Protein 6F4V (pdb70)

Nearest PDB structures (foldseek):
  6f4v-assembly1_A  TM=1.003E+00  e=8.359E-74  Homo sapiens
  6f4u-assembly1_A  TM=1.003E+00  e=1.202E-69  Homo sapiens
  6f02-assembly2_C  TM=9.726E-01  e=2.364E-57  Homo sapiens
  6f02-assembly1_A  TM=9.725E-01  e=5.098E-57  Homo sapiens
  1yxa-assembly1_A  TM=8.653E-01  e=1.546E-35  Mus musculus

CATH classification: 3.30.497.10 (+1 more: 2.30.39.10)

Secondary structure (DSSP, 8-state):
--GGGHHHHHHHHHHHHHHHHHHSTTS-EEE-HHHHHHHHHHHHTT--HHHHHHHHHHTT--TTT--HHHHHHHHHHHHHHHHS--SSEEEEEEEEEEEESS----HHHHHHHHHHH-PEEEEE-TT-HHHHHHHHHHHHHHHTTT-S--------TTEEEEEEEEEEEEEEBSSPPPGGG-EEEEEEEETTEEEEEEEEEE-SSEEEEEE-SSSSEEEEEEEBSSSEEEEEEEEPTT-HHHHHTT-SHHHHHHHHHHTTSGGGEEE-EEEEE-EEEEEEEEHHHHGGGGT-TTTTSTT---TTS-SSS--EE---EEEEEEEE-SSEEEEEEEEEEEEE-/-TTEEE--S-EEEEEEETTTTEEEEEEEES-TT--

Structure (mmCIF, N/CA/C/O backbone):
data_6F4V
#
_entry.id   6F4V
#
_cell.length_a   113.770
_cell.length_b   113.770
_cell.length_c   76.561
_cell.angle_alpha   90.00
_cell.angle_beta   90.00
_cell.angle_gamma   120.00
#
_symmetry.space_group_name_H-M   'P 61'
#
loop_
_entity.id
_entity.type
_entity.pdbx_description
1 polymer Kallistatin
2 polymer Kallistatin
3 branched '3-O-methyl-2-O-sulfo-alpha-L-idopyranuronic acid-(1-4)-methyl 2,3,6-tri-O-sulfo-alpha-D-glucopyranoside'
4 non-polymer 1,2-ETHANEDIOL
5 non-polymer GLYCEROL
6 non-polymer 'CHLORIDE ION'
7 non-polymer 'SODIUM ION'
8 water water
#
loop_
_atom_site.group_PDB
_atom_site.id
_atom_site.type_symbol
_atom_site.label_atom_id
_atom_site.label_alt_id
_atom_site.label_comp_id
_atom_site.label_asym_id
_atom_site.label_entity_id
_atom_site.label_seq_id
_atom_site.pdbx_PDB_ins_code
_atom_site.Cartn_x
_atom_site.Cartn_y
_atom_site.Cartn_z
_atom_site.occupancy
_atom_site.B_iso_or_equiv
_atom_site.auth_seq_id
_atom_site.auth_comp_id
_atom_site.auth_asym_id
_atom_site.auth_atom_id
_atom_site.pdbx_PDB_model_num
ATOM 1 N N . GLY A 1 1 ? 60.428 2.701 18.086 1.00 63.40 47 GLY A N 1
ATOM 2 C CA . GLY A 1 1 ? 60.389 3.016 16.628 1.00 60.85 47 GLY A CA 1
ATOM 3 C C . GLY A 1 1 ? 59.215 2.391 15.878 1.00 59.81 47 GLY A C 1
ATOM 4 O O . GLY A 1 1 ? 58.831 1.240 16.121 1.00 61.21 47 GLY A O 1
ATOM 5 N N . SER A 1 2 ? 58.626 3.194 14.995 1.00 53.38 48 SER A N 1
ATOM 6 C CA . SER A 1 2 ? 57.843 2.736 13.854 1.00 49.17 48 SER A CA 1
ATOM 7 C C . SER A 1 2 ? 58.647 2.981 12.567 1.00 48.31 48 SER A C 1
ATOM 8 O O . SER A 1 2 ? 58.120 2.854 11.445 1.00 43.63 48 SER A O 1
ATOM 11 N N . LEU A 1 3 ? 59.933 3.307 12.729 1.00 45.57 49 LEU A N 1
ATOM 12 C CA . LEU A 1 3 ? 60.821 3.473 11.594 1.00 44.36 49 LEU A CA 1
ATOM 13 C C . LEU A 1 3 ? 61.081 2.171 10.853 1.00 38.92 49 LEU A C 1
ATOM 14 O O . LEU A 1 3 ? 61.309 2.216 9.651 1.00 36.45 49 LEU A O 1
ATOM 19 N N . LYS A 1 4 ? 60.987 1.020 11.522 1.00 35.53 50 LYS A N 1
ATOM 20 C CA . LYS A 1 4 ? 61.169 -0.262 10.816 1.00 34.76 50 LYS A CA 1
ATOM 21 C C . LYS A 1 4 ? 60.116 -0.519 9.735 1.00 30.85 50 LYS A C 1
ATOM 22 O O . LYS A 1 4 ? 60.411 -1.190 8.729 1.00 30.56 50 LYS A O 1
ATOM 28 N N . ILE A 1 5 ? 58.908 0.013 9.922 1.00 27.74 51 ILE A N 1
ATOM 29 C CA . ILE A 1 5 ? 57.826 -0.229 8.957 1.00 25.68 51 ILE A CA 1
ATOM 30 C C . ILE A 1 5 ? 57.678 0.880 7.919 1.00 25.33 51 ILE A C 1
ATOM 31 O O . ILE A 1 5 ? 56.863 0.749 7.015 1.00 22.89 51 ILE A O 1
ATOM 36 N N . ALA A 1 6 ? 58.453 1.960 8.056 1.00 25.62 52 ALA A N 1
ATOM 37 C CA . ALA A 1 6 ? 58.2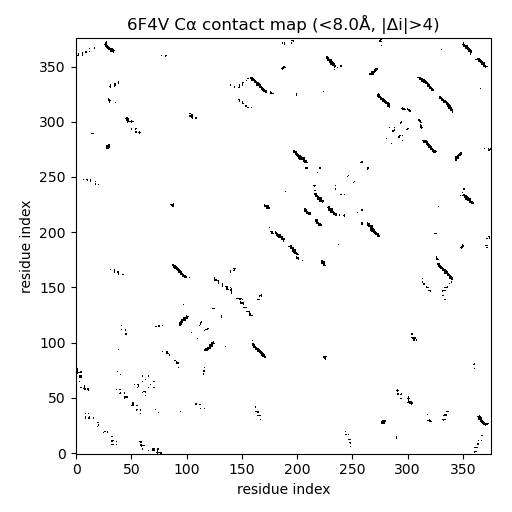87 3.132 7.185 1.00 25.12 52 ALA A CA 1
ATOM 38 C C . ALA A 1 6 ? 58.583 2.791 5.715 1.00 25.00 52 ALA A C 1
ATOM 39 O O . ALA A 1 6 ? 57.822 3.209 4.851 1.00 24.32 52 ALA A O 1
ATOM 41 N N . PRO A 1 7 ? 59.649 2.006 5.431 1.00 25.57 53 PRO A N 1
ATOM 42 C CA . PRO A 1 7 ? 59.928 1.668 4.027 1.00 24.67 53 PRO A CA 1
ATOM 43 C C . PRO A 1 7 ? 58.801 0.898 3.350 1.00 23.56 53 PRO A C 1
ATOM 44 O O . PRO A 1 7 ? 58.426 1.254 2.233 1.00 22.42 53 PRO A O 1
ATOM 48 N N . ALA A 1 8 ? 58.270 -0.137 4.008 1.00 23.16 54 ALA A N 1
ATOM 49 C CA . ALA A 1 8 ? 57.180 -0.931 3.422 1.00 22.65 54 ALA A CA 1
ATOM 50 C C . ALA A 1 8 ? 55.922 -0.091 3.221 1.00 21.54 54 ALA A C 1
ATOM 51 O O . ALA A 1 8 ? 55.296 -0.142 2.160 1.00 21.20 54 ALA A O 1
ATOM 53 N N . ASN A 1 9 ? 55.552 0.700 4.226 1.00 21.21 55 ASN A N 1
ATOM 54 C CA . ASN A 1 9 ? 54.355 1.516 4.099 1.00 20.92 55 ASN A CA 1
ATOM 55 C C . ASN A 1 9 ? 54.429 2.500 2.914 1.00 20.22 55 ASN A C 1
ATOM 56 O O . ASN A 1 9 ? 53.430 2.713 2.223 1.00 19.96 55 ASN A O 1
ATOM 61 N N . ALA A 1 10 ? 55.587 3.117 2.710 1.00 20.44 56 ALA A N 1
ATOM 62 C CA . ALA A 1 10 ? 55.779 4.041 1.590 1.00 20.36 56 ALA A CA 1
ATOM 63 C C . ALA A 1 10 ? 55.749 3.298 0.250 1.00 20.89 56 ALA A C 1
ATOM 64 O O . ALA A 1 10 ? 55.179 3.792 -0.713 1.00 20.09 56 ALA A O 1
ATOM 66 N N . ASP A 1 11 ? 56.364 2.119 0.204 1.00 21.57 57 ASP A N 1
ATOM 67 C CA . ASP A 1 11 ? 56.344 1.269 -0.993 1.00 22.85 57 ASP A CA 1
ATOM 68 C C . ASP A 1 11 ? 54.927 0.959 -1.369 1.00 21.89 57 ASP A C 1
ATOM 69 O O . ASP A 1 11 ? 54.570 1.071 -2.526 1.00 21.81 57 ASP A O 1
ATOM 74 N N . PHE A 1 12 ? 54.119 0.515 -0.401 1.00 21.27 58 PHE A N 1
ATOM 75 C CA . PHE A 1 12 ? 52.718 0.238 -0.678 1.00 20.86 58 PHE A CA 1
ATOM 76 C C . PHE A 1 12 ? 51.983 1.471 -1.193 1.00 20.95 58 PHE A C 1
ATOM 77 O O . PHE A 1 12 ? 51.229 1.386 -2.182 1.00 19.91 58 PHE A O 1
ATOM 85 N N . ALA A 1 13 ? 52.195 2.609 -0.504 1.00 19.85 59 ALA A N 1
ATOM 86 C CA . ALA A 1 13 ? 51.553 3.882 -0.911 1.00 19.72 59 ALA A CA 1
ATOM 87 C C . ALA A 1 13 ? 51.723 4.192 -2.378 1.00 19.79 59 ALA A C 1
ATOM 88 O O . ALA A 1 13 ? 50.736 4.435 -3.107 1.00 19.89 59 ALA A O 1
ATOM 90 N N . PHE A 1 14 ? 52.969 4.130 -2.828 1.00 20.49 60 PHE A N 1
ATOM 91 C CA . PHE A 1 14 ? 53.278 4.471 -4.209 1.00 21.06 60 PHE A CA 1
ATOM 92 C C . PHE A 1 14 ? 52.907 3.384 -5.233 1.00 21.54 60 PHE A C 1
ATOM 93 O O . PHE A 1 14 ? 52.566 3.711 -6.366 1.00 20.93 60 PHE A O 1
ATOM 101 N N . ARG A 1 15 ? 52.909 2.122 -4.816 1.00 21.72 61 ARG A N 1
ATOM 102 C CA . ARG A 1 15 ? 52.393 1.033 -5.662 1.00 22.53 61 ARG A CA 1
ATOM 103 C C . ARG A 1 15 ? 50.894 1.194 -5.895 1.00 22.16 61 ARG A C 1
ATOM 104 O O . ARG A 1 15 ? 50.414 1.026 -7.039 1.00 21.29 61 ARG A O 1
ATOM 112 N N . PHE A 1 16 ? 50.148 1.518 -4.823 1.00 21.75 62 PHE A N 1
ATOM 113 C CA . PHE A 1 16 ? 48.707 1.700 -4.932 1.00 21.67 62 PHE A CA 1
ATOM 114 C C . PHE A 1 16 ? 48.398 2.883 -5.851 1.00 21.53 62 PHE A C 1
ATOM 115 O O . PHE A 1 16 ? 47.563 2.781 -6.755 1.00 20.96 62 PHE A O 1
ATOM 123 N N . TYR A 1 17 ? 49.064 3.999 -5.610 1.00 21.64 63 TYR A N 1
ATOM 124 C CA . TYR A 1 17 ? 48.892 5.210 -6.437 1.00 21.56 63 TYR A CA 1
ATOM 125 C C . TYR A 1 17 ? 49.134 4.854 -7.909 1.00 22.15 63 TYR A C 1
ATOM 126 O O . TYR A 1 17 ? 48.358 5.213 -8.805 1.00 22.36 63 TYR A O 1
ATOM 135 N N . TYR A 1 18 ? 50.253 4.210 -8.163 1.00 23.34 64 TYR A N 1
ATOM 136 C CA . TYR A 1 18 ? 50.635 3.927 -9.553 1.00 24.82 64 TYR A CA 1
ATOM 137 C C . TYR A 1 18 ? 49.568 3.101 -10.282 1.00 24.85 64 TYR A C 1
ATOM 138 O O . TYR A 1 18 ? 49.253 3.370 -11.437 1.00 24.76 64 TYR A O 1
ATOM 147 N N . LEU A 1 19 ? 49.023 2.109 -9.598 1.00 25.15 65 LEU A N 1
ATOM 148 C CA . LEU A 1 19 ? 47.978 1.236 -10.170 1.00 26.25 65 LEU A CA 1
ATOM 149 C C . LEU A 1 19 ? 46.734 2.068 -10.514 1.00 26.04 65 LEU A C 1
ATOM 150 O O . LEU A 1 19 ? 46.221 1.995 -11.638 1.00 27.11 65 LEU A O 1
ATOM 155 N N . ILE A 1 20 ? 46.287 2.915 -9.583 1.00 25.07 66 ILE A N 1
ATOM 156 C CA . ILE A 1 20 ? 45.095 3.730 -9.814 1.00 26.03 66 ILE A CA 1
ATOM 157 C C . ILE A 1 20 ? 45.326 4.700 -10.965 1.00 25.82 66 ILE A C 1
ATOM 158 O O . ILE A 1 20 ? 44.479 4.852 -11.852 1.00 27.62 66 ILE A O 1
ATOM 163 N N . ALA A 1 21 ? 46.459 5.366 -10.936 1.00 25.28 67 ALA A N 1
ATOM 164 C CA . ALA A 1 21 ? 46.786 6.381 -11.946 1.00 25.83 67 ALA A CA 1
ATOM 165 C C . ALA A 1 21 ? 46.915 5.779 -13.338 1.00 28.46 67 ALA A C 1
ATOM 166 O O . ALA A 1 21 ? 46.597 6.419 -14.331 1.00 28.47 67 ALA A O 1
ATOM 168 N N . SER A 1 22 ? 47.417 4.553 -13.398 1.00 29.42 68 SER A N 1
ATOM 169 C CA . SER A 1 22 ? 47.602 3.911 -14.689 1.00 31.96 68 SER A CA 1
ATOM 170 C C . SER A 1 22 ? 46.296 3.267 -15.185 1.00 32.42 68 SER A C 1
ATOM 171 O O . SER A 1 22 ? 46.051 3.267 -16.394 1.00 33.07 68 SER A O 1
ATOM 174 N N . GLU A 1 23 ? 45.437 2.762 -14.292 1.00 32.22 69 GLU A N 1
ATOM 175 C CA . GLU A 1 23 ? 44.166 2.135 -14.695 1.00 33.59 69 GLU A CA 1
ATOM 176 C C . GLU A 1 23 ? 43.052 3.148 -14.967 1.00 35.76 69 GLU A C 1
ATOM 177 O O . GLU A 1 23 ? 42.218 2.907 -15.847 1.00 35.99 69 GLU A O 1
ATOM 183 N N . THR A 1 24 ? 43.030 4.273 -14.239 1.00 33.55 70 THR A N 1
ATOM 184 C CA . THR A 1 24 ? 42.062 5.350 -14.476 1.00 35.42 70 THR A CA 1
ATOM 185 C C . THR A 1 24 ? 42.793 6.692 -14.643 1.00 35.51 70 THR A C 1
ATOM 186 O O . THR A 1 24 ? 42.817 7.529 -13.714 1.00 35.11 70 THR A O 1
ATOM 190 N N . PRO A 1 25 ? 43.421 6.908 -15.817 1.00 35.37 71 PRO A N 1
ATOM 191 C CA . PRO A 1 25 ? 44.155 8.147 -16.010 1.00 34.92 71 PRO A CA 1
ATOM 192 C C . PRO A 1 25 ? 43.174 9.319 -16.181 1.00 34.91 71 PRO A C 1
ATOM 193 O O . PRO A 1 25 ? 41.987 9.098 -16.424 1.00 34.40 71 PRO A O 1
ATOM 197 N N . GLY A 1 26 ? 43.652 10.539 -15.971 1.00 32.91 72 GLY A N 1
ATOM 198 C CA . GLY A 1 26 ? 42.820 11.729 -16.108 1.00 33.30 72 GLY A CA 1
ATOM 199 C C . GLY A 1 26 ? 41.730 11.922 -15.072 1.00 33.09 72 GLY A C 1
ATOM 200 O O . GLY A 1 26 ? 40.792 12.692 -15.306 1.00 32.72 72 GLY A O 1
ATOM 201 N N . LYS A 1 27 ? 41.865 11.276 -13.899 1.00 30.80 73 LYS A N 1
ATOM 202 C CA . LYS A 1 27 ? 40.857 11.364 -12.848 1.00 30.38 73 LYS A CA 1
ATOM 203 C C . LYS A 1 27 ? 41.529 11.777 -11.539 1.00 27.61 73 LYS A C 1
ATOM 204 O O . LYS A 1 27 ? 42.635 11.304 -11.234 1.00 25.91 73 LYS A O 1
ATOM 210 N N . ASN A 1 28 ? 40.809 12.579 -10.762 1.00 26.20 74 ASN A N 1
ATOM 211 C CA . ASN A 1 28 ? 41.195 12.886 -9.368 1.00 24.71 74 ASN A CA 1
ATOM 212 C C . ASN A 1 28 ? 41.417 11.571 -8.605 1.00 24.20 74 ASN A C 1
ATOM 213 O O . ASN A 1 28 ? 40.658 10.585 -8.756 1.00 23.72 74 ASN A O 1
ATOM 218 N N . ILE A 1 29 ? 42.475 11.564 -7.803 1.00 23.42 75 ILE A N 1
ATOM 219 C CA . ILE A 1 29 ? 42.822 10.430 -6.956 1.00 23.15 75 ILE A CA 1
ATOM 220 C C . ILE A 1 29 ? 43.023 10.956 -5.542 1.00 22.38 75 ILE A C 1
ATOM 221 O O . ILE A 1 29 ? 43.659 11.984 -5.348 1.00 22.51 75 ILE A O 1
ATOM 226 N N . PHE A 1 30 ? 42.481 10.245 -4.559 1.00 21.96 76 PHE A N 1
ATOM 227 C CA . PHE A 1 30 ? 42.794 10.578 -3.175 1.00 21.63 76 PHE A CA 1
ATOM 228 C C . PHE A 1 30 ? 42.553 9.407 -2.268 1.00 20.97 76 PHE A C 1
ATOM 229 O O . PHE A 1 30 ? 41.463 8.880 -2.221 1.00 21.98 76 PHE A O 1
ATOM 237 N N . PHE A 1 31 ? 43.588 9.004 -1.531 1.00 20.60 77 PHE A N 1
ATOM 238 C CA . PHE A 1 31 ? 43.439 7.916 -0.577 1.00 20.81 77 PHE A CA 1
ATOM 239 C C . PHE A 1 31 ? 44.407 8.057 0.571 1.00 20.32 77 PHE A C 1
ATOM 240 O O . PHE A 1 31 ? 45.344 8.834 0.505 1.00 19.88 77 PHE A O 1
ATOM 248 N N . SER A 1 32 ? 44.145 7.313 1.639 1.00 19.98 78 SER A N 1
ATOM 249 C CA . SER A 1 32 ? 45.095 7.154 2.712 1.00 19.80 78 SER A CA 1
ATOM 250 C C . SER A 1 32 ? 45.810 5.800 2.674 1.00 18.96 78 SER A C 1
ATOM 251 O O . SER A 1 32 ? 45.230 4.796 3.057 1.00 19.78 78 SER A O 1
ATOM 254 N N . PRO A 1 33 ? 47.086 5.797 2.276 1.00 19.75 79 PRO A N 1
ATOM 255 C CA . PRO A 1 33 ? 47.815 4.515 2.277 1.00 20.76 79 PRO A CA 1
ATOM 256 C C . PRO A 1 33 ? 47.958 3.958 3.683 1.00 20.41 79 PRO A C 1
ATOM 257 O O . PRO A 1 33 ? 47.819 2.747 3.872 1.00 19.66 79 PRO A O 1
ATOM 261 N N . LEU A 1 34 ? 48.174 4.832 4.665 1.00 20.41 80 LEU A N 1
ATOM 262 C CA . LEU A 1 34 ? 48.299 4.403 6.043 1.00 21.42 80 LEU A CA 1
ATOM 263 C C . LEU A 1 34 ? 47.048 3.675 6.527 1.00 21.19 80 LEU A C 1
ATOM 264 O O . LEU A 1 34 ? 47.130 2.626 7.158 1.00 21.32 80 LEU A O 1
ATOM 269 N N . SER A 1 35 ? 45.879 4.204 6.202 1.00 21.34 81 SER A N 1
ATOM 270 C CA . SER A 1 35 ? 44.639 3.553 6.598 1.00 20.97 81 SER A CA 1
ATOM 271 C C . SER A 1 35 ? 44.524 2.157 5.991 1.00 21.03 81 SER A C 1
ATOM 272 O O . SER A 1 35 ? 44.195 1.184 6.699 1.00 20.32 81 SER A O 1
ATOM 275 N N . ILE A 1 36 ? 44.828 2.052 4.708 1.00 19.44 82 ILE A N 1
ATOM 276 C CA . ILE A 1 36 ? 44.772 0.739 4.075 1.00 20.79 82 ILE A CA 1
ATOM 277 C C . ILE A 1 36 ? 45.770 -0.231 4.706 1.00 20.38 82 ILE A C 1
ATOM 278 O O . ILE A 1 36 ? 45.387 -1.372 5.043 1.00 21.09 82 ILE A O 1
ATOM 283 N N . SER A 1 37 ? 47.026 0.197 4.838 1.00 20.08 83 SER A N 1
ATOM 284 C CA . SER A 1 37 ? 48.093 -0.638 5.435 1.00 20.71 83 SER A CA 1
ATOM 285 C C . SER A 1 37 ? 47.724 -1.126 6.841 1.00 21.57 83 SER A C 1
ATOM 286 O O . SER A 1 37 ? 47.837 -2.329 7.161 1.00 21.63 83 SER A O 1
ATOM 289 N N . ALA A 1 38 ? 47.303 -0.202 7.702 1.00 20.99 84 ALA A N 1
ATOM 290 C CA . ALA A 1 38 ? 46.918 -0.555 9.062 1.00 21.67 84 ALA A CA 1
ATOM 291 C C . ALA A 1 38 ? 45.702 -1.479 9.144 1.00 22.01 84 ALA A C 1
ATOM 292 O O . ALA A 1 38 ? 45.677 -2.368 9.997 1.00 23.11 84 ALA A O 1
ATOM 294 N N . ALA A 1 39 ? 44.718 -1.275 8.277 1.00 22.00 85 ALA A N 1
ATOM 295 C CA . ALA A 1 39 ? 43.550 -2.185 8.207 1.00 22.58 85 ALA A CA 1
ATOM 296 C C . ALA A 1 39 ? 43.967 -3.616 7.867 1.00 22.25 85 ALA A C 1
ATOM 297 O O . ALA A 1 39 ? 43.567 -4.593 8.521 1.00 22.10 85 ALA A O 1
ATOM 299 N N . TYR A 1 40 ? 44.767 -3.730 6.831 1.00 22.19 86 TYR A N 1
ATOM 300 C CA . TYR A 1 40 ? 45.188 -5.048 6.351 1.00 22.74 86 TYR A CA 1
ATOM 301 C C . TYR A 1 40 ? 46.205 -5.723 7.266 1.00 22.84 86 TYR A C 1
ATOM 302 O O . TYR A 1 40 ? 46.146 -6.935 7.468 1.00 22.65 86 TYR A O 1
ATOM 311 N N . ALA A 1 41 ? 47.089 -4.941 7.887 1.00 22.76 87 ALA A N 1
ATOM 312 C CA . ALA A 1 41 ? 47.978 -5.511 8.897 1.00 23.34 87 ALA A CA 1
ATOM 313 C C . ALA A 1 41 ? 47.176 -6.029 10.108 1.00 24.39 87 ALA A C 1
ATOM 314 O O . ALA A 1 41 ? 47.408 -7.164 10.598 1.00 24.33 87 ALA A O 1
ATOM 316 N N . MET A 1 42 ? 46.176 -5.271 10.524 1.00 24.63 88 MET A N 1
ATOM 317 C CA . MET A 1 42 ? 45.296 -5.754 11.591 1.00 26.12 88 MET A CA 1
ATOM 318 C C . MET A 1 42 ? 44.550 -7.055 11.216 1.00 26.57 88 MET A C 1
ATOM 319 O O . MET A 1 42 ? 44.515 -8.003 12.016 1.00 26.57 88 MET A O 1
ATOM 324 N N . LEU A 1 43 ? 43.965 -7.080 10.017 1.00 25.58 89 LEU A N 1
ATOM 325 C CA . LEU A 1 43 ? 43.306 -8.269 9.479 1.00 26.48 89 LEU A CA 1
ATOM 326 C C . LEU A 1 43 ? 44.205 -9.496 9.523 1.00 26.79 89 LEU A C 1
ATOM 327 O O . LEU A 1 43 ? 43.719 -10.604 9.848 1.00 28.10 89 LEU A O 1
ATOM 332 N N . SER A 1 44 ? 45.494 -9.305 9.201 1.00 26.02 90 SER A N 1
ATOM 333 C CA . SER A 1 44 ? 46.441 -10.393 9.146 1.00 26.19 90 SER A CA 1
ATOM 334 C C . SER A 1 44 ? 46.614 -11.081 10.474 1.00 27.20 90 SER A C 1
ATOM 335 O O . SER A 1 44 ? 47.050 -12.217 10.483 1.00 27.14 90 SER A O 1
ATOM 338 N N . LEU A 1 45 ? 46.345 -10.410 11.586 1.00 26.94 91 LEU A N 1
ATOM 339 C CA . LEU A 1 45 ? 46.360 -11.099 12.908 1.00 29.04 91 LEU A CA 1
ATOM 340 C C . LEU A 1 45 ? 45.412 -12.288 12.969 1.00 29.91 91 LEU A C 1
ATOM 341 O O . LEU A 1 45 ? 45.661 -13.203 13.744 1.00 30.62 91 LEU A O 1
ATOM 346 N N . GLY A 1 46 ? 44.335 -12.229 12.182 1.00 30.16 92 GLY A N 1
ATOM 347 C CA . GLY A 1 46 ? 43.377 -13.313 12.019 1.00 31.40 92 GLY A CA 1
ATOM 348 C C . GLY A 1 46 ? 43.645 -14.337 10.915 1.00 31.92 92 GLY A C 1
ATOM 349 O O . GLY A 1 46 ? 42.890 -15.305 10.781 1.00 32.36 92 GLY A O 1
ATOM 350 N N . ALA A 1 47 ? 44.680 -14.112 10.113 1.00 30.93 93 ALA A N 1
ATOM 351 C CA . ALA A 1 47 ? 45.064 -15.011 9.050 1.00 33.14 93 ALA A CA 1
ATOM 352 C C . ALA A 1 47 ? 46.126 -15.950 9.590 1.00 34.87 93 ALA A C 1
ATOM 353 O O . ALA A 1 47 ? 46.837 -15.623 10.548 1.00 33.68 93 ALA A O 1
ATOM 355 N N . CYS A 1 48 ? 46.222 -17.118 8.973 1.00 36.79 94 CYS A N 1
ATOM 356 C CA . CYS A 1 48 ? 47.197 -18.126 9.369 1.00 39.15 94 CYS A CA 1
ATOM 357 C C . CYS A 1 48 ? 48.055 -18.527 8.184 1.00 38.88 94 CYS A C 1
ATOM 358 O O . CYS A 1 48 ? 47.676 -18.364 7.007 1.00 36.43 94 CYS A O 1
ATOM 361 N N . SER A 1 49 ? 49.245 -19.023 8.514 1.00 40.73 95 SER A N 1
ATOM 362 C CA . SER A 1 49 ? 50.066 -19.767 7.582 1.00 41.73 95 SER A CA 1
ATOM 363 C C . SER A 1 49 ? 50.451 -18.872 6.396 1.00 40.74 95 SER A C 1
ATOM 364 O O . SER A 1 49 ? 50.808 -17.695 6.597 1.00 39.91 95 SER A O 1
ATOM 367 N N . HIS A 1 50 ? 50.354 -19.407 5.174 1.00 39.19 96 HIS A N 1
ATOM 368 C CA . HIS A 1 50 ? 50.668 -18.665 3.959 1.00 38.60 96 HIS A CA 1
ATOM 369 C C . HIS A 1 50 ? 49.851 -17.376 3.820 1.00 34.49 96 HIS A C 1
ATOM 370 O O . HIS A 1 50 ? 50.360 -16.383 3.307 1.00 32.19 96 HIS A O 1
ATOM 377 N N . SER A 1 51 ? 48.589 -17.401 4.220 1.00 31.86 97 SER A N 1
ATOM 378 C CA . SER A 1 51 ? 47.736 -16.221 4.023 1.00 30.79 97 SER A CA 1
ATOM 379 C C . SER A 1 51 ? 48.226 -15.003 4.813 1.00 29.64 97 SER A C 1
ATOM 380 O O . SER A 1 51 ? 48.100 -13.871 4.361 1.00 28.18 97 SER A O 1
ATOM 383 N N . ARG A 1 52 ? 48.739 -15.259 5.999 1.00 30.40 98 ARG A N 1
ATOM 384 C CA . ARG A 1 52 ? 49.267 -14.221 6.892 1.00 32.19 98 ARG A CA 1
ATOM 385 C C . ARG A 1 52 ? 50.498 -13.563 6.269 1.00 30.61 98 ARG A C 1
ATOM 386 O O . ARG A 1 52 ? 50.562 -12.342 6.124 1.00 28.42 98 ARG A O 1
ATOM 394 N N . SER A 1 53 ? 51.460 -14.377 5.839 1.00 30.58 99 SER A N 1
ATOM 395 C CA A SER A 1 53 ? 52.685 -13.884 5.179 0.42 30.75 99 SER A CA 1
ATOM 396 C CA B SER A 1 53 ? 52.681 -13.815 5.241 0.58 30.39 99 SER A CA 1
ATOM 397 C C . SER A 1 53 ? 52.386 -13.116 3.910 1.00 30.35 99 SER A C 1
ATOM 398 O O . SER A 1 53 ? 52.968 -12.069 3.635 1.00 29.60 99 SER A O 1
ATOM 403 N N . GLN A 1 54 ? 51.473 -13.660 3.114 1.00 29.26 100 GLN A N 1
ATOM 404 C CA . GLN A 1 54 ? 51.107 -13.035 1.849 1.00 29.87 100 GLN A CA 1
ATOM 405 C C . GLN A 1 54 ? 50.443 -11.658 2.026 1.00 26.90 100 GLN A C 1
ATOM 406 O O . GLN A 1 54 ? 50.670 -10.801 1.217 1.00 25.75 100 GLN A O 1
ATOM 412 N N . ILE A 1 55 ? 49.665 -11.456 3.081 1.00 25.03 101 ILE A N 1
ATOM 413 C CA . ILE A 1 55 ? 49.075 -10.110 3.279 1.00 25.69 101 ILE A CA 1
ATOM 414 C C . ILE A 1 55 ? 50.211 -9.138 3.593 1.00 25.45 101 ILE A C 1
ATOM 415 O O . ILE A 1 55 ? 50.289 -8.046 2.997 1.00 24.93 101 ILE A O 1
ATOM 420 N N . LEU A 1 56 ? 51.108 -9.549 4.497 1.00 25.65 102 LEU A N 1
ATOM 421 C CA . LEU A 1 56 ? 52.218 -8.677 4.900 1.00 26.36 102 LEU A CA 1
ATOM 422 C C . LEU A 1 56 ? 53.156 -8.409 3.749 1.00 26.14 102 LEU A C 1
ATOM 423 O O . LEU A 1 56 ? 53.600 -7.283 3.593 1.00 24.33 102 LEU A O 1
ATOM 428 N N . GLU A 1 57 ? 53.388 -9.410 2.886 1.00 26.54 103 GLU A N 1
ATOM 429 C CA . GLU A 1 57 ? 54.221 -9.193 1.689 1.00 27.22 103 GLU A CA 1
ATOM 430 C C . GLU A 1 57 ? 53.574 -8.256 0.681 1.00 25.70 103 GLU A C 1
ATOM 431 O O . GLU A 1 57 ? 54.254 -7.424 0.127 1.00 24.58 103 GLU A O 1
ATOM 437 N N . GLY A 1 58 ? 52.266 -8.385 0.484 1.00 24.63 104 GLY A N 1
ATOM 438 C CA . GLY A 1 58 ? 51.497 -7.474 -0.351 1.00 24.66 104 GLY A CA 1
ATOM 439 C C . GLY A 1 58 ? 51.615 -6.013 0.110 1.00 23.51 104 GLY A C 1
ATOM 440 O O . GLY A 1 58 ? 51.637 -5.087 -0.712 1.00 23.13 104 GLY A O 1
ATOM 441 N N . LEU A 1 59 ? 51.682 -5.839 1.422 1.00 23.07 105 LEU A N 1
ATOM 442 C CA . LEU A 1 59 ? 51.857 -4.514 2.037 1.00 23.14 105 LEU A CA 1
ATOM 443 C C . LEU A 1 59 ? 53.281 -4.007 1.969 1.00 23.25 105 LEU A C 1
ATOM 444 O O . LEU A 1 59 ? 53.570 -2.914 2.483 1.00 22.70 105 LEU A O 1
ATOM 449 N N . GLY A 1 60 ? 54.191 -4.814 1.422 1.00 23.43 106 GLY A N 1
ATOM 450 C CA . GLY A 1 60 ? 55.569 -4.411 1.200 1.00 24.20 106 GLY A CA 1
ATOM 451 C C . GLY A 1 60 ? 56.557 -4.873 2.249 1.00 25.10 106 GLY A C 1
ATOM 452 O O . GLY A 1 60 ? 57.732 -4.519 2.167 1.00 26.20 106 GLY A O 1
ATOM 453 N N . PHE A 1 61 ? 56.140 -5.694 3.207 1.00 25.13 107 PHE A N 1
ATOM 454 C CA . PHE A 1 61 ? 57.046 -6.073 4.278 1.00 26.15 107 PHE A CA 1
ATOM 455 C C . PHE A 1 61 ? 57.967 -7.188 3.816 1.00 28.86 107 PHE A C 1
ATOM 456 O O . PHE A 1 61 ? 57.523 -8.092 3.119 1.00 29.30 107 PHE A O 1
ATOM 464 N N . ASN A 1 62 ? 59.249 -7.062 4.148 1.00 30.16 108 ASN A N 1
ATOM 465 C CA . ASN A 1 62 ? 60.243 -8.081 3.821 1.00 31.91 108 ASN A CA 1
ATOM 466 C C . ASN A 1 62 ? 60.384 -8.917 5.069 1.00 31.96 108 ASN A C 1
ATOM 467 O O . ASN A 1 62 ? 60.990 -8.492 6.065 1.00 31.95 108 ASN A O 1
ATOM 472 N N . LEU A 1 63 ? 59.810 -10.109 5.018 1.00 33.58 109 LEU A N 1
ATOM 473 C CA . LEU A 1 63 ? 59.763 -10.982 6.173 1.00 35.45 109 LEU A CA 1
ATOM 474 C C . LEU A 1 63 ? 61.067 -11.768 6.393 1.00 38.21 109 LEU A C 1
ATOM 475 O O . LEU A 1 63 ? 61.127 -12.554 7.303 1.00 36.90 109 LEU A O 1
ATOM 480 N N . THR A 1 64 ? 62.085 -11.540 5.566 1.00 41.06 110 THR A N 1
ATOM 481 C CA . THR A 1 64 ? 63.462 -11.966 5.871 1.00 44.30 110 THR A CA 1
ATOM 482 C C . THR A 1 64 ? 64.159 -10.967 6.779 1.00 44.65 110 THR A C 1
ATOM 483 O O . THR A 1 64 ? 65.050 -11.334 7.525 1.00 45.77 110 THR A O 1
ATOM 487 N N . GLU A 1 65 ? 63.762 -9.697 6.695 1.00 43.00 111 GLU A N 1
ATOM 488 C CA . GLU A 1 65 ? 64.345 -8.616 7.485 1.00 44.75 111 GLU A CA 1
ATOM 489 C C . GLU A 1 65 ? 63.526 -8.287 8.727 1.00 43.17 111 GLU A C 1
ATOM 490 O O . GLU A 1 65 ? 64.102 -7.949 9.755 1.00 44.50 111 GLU A O 1
ATOM 496 N N . LEU A 1 66 ? 62.203 -8.419 8.641 1.00 39.46 112 LEU A N 1
ATOM 497 C CA . LEU A 1 66 ? 61.310 -8.057 9.728 1.00 38.34 112 LEU A CA 1
ATOM 498 C C . LEU A 1 66 ? 60.554 -9.265 10.197 1.00 36.66 112 LEU A C 1
ATOM 499 O O . LEU A 1 66 ? 60.062 -10.036 9.402 1.00 36.62 112 LEU A O 1
ATOM 504 N N . SER A 1 67 ? 60.414 -9.390 11.502 1.00 35.88 113 SER A N 1
ATOM 505 C CA . SER A 1 67 ? 59.487 -10.341 12.077 1.00 36.65 113 SER A CA 1
ATOM 506 C C . SER A 1 67 ? 58.076 -9.768 12.067 1.00 36.70 113 SER A C 1
ATOM 507 O O . SER A 1 67 ? 57.854 -8.542 11.941 1.00 33.35 113 SER A O 1
ATOM 510 N N . GLU A 1 68 ? 57.128 -10.665 12.242 1.00 37.13 114 GLU A N 1
ATOM 511 C CA . GLU A 1 68 ? 55.728 -10.289 12.368 1.00 39.42 114 GLU A CA 1
ATOM 512 C C . GLU A 1 68 ? 55.563 -9.330 13.516 1.00 37.66 114 GLU A C 1
ATOM 513 O O . GLU A 1 68 ? 54.845 -8.325 13.408 1.00 36.40 114 GLU A O 1
ATOM 519 N N . SER A 1 69 ? 56.237 -9.655 14.616 1.00 35.53 115 SER A N 1
ATOM 520 C CA . SER A 1 69 ? 56.266 -8.796 15.787 1.00 35.76 115 SER A CA 1
ATOM 521 C C . SER A 1 69 ? 56.811 -7.394 15.482 1.00 34.07 115 SER A C 1
ATOM 522 O O . SER A 1 69 ? 56.238 -6.414 15.946 1.00 33.47 115 SER A O 1
ATOM 525 N N . ASP A 1 70 ? 57.872 -7.287 14.682 1.00 32.59 116 ASP A N 1
ATOM 526 C CA . ASP A 1 70 ? 58.380 -5.976 14.264 1.00 32.54 116 ASP A CA 1
ATOM 527 C C . ASP A 1 70 ? 57.279 -5.174 13.517 1.00 29.56 116 ASP A C 1
ATOM 528 O O . ASP A 1 70 ? 57.178 -3.964 13.683 1.00 29.29 116 ASP A O 1
ATOM 533 N N . VAL A 1 71 ? 56.499 -5.843 12.688 1.00 28.03 117 VAL A N 1
ATOM 534 C CA . VAL A 1 71 ? 55.445 -5.159 11.897 1.00 27.62 117 VAL A CA 1
ATOM 535 C C . VAL A 1 71 ? 54.377 -4.640 12.840 1.00 27.06 117 VAL A C 1
ATOM 536 O O . VAL A 1 71 ? 54.056 -3.459 12.825 1.00 24.98 117 VAL A O 1
ATOM 540 N N . HIS A 1 72 ? 53.837 -5.527 13.684 1.00 26.71 118 HIS A N 1
ATOM 541 C CA . HIS A 1 72 ? 52.712 -5.163 14.537 1.00 26.61 118 HIS A CA 1
ATOM 542 C C . HIS A 1 72 ? 53.088 -4.149 15.610 1.00 26.35 118 HIS A C 1
ATOM 543 O O . HIS A 1 72 ? 52.375 -3.174 15.835 1.00 25.41 118 HIS A O 1
ATOM 550 N N . ARG A 1 73 ? 54.224 -4.353 16.254 1.00 26.97 119 ARG A N 1
ATOM 551 C CA . ARG A 1 73 ? 54.719 -3.363 17.208 1.00 27.51 119 ARG A CA 1
ATOM 552 C C . ARG A 1 73 ? 55.052 -2.016 16.551 1.00 27.12 119 ARG A C 1
ATOM 553 O O . ARG A 1 73 ? 54.832 -0.954 17.143 1.00 26.34 119 ARG A O 1
ATOM 561 N N . GLY A 1 74 ? 55.554 -2.067 15.312 1.00 26.77 120 GLY A N 1
ATOM 562 C CA . GLY A 1 74 ? 55.751 -0.865 14.503 1.00 27.43 120 GLY A CA 1
ATOM 563 C C . GLY A 1 74 ? 54.447 -0.097 14.318 1.00 25.91 120 GLY A C 1
ATOM 564 O O . GLY A 1 74 ? 54.387 1.109 14.565 1.00 26.82 120 GLY A O 1
ATOM 565 N N . PHE A 1 75 ? 53.386 -0.791 13.932 1.00 24.92 121 PHE A N 1
ATOM 566 C CA . PHE A 1 75 ? 52.069 -0.127 13.794 1.00 25.08 121 PHE A CA 1
ATOM 567 C C . PHE A 1 75 ? 51.566 0.407 15.130 1.00 25.73 121 PHE A C 1
ATOM 568 O O . PHE A 1 75 ? 51.038 1.494 15.189 1.00 25.40 121 PHE A O 1
ATOM 576 N N . GLN A 1 76 ? 51.717 -0.374 16.192 1.00 26.66 122 GLN A N 1
ATOM 577 C CA . GLN A 1 76 ? 51.292 0.065 17.518 1.00 28.25 122 GLN A CA 1
ATOM 578 C C . GLN A 1 76 ? 51.949 1.394 17.864 1.00 27.92 122 GLN A C 1
ATOM 579 O O . GLN A 1 76 ? 51.285 2.316 18.322 1.00 28.78 122 GLN A O 1
ATOM 585 N N . HIS A 1 77 ? 53.252 1.479 17.644 1.00 29.16 123 HIS A N 1
ATOM 586 C CA . HIS A 1 77 ? 54.003 2.710 17.937 1.00 29.93 123 HIS A CA 1
ATOM 587 C C . HIS A 1 77 ? 53.614 3.854 16.993 1.00 28.13 123 HIS A C 1
ATOM 588 O O . HIS A 1 77 ? 53.537 4.985 17.416 1.00 27.12 123 HIS A O 1
ATOM 595 N N A LEU A 1 78 ? 53.421 3.534 15.709 0.50 27.85 124 LEU A N 1
ATOM 596 N N B LEU A 1 78 ? 53.405 3.550 15.712 0.50 26.89 124 LEU A N 1
ATOM 597 C CA A LEU A 1 78 ? 53.000 4.505 14.697 0.50 27.91 124 LEU A CA 1
ATOM 598 C CA B LEU A 1 78 ? 53.027 4.574 14.744 0.50 26.36 124 LEU A CA 1
ATOM 599 C C A LEU A 1 78 ? 51.670 5.143 15.075 0.50 27.77 124 LEU A C 1
ATOM 600 C C B LEU A 1 78 ? 51.661 5.163 15.087 0.50 26.84 124 LEU A C 1
ATOM 601 O O A LEU A 1 78 ? 51.538 6.368 15.114 0.50 27.74 124 LEU A O 1
ATOM 602 O O B LEU A 1 78 ? 51.491 6.384 15.111 0.50 26.77 124 LEU A O 1
ATOM 611 N N . LEU A 1 79 ? 50.697 4.300 15.393 1.00 27.49 125 LEU A N 1
ATOM 612 C CA . LEU A 1 79 ? 49.348 4.761 15.726 1.00 29.62 125 LEU A CA 1
ATOM 613 C C . LEU A 1 79 ? 49.319 5.536 17.058 1.00 31.29 125 LEU A C 1
ATOM 614 O O . LEU A 1 79 ? 48.648 6.585 17.165 1.00 32.24 125 LEU A O 1
ATOM 619 N N . HIS A 1 80 ? 50.092 5.068 18.028 1.00 31.50 126 HIS A N 1
ATOM 620 C CA . HIS A 1 80 ? 50.250 5.779 19.312 1.00 32.69 126 HIS A CA 1
ATOM 621 C C . HIS A 1 80 ? 50.779 7.196 19.091 1.00 32.46 126 HIS A C 1
ATOM 622 O O . HIS A 1 80 ? 50.187 8.174 19.593 1.00 31.93 126 HIS A O 1
ATOM 629 N N . THR A 1 81 ? 51.879 7.303 18.342 1.00 31.08 127 THR A N 1
ATOM 630 C CA . THR A 1 81 ? 52.510 8.579 18.022 1.00 30.29 127 THR A CA 1
ATOM 631 C C . THR A 1 81 ? 51.506 9.511 17.323 1.00 31.47 127 THR A C 1
ATOM 632 O O . THR A 1 81 ? 51.316 10.663 17.764 1.00 30.93 127 THR A O 1
ATOM 636 N N . LEU A 1 82 ? 50.814 9.022 16.293 1.00 29.13 128 LEU A N 1
ATOM 637 C CA . 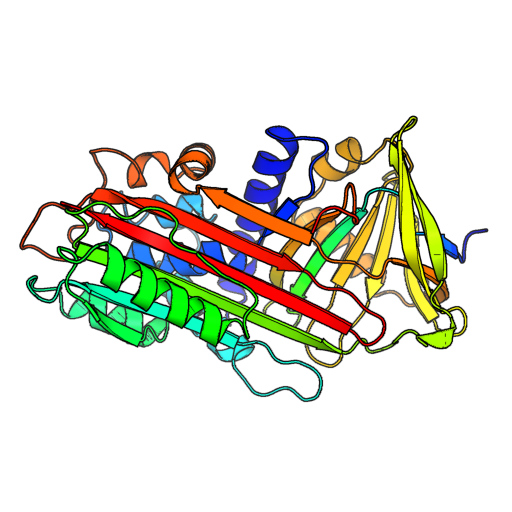LEU A 1 82 ? 49.837 9.885 15.613 1.00 30.01 128 LEU A CA 1
ATOM 638 C C . LEU A 1 82 ? 48.726 10.360 16.535 1.00 31.46 128 LEU A C 1
ATOM 639 O O . LEU A 1 82 ? 48.266 11.506 16.414 1.00 33.15 128 LEU A O 1
ATOM 644 N N . ASN A 1 83 ? 48.294 9.509 17.454 1.00 30.90 129 ASN A N 1
ATOM 645 C CA . ASN A 1 83 ? 47.198 9.866 18.328 1.00 34.16 129 ASN A CA 1
ATOM 646 C C . ASN A 1 83 ? 47.588 10.800 19.490 1.00 37.95 129 ASN A C 1
ATOM 647 O O . ASN A 1 83 ? 46.711 11.244 20.215 1.00 39.73 129 ASN A O 1
ATOM 652 N N . LEU A 1 84 ? 48.866 11.112 19.657 1.00 41.49 130 LEU A N 1
ATOM 653 C CA . LEU A 1 84 ? 49.289 11.995 20.766 1.00 46.31 130 LEU A CA 1
ATOM 654 C C . LEU A 1 84 ? 48.916 13.449 20.479 1.00 49.80 130 LEU A C 1
ATOM 655 O O . LEU A 1 84 ? 48.994 13.889 19.325 1.00 46.93 130 LEU A O 1
ATOM 660 N N . PRO A 1 85 ? 48.540 14.207 21.534 1.00 59.95 131 PRO A N 1
ATOM 661 C CA . PRO A 1 85 ? 48.258 15.652 21.444 1.00 63.84 131 PRO A CA 1
ATOM 662 C C . PRO A 1 85 ? 49.244 16.477 20.590 1.00 69.57 131 PRO A C 1
ATOM 663 O O . PRO A 1 85 ? 50.450 16.216 20.612 1.00 72.42 131 PRO A O 1
ATOM 667 N N . GLY A 1 86 ? 48.712 17.448 19.845 1.00 76.20 132 GLY A N 1
ATOM 668 C CA . GLY A 1 86 ? 49.503 18.437 19.074 1.00 77.70 132 GLY A CA 1
ATOM 669 C C . GLY A 1 86 ? 48.806 19.791 19.124 1.00 80.57 132 GLY A C 1
ATOM 670 O O . GLY A 1 86 ? 47.597 19.857 19.377 1.00 83.70 132 GLY A O 1
ATOM 671 N N . HIS A 1 87 ? 49.543 20.874 18.884 1.00 79.18 133 HIS A N 1
ATOM 672 C CA . HIS A 1 87 ? 48.995 22.221 19.125 1.00 79.42 133 HIS A CA 1
ATOM 673 C C . HIS A 1 87 ? 48.108 22.744 17.980 1.00 73.66 133 HIS A C 1
ATOM 674 O O . HIS A 1 87 ? 46.946 23.100 18.219 1.00 76.08 133 HIS A O 1
ATOM 681 N N . GLY A 1 88 ? 48.648 22.783 16.757 1.00 63.82 134 GLY A N 1
ATOM 682 C CA . GLY A 1 88 ? 47.894 23.215 15.561 1.00 54.61 134 GLY A CA 1
ATOM 683 C C . GLY A 1 88 ? 47.708 22.089 14.551 1.00 49.42 134 GLY A C 1
ATOM 684 O O . GLY A 1 88 ? 47.661 22.349 13.291 1.00 38.30 134 GLY A O 1
ATOM 685 N N . LEU A 1 89 ? 47.616 20.856 15.101 1.00 46.24 135 LEU A N 1
ATOM 686 C CA . LEU A 1 89 ? 47.448 19.635 14.328 1.00 42.30 135 LEU A CA 1
ATOM 687 C C . LEU A 1 89 ? 46.664 18.543 15.058 1.00 39.50 135 LEU A C 1
ATOM 688 O O . LEU A 1 89 ? 47.076 18.059 16.109 1.00 37.85 135 LEU A O 1
ATOM 693 N N . GLU A 1 90 ? 45.534 18.149 14.472 1.00 36.60 136 GLU A N 1
ATOM 694 C CA . GLU A 1 90 ? 44.744 17.030 14.963 1.00 35.61 136 GLU A CA 1
ATOM 695 C C . GLU A 1 90 ? 44.985 15.851 14.021 1.00 34.34 136 GLU A C 1
ATOM 696 O O . GLU A 1 90 ? 44.819 15.978 12.801 1.00 30.62 136 GLU A O 1
ATOM 702 N N . THR A 1 91 ? 45.462 14.747 14.585 1.00 32.86 137 THR A N 1
ATOM 703 C CA A THR A 1 91 ? 45.470 13.488 13.893 0.50 32.15 137 THR A CA 1
ATOM 704 C CA B THR A 1 91 ? 45.528 13.464 13.906 0.50 32.59 137 THR A CA 1
ATOM 705 C C . THR A 1 91 ? 44.857 12.456 14.831 1.00 32.82 137 THR A C 1
ATOM 706 O O . THR A 1 91 ? 45.210 12.387 16.029 1.00 32.08 137 THR A O 1
ATOM 713 N N . ARG A 1 92 ? 43.895 11.698 14.304 1.00 29.62 138 ARG A N 1
ATOM 714 C CA . ARG A 1 92 ? 43.306 10.588 15.033 1.00 29.98 138 ARG A CA 1
ATOM 715 C C . ARG A 1 92 ? 43.216 9.423 14.096 1.00 29.34 138 ARG A C 1
ATOM 716 O O . ARG A 1 92 ? 42.740 9.582 12.957 1.00 28.06 138 ARG A O 1
ATOM 724 N N . VAL A 1 93 ? 43.676 8.280 14.576 1.00 28.13 139 VAL A N 1
ATOM 725 C CA . VAL A 1 93 ? 43.570 7.016 13.859 1.00 27.97 139 VAL A CA 1
ATOM 726 C C . VAL A 1 93 ? 43.000 6.001 14.830 1.00 28.71 139 VAL A C 1
ATOM 727 O O . VAL A 1 93 ? 43.431 5.927 15.976 1.00 29.51 139 VAL A O 1
ATOM 731 N N . GLY A 1 94 ? 41.984 5.274 14.396 1.00 27.89 140 GLY A N 1
ATOM 732 C CA . GLY A 1 94 ? 41.339 4.279 15.235 1.00 28.00 140 GLY A CA 1
ATOM 733 C C . GLY A 1 94 ? 40.843 3.118 14.397 1.00 27.85 140 GLY A C 1
ATOM 734 O O . GLY A 1 94 ? 40.781 3.208 13.163 1.00 26.02 140 GLY A O 1
ATOM 735 N N . SER A 1 95 ? 40.491 2.042 15.086 1.00 27.10 141 SER A N 1
ATOM 736 C CA . SER A 1 95 ? 40.092 0.789 14.476 1.00 28.15 141 SER A CA 1
ATOM 737 C C . SER A 1 95 ? 38.902 0.246 15.225 1.00 29.40 141 SER A C 1
ATOM 738 O O . SER A 1 95 ? 38.733 0.534 16.407 1.00 29.87 141 SER A O 1
ATOM 741 N N . ALA A 1 96 ? 38.159 -0.633 14.571 1.00 29.09 142 ALA A N 1
ATOM 742 C CA . ALA A 1 96 ? 37.038 -1.289 15.197 1.00 29.39 142 ALA A CA 1
ATOM 743 C C . ALA A 1 96 ? 36.729 -2.599 14.483 1.00 29.96 142 ALA A C 1
ATOM 744 O O . ALA A 1 96 ? 37.002 -2.756 13.272 1.00 28.08 142 ALA A O 1
ATOM 746 N N . LEU A 1 97 ? 36.171 -3.537 15.250 1.00 29.54 143 LEU A N 1
ATOM 747 C CA . LEU A 1 97 ? 35.639 -4.736 14.707 1.00 30.73 143 LEU A CA 1
ATOM 748 C C . LEU A 1 97 ? 34.148 -4.766 15.063 1.00 31.91 143 LEU A C 1
ATOM 749 O O . LEU A 1 97 ? 33.766 -4.615 16.234 1.00 32.24 143 LEU A O 1
ATOM 754 N N . PHE A 1 98 ? 33.335 -4.971 14.049 1.00 31.50 144 PHE A N 1
ATOM 755 C CA . PHE A 1 98 ? 31.918 -5.209 14.207 1.00 33.67 144 PHE A CA 1
ATOM 756 C C . PHE A 1 98 ? 31.723 -6.718 14.125 1.00 33.66 144 PHE A C 1
ATOM 757 O O . PHE A 1 98 ? 31.944 -7.311 13.085 1.00 33.84 144 PHE A O 1
ATOM 765 N N . LEU A 1 99 ? 31.357 -7.324 15.258 1.00 34.72 145 LEU A N 1
ATOM 766 C CA . LEU A 1 99 ? 31.347 -8.770 15.440 1.00 36.57 145 LEU A CA 1
ATOM 767 C C . LEU A 1 99 ? 29.925 -9.309 15.449 1.00 37.93 145 LEU A C 1
ATOM 768 O O . LEU A 1 99 ? 29.063 -8.729 16.087 1.00 38.36 145 LEU A O 1
ATOM 773 N N . SER A 1 100 ? 29.690 -10.421 14.766 1.00 40.83 146 SER A N 1
ATOM 774 C CA . SER A 1 100 ? 28.377 -11.071 14.789 1.00 43.89 146 SER A CA 1
ATOM 775 C C . SER A 1 100 ? 27.990 -11.385 16.245 1.00 46.92 146 SER A C 1
ATOM 776 O O . SER A 1 100 ? 28.799 -11.944 16.979 1.00 46.39 146 SER A O 1
ATOM 779 N N . HIS A 1 101 ? 26.786 -10.982 16.660 1.00 51.51 147 HIS A N 1
ATOM 780 C CA . HIS A 1 101 ? 26.212 -11.399 17.957 1.00 57.42 147 HIS A CA 1
ATOM 781 C C . HIS A 1 101 ? 26.265 -12.917 18.216 1.00 58.72 147 HIS A C 1
ATOM 782 O O . HIS A 1 101 ? 26.350 -13.322 19.363 1.00 64.75 147 HIS A O 1
ATOM 789 N N . ASN A 1 102 ? 26.197 -13.740 17.172 1.00 60.31 148 ASN A N 1
ATOM 790 C CA . ASN A 1 102 ? 26.132 -15.208 17.322 1.00 63.57 148 ASN A CA 1
ATOM 791 C C . ASN A 1 102 ? 27.467 -15.877 17.608 1.00 63.27 148 ASN A C 1
ATOM 792 O O . ASN A 1 102 ? 27.589 -16.674 18.538 1.00 64.32 148 ASN A O 1
ATOM 797 N N . LEU A 1 103 ? 28.449 -15.541 16.780 1.00 59.88 149 LEU A N 1
ATOM 798 C CA . LEU A 1 103 ? 29.636 -16.351 16.563 1.00 57.24 149 LEU A CA 1
ATOM 799 C C . LEU A 1 103 ? 30.649 -16.243 17.712 1.00 55.89 149 LEU A C 1
ATOM 800 O O . LEU A 1 103 ? 30.755 -15.200 18.373 1.00 56.12 149 LEU A O 1
ATOM 805 N N . LYS A 1 104 ? 31.381 -17.330 17.949 1.00 53.20 150 LYS A N 1
ATOM 806 C CA . LYS A 1 104 ? 32.454 -17.349 18.948 1.00 51.29 150 LYS A CA 1
ATOM 807 C C . LYS A 1 104 ? 33.758 -16.964 18.243 1.00 47.09 150 LYS A C 1
ATOM 808 O O . LYS A 1 104 ? 34.280 -17.725 17.409 1.00 45.25 150 LYS A O 1
ATOM 814 N N . PHE A 1 105 ? 34.267 -15.783 18.572 1.00 43.08 151 PHE A N 1
ATOM 815 C CA . PHE A 1 105 ? 35.540 -15.312 18.019 1.00 40.86 151 PHE A CA 1
ATOM 816 C C . PHE A 1 105 ? 36.668 -15.761 18.922 1.00 39.82 151 PHE A C 1
ATOM 817 O O . PHE A 1 105 ? 36.480 -15.874 20.140 1.00 41.09 151 PHE A O 1
ATOM 825 N N . LEU A 1 106 ? 37.822 -16.043 18.320 1.00 36.55 152 LEU A N 1
ATOM 826 C CA . LEU A 1 106 ? 38.975 -16.495 19.075 1.00 37.49 152 LEU A CA 1
ATOM 827 C C . LEU A 1 106 ? 39.500 -15.341 19.899 1.00 36.28 152 LEU A C 1
ATOM 828 O O . LEU A 1 106 ? 39.734 -14.257 19.363 1.00 34.87 152 LEU A O 1
ATOM 833 N N . ALA A 1 107 ? 39.644 -15.579 21.209 1.00 35.40 153 ALA A N 1
ATOM 834 C CA . ALA A 1 107 ? 40.084 -14.551 22.163 1.00 35.56 153 ALA A CA 1
ATOM 835 C C . ALA A 1 107 ? 41.467 -13.966 21.808 1.00 34.83 153 ALA A C 1
ATOM 836 O O . ALA A 1 107 ? 41.718 -12.789 22.042 1.00 33.38 153 ALA A O 1
ATOM 838 N N . LYS A 1 108 ? 42.347 -14.791 21.255 1.00 35.49 154 LYS A N 1
ATOM 839 C CA . LYS A 1 108 ? 43.680 -14.334 20.862 1.00 37.88 154 LYS A CA 1
ATOM 840 C C . LYS A 1 108 ? 43.617 -13.238 19.804 1.00 36.38 154 LYS A C 1
ATOM 841 O O . LYS A 1 108 ? 44.284 -12.219 19.912 1.00 34.78 154 LYS A O 1
ATOM 847 N N . PHE A 1 109 ? 42.804 -13.471 18.778 1.00 34.93 155 PHE A N 1
ATOM 848 C CA . PHE A 1 109 ? 42.598 -12.474 17.738 1.00 33.83 155 PHE A CA 1
ATOM 849 C C . PHE A 1 109 ? 42.035 -11.189 18.316 1.00 33.79 155 PHE A C 1
ATOM 850 O O . PHE A 1 109 ? 42.554 -10.093 18.056 1.00 32.12 155 PHE A O 1
ATOM 858 N N . LEU A 1 110 ? 40.986 -11.311 19.128 1.00 33.91 156 LEU A N 1
ATOM 859 C CA . LEU A 1 110 ? 40.370 -10.121 19.691 1.00 35.23 156 LEU A CA 1
ATOM 860 C C . LEU A 1 110 ? 41.378 -9.365 20.580 1.00 35.78 156 LEU A C 1
ATOM 861 O O . LEU A 1 110 ? 41.520 -8.160 20.455 1.00 35.07 156 LEU A O 1
ATOM 866 N N . ASN A 1 111 ? 42.089 -10.104 21.425 1.00 37.14 157 ASN A N 1
ATOM 867 C CA . ASN A 1 111 ? 43.101 -9.531 22.321 1.00 39.66 157 ASN A CA 1
ATOM 868 C C . ASN A 1 111 ? 44.222 -8.790 21.538 1.00 37.25 157 ASN A C 1
ATOM 869 O O . ASN A 1 111 ? 44.577 -7.664 21.882 1.00 35.18 157 ASN A O 1
ATOM 874 N N . ASP A 1 112 ? 44.757 -9.442 20.507 1.00 35.87 158 ASP A N 1
ATOM 875 C CA . ASP A 1 112 ? 45.813 -8.861 19.648 1.00 36.11 158 ASP A CA 1
ATOM 876 C C . ASP A 1 112 ? 45.337 -7.570 18.962 1.00 35.23 158 ASP A C 1
ATOM 877 O O . ASP A 1 112 ? 46.069 -6.571 18.948 1.00 33.99 158 ASP A O 1
ATOM 882 N N . THR A 1 113 ? 44.115 -7.561 18.412 1.00 33.50 159 THR A N 1
ATOM 883 C CA . THR A 1 113 ? 43.624 -6.344 17.747 1.00 33.72 159 THR A CA 1
ATOM 884 C C . THR A 1 113 ? 43.445 -5.174 18.722 1.00 34.05 159 THR A C 1
ATOM 885 O O . THR A 1 113 ? 43.704 -4.010 18.380 1.00 33.01 159 THR A O 1
ATOM 889 N N . MET A 1 114 ? 42.993 -5.481 19.931 1.00 35.71 160 MET A N 1
ATOM 890 C CA . MET A 1 114 ? 42.870 -4.455 20.960 1.00 38.21 160 MET A CA 1
ATOM 891 C C . MET A 1 114 ? 44.251 -3.980 21.441 1.00 37.69 160 MET A C 1
ATOM 892 O O . MET A 1 114 ? 44.476 -2.796 21.557 1.00 36.95 160 MET A O 1
ATOM 897 N N . ALA A 1 115 ? 45.162 -4.908 21.710 1.00 38.53 161 ALA A N 1
ATOM 898 C CA . ALA A 1 115 ? 46.505 -4.556 22.204 1.00 39.70 161 ALA A CA 1
ATOM 899 C C . ALA A 1 115 ? 47.298 -3.718 21.177 1.00 39.70 161 ALA A C 1
ATOM 900 O O . ALA A 1 115 ? 47.880 -2.694 21.525 1.00 38.23 161 ALA A O 1
ATOM 902 N N . VAL A 1 116 ? 47.280 -4.122 19.903 1.00 37.03 162 VAL A N 1
ATOM 903 C CA . VAL A 1 116 ? 48.133 -3.472 18.897 1.00 36.31 162 VAL A CA 1
ATOM 904 C C . VAL A 1 116 ? 47.448 -2.308 18.201 1.00 35.46 162 VAL A C 1
ATOM 905 O O . VAL A 1 116 ? 48.064 -1.260 17.990 1.00 35.85 162 VAL A O 1
ATOM 909 N N . TYR A 1 117 ? 46.194 -2.495 17.790 1.00 32.54 163 TYR A N 1
ATOM 910 C CA . TYR A 1 117 ? 45.526 -1.510 16.964 1.00 33.07 163 TYR A CA 1
ATOM 911 C C . TYR A 1 117 ? 44.497 -0.701 17.755 1.00 34.75 163 TYR A C 1
ATOM 912 O O . TYR A 1 117 ? 43.802 0.115 17.180 1.00 35.90 163 TYR A O 1
ATOM 921 N N . GLU A 1 118 ? 44.408 -0.940 19.059 1.00 37.16 164 GLU A N 1
ATOM 922 C CA . GLU A 1 118 ? 43.361 -0.338 19.904 1.00 39.62 164 GLU A CA 1
ATOM 923 C C . GLU A 1 118 ? 41.965 -0.467 19.333 1.00 36.71 164 GLU A C 1
ATOM 924 O O . GLU A 1 118 ? 41.167 0.456 19.411 1.00 35.72 164 GLU A O 1
ATOM 930 N N . ALA A 1 119 ? 41.682 -1.623 18.745 1.00 34.34 165 ALA A N 1
ATOM 931 C CA . ALA A 1 119 ? 40.392 -1.885 18.119 1.00 35.08 165 ALA A CA 1
ATOM 932 C C . ALA A 1 119 ? 39.262 -1.799 19.181 1.00 35.99 165 ALA A C 1
ATOM 933 O O . ALA A 1 119 ? 39.399 -2.353 20.255 1.00 36.11 165 ALA A O 1
ATOM 935 N N . LYS A 1 120 ? 38.216 -1.046 18.889 1.00 36.40 166 LYS A N 1
ATOM 936 C CA . LYS A 1 120 ? 36.988 -1.075 19.670 1.00 37.87 166 LYS A CA 1
ATOM 937 C C . LYS A 1 120 ? 36.134 -2.225 19.160 1.00 37.05 166 LYS A C 1
ATOM 938 O O . LYS A 1 120 ? 35.990 -2.384 17.958 1.00 35.70 166 LYS A O 1
ATOM 944 N N . LEU A 1 121 ? 35.539 -3.008 20.060 1.00 36.20 167 LEU A N 1
ATOM 945 C CA . LEU A 1 121 ? 34.673 -4.106 19.647 1.00 38.02 167 LEU A CA 1
ATOM 946 C C . LEU A 1 121 ? 33.205 -3.706 19.759 1.00 39.50 167 LEU A C 1
ATOM 947 O O . LEU A 1 121 ? 32.779 -3.186 20.787 1.00 40.79 167 LEU A O 1
ATOM 952 N N . PHE A 1 122 ? 32.455 -3.929 18.697 1.00 38.54 168 PHE A N 1
ATOM 953 C CA . PHE A 1 122 ? 31.025 -3.732 18.694 1.00 40.76 168 PHE A CA 1
ATOM 954 C C . PHE A 1 122 ? 30.371 -5.035 18.294 1.00 41.78 168 PHE A C 1
ATOM 955 O O . PHE A 1 122 ? 30.922 -5.797 17.482 1.00 41.66 168 PHE A O 1
ATOM 963 N N . HIS A 1 123 ? 29.197 -5.297 18.853 1.00 43.12 169 HIS A N 1
ATOM 964 C CA . HIS A 1 123 ? 28.423 -6.452 18.441 1.00 44.87 169 HIS A CA 1
ATOM 965 C C . HIS A 1 123 ? 27.240 -5.980 17.587 1.00 44.64 169 HIS A C 1
ATOM 966 O O . HIS A 1 123 ? 26.703 -4.897 17.811 1.00 46.66 169 HIS A O 1
ATOM 973 N N . THR A 1 124 ? 26.922 -6.737 16.541 1.00 43.70 170 THR A N 1
ATOM 974 C CA . THR A 1 124 ? 25.814 -6.394 15.654 1.00 46.15 170 THR A CA 1
ATOM 975 C C . THR A 1 124 ? 25.168 -7.647 15.071 1.00 46.46 170 THR A C 1
ATOM 976 O O . THR A 1 124 ? 25.770 -8.728 15.035 1.00 45.16 170 THR A O 1
ATOM 980 N N . ASN A 1 125 ? 23.931 -7.481 14.621 1.00 47.56 171 ASN A N 1
ATOM 981 C CA . ASN A 1 125 ? 23.175 -8.562 13.996 1.00 47.44 171 ASN A CA 1
ATOM 982 C C . ASN A 1 125 ? 23.278 -8.411 12.489 1.00 45.04 171 ASN A C 1
ATOM 983 O O . ASN A 1 125 ? 22.613 -7.562 11.896 1.00 44.49 171 ASN A O 1
ATOM 988 N N . PHE A 1 126 ? 24.102 -9.248 11.859 1.00 44.71 172 PHE A N 1
ATOM 989 C CA . PHE A 1 126 ? 24.294 -9.169 10.399 1.00 45.59 172 PHE A CA 1
ATOM 990 C C . PHE A 1 126 ? 23.092 -9.636 9.553 1.00 48.15 172 PHE A C 1
ATOM 991 O O . PHE A 1 126 ? 23.079 -9.424 8.337 1.00 48.18 172 PHE A O 1
ATOM 999 N N . TYR A 1 127 ? 22.093 -10.276 10.181 1.00 51.81 173 TYR A N 1
ATOM 1000 C CA . TYR A 1 127 ? 20.791 -10.515 9.510 1.00 54.25 173 TYR A CA 1
ATOM 1001 C C . TYR A 1 127 ? 20.083 -9.195 9.222 1.00 51.28 173 TYR A C 1
ATOM 1002 O O . TYR A 1 127 ? 19.403 -9.058 8.210 1.00 53.72 173 TYR A O 1
ATOM 1011 N N . ASP A 1 128 ? 20.254 -8.226 10.118 1.00 48.34 174 ASP A N 1
ATOM 1012 C CA . ASP A 1 128 ? 19.789 -6.859 9.913 1.00 47.54 174 ASP A CA 1
ATOM 1013 C C . ASP A 1 128 ? 20.851 -6.080 9.106 1.00 47.63 174 ASP A C 1
ATOM 1014 O O . ASP A 1 128 ? 21.651 -5.322 9.654 1.00 45.18 174 ASP A O 1
ATOM 1019 N N . THR A 1 129 ? 20.828 -6.290 7.799 1.00 48.48 175 THR A N 1
ATOM 1020 C CA . THR A 1 129 ? 21.744 -5.643 6.871 1.00 50.39 175 THR A CA 1
ATOM 1021 C C . THR A 1 129 ? 21.617 -4.119 6.925 1.00 51.26 175 THR A C 1
ATOM 1022 O O . THR A 1 129 ? 22.629 -3.416 7.031 1.00 51.52 175 THR A O 1
ATOM 1026 N N . VAL A 1 130 ? 20.386 -3.607 6.894 1.00 51.06 176 VAL A N 1
ATOM 1027 C CA . VAL A 1 130 ? 20.161 -2.154 6.912 1.00 50.07 176 VAL A CA 1
ATOM 1028 C C . VAL A 1 130 ? 20.686 -1.506 8.207 1.00 49.50 176 VAL A C 1
ATOM 1029 O O . VAL A 1 130 ? 21.412 -0.496 8.163 1.00 49.07 176 VAL A O 1
ATOM 1033 N N . GLY A 1 131 ? 20.317 -2.084 9.345 1.00 47.21 177 GLY A N 1
ATOM 1034 C CA . GLY A 1 131 ? 20.757 -1.587 10.643 1.00 45.76 177 GLY A CA 1
ATOM 1035 C C . GLY A 1 131 ? 22.271 -1.659 10.853 1.00 43.99 177 GLY A C 1
ATOM 1036 O O . GLY A 1 131 ? 22.856 -0.787 11.498 1.00 43.14 177 GLY A O 1
ATOM 1037 N N . THR A 1 132 ? 22.896 -2.704 10.328 1.00 42.32 178 THR A N 1
ATOM 1038 C CA . THR A 1 132 ? 24.331 -2.916 10.528 1.00 41.92 178 THR A CA 1
ATOM 1039 C C . THR A 1 132 ? 25.132 -1.940 9.657 1.00 40.87 178 THR A C 1
ATOM 1040 O O . THR A 1 132 ? 26.083 -1.350 10.129 1.00 40.52 178 THR A O 1
ATOM 1044 N N . ILE A 1 133 ? 24.727 -1.773 8.402 1.00 42.32 179 ILE A N 1
ATOM 1045 C CA . ILE A 1 133 ? 25.289 -0.756 7.520 1.00 42.78 179 ILE A CA 1
ATOM 1046 C C . ILE A 1 133 ? 25.216 0.629 8.165 1.00 43.33 179 ILE A C 1
ATOM 1047 O O . ILE A 1 133 ? 26.210 1.368 8.159 1.00 40.46 179 ILE A O 1
ATOM 1052 N N . GLN A 1 134 ? 24.050 0.979 8.711 1.00 42.95 180 GLN A N 1
ATOM 1053 C CA . GLN A 1 134 ? 23.889 2.279 9.377 1.00 43.12 180 GLN A CA 1
ATOM 1054 C C . GLN A 1 134 ? 24.810 2.393 10.604 1.00 41.72 180 GLN A C 1
ATOM 1055 O O . GLN A 1 134 ? 25.452 3.436 10.795 1.00 42.09 180 GLN A O 1
ATOM 1061 N N . LEU A 1 135 ? 24.870 1.344 11.429 1.00 40.17 181 LEU A N 1
ATOM 1062 C CA . LEU A 1 135 ? 25.728 1.357 12.623 1.00 40.05 181 LEU A CA 1
ATOM 1063 C C . LEU A 1 135 ? 27.215 1.591 12.263 1.00 37.83 181 LEU A C 1
ATOM 1064 O O . LEU A 1 135 ? 27.888 2.419 12.879 1.00 36.67 181 LEU A O 1
ATOM 1069 N N . ILE A 1 136 ? 27.706 0.851 11.274 1.00 36.17 182 ILE A N 1
ATOM 1070 C CA . ILE A 1 136 ? 29.114 0.960 10.852 1.00 34.59 182 ILE A CA 1
ATOM 1071 C C . ILE A 1 136 ? 29.356 2.319 10.235 1.00 33.28 182 ILE A C 1
ATOM 1072 O O . ILE A 1 136 ? 30.303 3.016 10.610 1.00 33.87 182 ILE A O 1
ATOM 1077 N N . ASN A 1 137 ? 28.484 2.719 9.315 1.00 33.53 183 ASN A N 1
ATOM 1078 C CA . ASN A 1 137 ? 28.681 3.969 8.613 1.00 34.15 183 ASN A CA 1
ATOM 1079 C C . ASN A 1 137 ? 28.561 5.207 9.482 1.00 35.27 183 ASN A C 1
ATOM 1080 O O . ASN A 1 137 ? 29.338 6.164 9.292 1.00 33.91 183 ASN A O 1
ATOM 1085 N N . ASP A 1 138 ? 27.636 5.189 10.443 1.00 36.36 184 ASP A N 1
ATOM 1086 C CA . ASP A 1 138 ? 27.522 6.281 11.411 1.00 37.61 184 ASP A CA 1
ATOM 1087 C C . ASP A 1 138 ? 28.769 6.389 12.271 1.00 35.90 184 ASP A C 1
ATOM 1088 O O . ASP A 1 138 ? 29.189 7.483 12.573 1.00 36.49 184 ASP A O 1
ATOM 1093 N N . HIS A 1 139 ? 29.323 5.262 12.712 1.00 35.34 185 HIS A N 1
ATOM 1094 C CA . HIS A 1 139 ? 30.565 5.256 13.505 1.00 35.14 185 HIS A CA 1
ATOM 1095 C C . HIS A 1 139 ? 31.716 5.903 12.730 1.00 33.31 185 HIS A C 1
ATOM 1096 O O . HIS A 1 139 ? 32.381 6.819 13.229 1.00 33.10 185 HIS A O 1
ATOM 1103 N N . VAL A 1 140 ? 31.905 5.477 11.487 1.00 32.28 186 VAL A N 1
ATOM 1104 C CA . VAL A 1 140 ? 32.955 6.053 10.651 1.00 31.69 186 VAL A CA 1
ATOM 1105 C C . VAL A 1 140 ? 32.725 7.558 10.398 1.00 31.84 186 VAL A C 1
ATOM 1106 O O . VAL A 1 140 ? 33.667 8.376 10.474 1.00 30.34 186 VAL A O 1
ATOM 1110 N N . LYS A 1 141 ? 31.483 7.915 10.085 1.00 33.00 187 LYS A N 1
ATOM 1111 C CA . LYS A 1 141 ? 31.117 9.317 9.850 1.00 35.68 187 LYS A CA 1
ATOM 1112 C C . LYS A 1 141 ? 31.424 10.182 11.073 1.00 35.46 187 LYS A C 1
ATOM 1113 O O . LYS A 1 141 ? 32.007 11.262 10.942 1.00 34.20 187 LYS A O 1
ATOM 1119 N N . LYS A 1 142 ? 31.051 9.686 12.255 1.00 35.49 188 LYS A N 1
ATOM 1120 C CA . LYS A 1 142 ? 31.292 10.424 13.487 1.00 36.69 188 LYS A CA 1
ATOM 1121 C C . LYS A 1 142 ? 32.803 10.604 13.718 1.00 35.26 188 LYS A C 1
ATOM 1122 O O . LYS A 1 142 ? 33.281 11.701 13.992 1.00 33.77 188 LYS A O 1
ATOM 1128 N N . GLU A 1 143 ? 33.546 9.515 13.565 1.00 34.19 189 GLU A N 1
ATOM 1129 C CA . GLU A 1 143 ? 34.989 9.548 13.764 1.00 33.66 189 GLU A CA 1
ATOM 1130 C C . GLU A 1 143 ? 35.763 10.401 12.776 1.00 31.81 189 GLU A C 1
ATOM 1131 O O . GLU A 1 143 ? 36.863 10.873 13.093 1.00 31.33 189 GLU A O 1
ATOM 1137 N N . THR A 1 144 ? 35.193 10.617 11.596 1.00 30.03 190 THR A N 1
ATOM 1138 C CA . THR A 1 144 ? 35.798 11.464 10.578 1.00 29.26 190 THR A CA 1
ATOM 1139 C C . THR A 1 144 ? 35.206 12.873 10.513 1.00 29.07 190 THR A C 1
ATOM 1140 O O . THR A 1 144 ? 35.400 13.579 9.531 1.00 26.79 190 THR A O 1
ATOM 1144 N N . ARG A 1 145 ? 34.553 13.302 11.603 1.00 31.19 191 ARG A N 1
ATOM 1145 C CA . ARG A 1 145 ? 33.898 14.632 11.675 1.00 32.95 191 ARG A CA 1
ATOM 1146 C C . ARG A 1 145 ? 33.031 14.927 10.470 1.00 32.17 191 ARG A C 1
ATOM 1147 O O . ARG A 1 145 ? 33.096 16.015 9.883 1.00 31.88 191 ARG A O 1
ATOM 1155 N N . GLY A 1 146 ? 32.271 13.910 10.065 1.00 31.46 192 GLY A N 1
ATOM 1156 C CA . GLY A 1 146 ? 31.328 14.027 8.981 1.00 31.92 192 GLY A CA 1
ATOM 1157 C C . GLY A 1 146 ? 31.838 13.831 7.574 1.00 31.60 192 GLY A C 1
ATOM 1158 O O . GLY A 1 146 ? 31.046 13.842 6.635 1.00 30.89 192 GLY A O 1
ATOM 1159 N N . LYS A 1 147 ? 33.154 13.648 7.408 1.00 31.25 193 LYS A N 1
ATOM 1160 C CA . LYS A 1 147 ? 33.754 13.608 6.087 1.00 29.84 193 LYS A CA 1
ATOM 1161 C C . LYS A 1 147 ? 33.580 12.301 5.321 1.00 28.87 193 LYS A C 1
ATOM 1162 O O . LYS A 1 147 ? 33.407 12.320 4.111 1.00 27.83 193 LYS A O 1
ATOM 1168 N N . ILE A 1 148 ? 33.681 11.171 6.002 1.00 28.37 194 ILE A N 1
ATOM 1169 C CA . ILE A 1 148 ? 33.511 9.869 5.341 1.00 28.25 194 ILE A CA 1
ATOM 1170 C C . ILE A 1 148 ? 32.127 9.300 5.633 1.00 29.44 194 ILE A C 1
ATOM 1171 O O . ILE A 1 148 ? 31.871 8.775 6.713 1.00 30.62 194 ILE A O 1
ATOM 1176 N N . VAL A 1 149 ? 31.275 9.404 4.622 1.00 32.55 195 VAL A N 1
ATOM 1177 C CA . VAL A 1 149 ? 29.865 9.008 4.644 1.00 35.96 195 VAL A CA 1
ATOM 1178 C C . VAL A 1 149 ? 29.707 7.752 3.755 1.00 35.25 195 VAL A C 1
ATOM 1179 O O . VAL A 1 149 ? 30.314 7.648 2.677 1.00 37.45 195 VAL A O 1
ATOM 1183 N N . ASP A 1 150 ? 28.897 6.817 4.215 1.00 36.11 196 ASP A N 1
ATOM 1184 C CA . ASP A 1 150 ? 28.551 5.609 3.481 1.00 36.89 196 ASP A CA 1
ATOM 1185 C C . ASP A 1 150 ? 29.787 4.783 3.078 1.00 34.67 196 ASP A C 1
ATOM 1186 O O . ASP A 1 150 ? 29.924 4.340 1.935 1.00 35.12 196 ASP A O 1
ATOM 1191 N N . LEU A 1 151 ? 30.700 4.588 4.026 1.00 32.92 197 LEU A N 1
ATOM 1192 C CA . LEU A 1 151 ? 31.901 3.806 3.748 1.00 31.64 197 LEU A CA 1
ATOM 1193 C C . LEU A 1 151 ? 31.526 2.431 3.185 1.00 32.17 197 LEU A C 1
ATOM 1194 O O . LEU A 1 151 ? 32.007 2.024 2.120 1.00 30.66 197 LEU A O 1
ATOM 1199 N N . VAL A 1 152 ? 30.701 1.717 3.941 1.00 33.56 198 VAL A N 1
ATOM 1200 C CA . VAL A 1 152 ? 30.258 0.391 3.548 1.00 34.65 198 VAL A CA 1
ATOM 1201 C C . VAL A 1 152 ? 29.005 0.564 2.666 1.00 37.04 198 VAL A C 1
ATOM 1202 O O . VAL A 1 152 ? 27.916 0.821 3.180 1.00 36.84 198 VAL A O 1
ATOM 1206 N N . SER A 1 153 ? 29.186 0.444 1.352 1.00 39.17 199 SER A N 1
ATOM 1207 C CA . SER A 1 153 ? 28.098 0.642 0.369 1.00 41.47 199 SER A CA 1
ATOM 1208 C C . SER A 1 153 ? 27.320 -0.634 0.004 1.00 44.05 199 SER A C 1
ATOM 1209 O O . SER A 1 153 ? 26.285 -0.534 -0.647 1.00 44.93 199 SER A O 1
ATOM 1212 N N . GLU A 1 154 ? 27.846 -1.815 0.374 1.00 45.03 200 GLU A N 1
ATOM 1213 C CA . GLU A 1 154 ? 27.161 -3.120 0.252 1.00 45.33 200 GLU A CA 1
ATOM 1214 C C . GLU A 1 154 ? 27.530 -3.953 1.458 1.00 44.65 200 GLU A C 1
ATOM 1215 O O . GLU A 1 154 ? 28.649 -3.821 1.983 1.00 41.74 200 GLU A O 1
ATOM 1221 N N . LEU A 1 155 ? 26.640 -4.867 1.836 1.00 42.37 201 LEU A N 1
ATOM 1222 C CA . LEU A 1 155 ? 26.912 -5.818 2.902 1.00 42.84 201 LEU A CA 1
ATOM 1223 C C . LEU A 1 155 ? 26.080 -7.078 2.652 1.00 45.78 201 LEU A C 1
ATOM 1224 O O . LEU A 1 155 ? 24.854 -6.995 2.601 1.00 43.64 201 LEU A O 1
ATOM 1229 N N . LYS A 1 156 ? 26.732 -8.226 2.474 1.00 49.70 202 LYS A N 1
ATOM 1230 C CA . LYS A 1 156 ? 26.005 -9.486 2.252 1.00 53.85 202 LYS A CA 1
ATOM 1231 C C . LYS A 1 156 ? 25.417 -10.020 3.555 1.00 53.73 202 LYS A C 1
ATOM 1232 O O . LYS A 1 156 ? 25.918 -9.719 4.650 1.00 51.51 202 LYS A O 1
ATOM 1238 N N . LYS A 1 157 ? 24.356 -10.826 3.445 1.00 54.61 203 LYS A N 1
ATOM 1239 C CA . LYS A 1 157 ? 23.659 -11.346 4.637 1.00 55.71 203 LYS A CA 1
ATOM 1240 C C . LYS A 1 157 ? 24.458 -12.407 5.392 1.00 51.46 203 LYS A C 1
ATOM 1241 O O . LYS A 1 157 ? 24.175 -12.668 6.552 1.00 52.67 203 LYS A O 1
ATOM 1247 N N . ASP A 1 158 ? 25.450 -13.009 4.734 1.00 48.21 204 ASP A N 1
ATOM 1248 C CA . ASP A 1 158 ? 26.309 -14.042 5.344 1.00 46.90 204 ASP A CA 1
ATOM 1249 C C . ASP A 1 158 ? 27.641 -13.494 5.921 1.00 43.27 204 ASP A C 1
ATOM 1250 O O . ASP A 1 158 ? 28.575 -14.255 6.182 1.00 40.13 204 ASP A O 1
ATOM 1255 N N . VAL A 1 159 ? 27.723 -12.181 6.108 1.00 41.39 205 VAL A N 1
ATOM 1256 C CA . VAL A 1 159 ? 28.880 -11.562 6.759 1.00 40.22 205 VAL A CA 1
ATOM 1257 C C . VAL A 1 159 ? 28.806 -11.792 8.260 1.00 40.27 205 VAL A C 1
ATOM 1258 O O . VAL A 1 159 ? 27.733 -11.682 8.845 1.00 41.84 205 VAL A O 1
ATOM 1262 N N . LEU A 1 160 ? 29.942 -12.126 8.873 1.00 38.73 206 LEU A N 1
ATOM 1263 C CA . LEU A 1 160 ? 30.042 -12.308 10.323 1.00 39.20 206 LEU A CA 1
ATOM 1264 C C . LEU A 1 160 ? 30.972 -11.308 11.018 1.00 36.09 206 LEU A C 1
ATOM 1265 O O . LEU A 1 160 ? 31.015 -11.261 12.243 1.00 34.02 206 LEU A O 1
ATOM 1270 N N . MET A 1 161 ? 31.736 -10.527 10.246 1.00 34.53 207 MET A N 1
ATOM 1271 C CA . MET A 1 161 ? 32.593 -9.507 10.846 1.00 32.67 207 MET A CA 1
ATOM 1272 C C . MET A 1 161 ? 32.924 -8.437 9.818 1.00 30.81 207 MET A C 1
ATOM 1273 O O . MET A 1 161 ? 33.152 -8.738 8.661 1.00 29.30 207 MET A O 1
ATOM 1278 N N . VAL A 1 162 ? 32.954 -7.188 10.266 1.00 30.51 208 VAL A N 1
ATOM 1279 C CA . VAL A 1 162 ? 33.488 -6.114 9.454 1.00 29.71 208 VAL A CA 1
ATOM 1280 C C . VAL A 1 162 ? 34.559 -5.408 10.274 1.00 29.36 208 VAL A C 1
ATOM 1281 O O . VAL A 1 162 ? 34.303 -4.963 11.399 1.00 29.08 208 VAL A O 1
ATOM 1285 N N . LEU A 1 163 ? 35.758 -5.350 9.703 1.00 28.84 209 LEU A N 1
ATOM 1286 C CA . LEU A 1 163 ? 36.861 -4.590 10.250 1.00 29.15 209 LEU A CA 1
ATOM 1287 C C . LEU A 1 163 ? 36.817 -3.211 9.629 1.00 29.29 209 LEU A C 1
ATOM 1288 O O . LEU A 1 163 ? 36.576 -3.073 8.432 1.00 27.93 209 LEU A O 1
ATOM 1293 N N . VAL A 1 164 ? 37.048 -2.185 10.440 1.00 28.94 210 VAL A N 1
ATOM 1294 C CA . VAL A 1 164 ? 37.210 -0.847 9.921 1.00 28.99 210 VAL A CA 1
ATOM 1295 C C . VAL A 1 164 ? 38.337 -0.109 10.600 1.00 27.51 210 VAL A C 1
ATOM 1296 O O . VAL A 1 164 ? 38.674 -0.349 11.775 1.00 26.18 210 VAL A O 1
ATOM 1300 N N . ASN A 1 165 ? 38.935 0.808 9.856 1.00 26.91 211 ASN A N 1
ATOM 1301 C CA . ASN A 1 165 ? 39.694 1.843 10.517 1.00 27.84 211 ASN A CA 1
ATOM 1302 C C . ASN A 1 165 ? 39.466 3.168 9.867 1.00 27.04 211 ASN A C 1
ATOM 1303 O O . ASN A 1 165 ? 38.848 3.252 8.807 1.00 26.60 211 ASN A O 1
ATOM 1308 N N . TYR A 1 166 ? 39.939 4.205 10.522 1.00 25.54 212 TYR A N 1
ATOM 1309 C CA . TYR A 1 166 ? 39.748 5.564 10.003 1.00 26.13 212 TYR A CA 1
ATOM 1310 C C . TYR A 1 166 ? 40.950 6.407 10.404 1.00 24.73 212 TYR A C 1
ATOM 1311 O O . TYR A 1 166 ? 41.677 6.082 11.374 1.00 24.68 212 TYR A O 1
ATOM 1320 N N . ILE A 1 167 ? 41.132 7.488 9.661 1.00 24.35 213 ILE A N 1
ATOM 1321 C CA . ILE A 1 167 ? 42.104 8.502 9.950 1.00 23.09 213 ILE A CA 1
ATOM 1322 C C . ILE A 1 167 ? 41.414 9.831 9.705 1.00 23.25 213 ILE A C 1
ATOM 1323 O O . ILE A 1 167 ? 40.681 10.000 8.740 1.00 22.13 213 ILE A O 1
ATOM 1328 N N . TYR A 1 168 ? 41.651 10.750 10.630 1.00 23.27 214 TYR A N 1
ATOM 1329 C CA . TYR A 1 168 ? 41.177 12.108 10.551 1.00 23.92 214 TYR A CA 1
ATOM 1330 C C . TYR A 1 168 ? 42.369 13.024 10.804 1.00 23.46 214 TYR A C 1
ATOM 1331 O O . TYR A 1 168 ? 43.101 12.828 11.781 1.00 24.60 214 TYR A O 1
ATOM 1340 N N . PHE A 1 169 ? 42.546 14.005 9.926 1.00 22.91 215 PHE A N 1
ATOM 1341 C CA . PHE A 1 169 ? 43.686 14.896 9.916 1.00 22.84 215 PHE A CA 1
ATOM 1342 C C . PHE A 1 169 ? 43.203 16.308 9.682 1.00 23.83 215 PHE A C 1
ATOM 1343 O O . PHE A 1 169 ? 42.588 16.599 8.661 1.00 22.65 215 PHE A O 1
ATOM 1351 N N . LYS A 1 170 ? 43.522 17.209 10.606 1.00 24.13 216 LYS A N 1
ATOM 1352 C CA . LYS A 1 170 ? 43.195 18.621 10.406 1.00 24.53 216 LYS A CA 1
ATOM 1353 C C . LYS A 1 170 ? 44.357 19.417 10.950 1.00 23.66 216 LYS A C 1
ATOM 1354 O O . LYS A 1 170 ? 44.750 19.255 12.124 1.00 24.25 216 LYS A O 1
ATOM 1360 N N . ALA A 1 171 ? 44.925 20.245 10.096 1.00 23.50 217 ALA A N 1
ATOM 1361 C CA . ALA A 1 171 ? 46.183 20.894 10.404 1.00 24.57 217 ALA A CA 1
ATOM 1362 C C . ALA A 1 171 ? 46.243 22.272 9.813 1.00 24.20 217 ALA A C 1
ATOM 1363 O O . ALA A 1 171 ? 45.948 22.481 8.652 1.00 23.02 217 ALA A O 1
ATOM 1365 N N . LEU A 1 172 ? 46.702 23.212 10.617 1.00 25.17 218 LEU A N 1
ATOM 1366 C CA . LEU A 1 172 ? 46.920 24.577 10.170 1.00 26.10 218 LEU A CA 1
ATOM 1367 C C . LEU A 1 172 ? 48.231 24.729 9.380 1.00 25.66 218 LEU A C 1
ATOM 1368 O O . LEU A 1 172 ? 49.254 24.132 9.749 1.00 25.47 218 LEU A O 1
ATOM 1373 N N . TRP A 1 173 ? 48.224 25.579 8.356 1.00 25.47 219 TRP A N 1
ATOM 1374 C CA . TRP A 1 173 ? 49.464 25.953 7.667 1.00 26.18 219 TRP A CA 1
ATOM 1375 C C . TRP A 1 173 ? 50.395 26.696 8.618 1.00 27.88 219 TRP A C 1
ATOM 1376 O O . TRP A 1 173 ? 49.925 27.549 9.367 1.00 28.10 219 TRP A O 1
ATOM 1387 N N . GLU A 1 174 ? 51.704 26.436 8.584 1.00 29.36 220 GLU A N 1
ATOM 1388 C CA . GLU A 1 174 ? 52.633 27.394 9.200 1.00 31.91 220 GLU A CA 1
ATOM 1389 C C . GLU A 1 174 ? 52.522 28.773 8.523 1.00 31.30 220 GLU A C 1
ATOM 1390 O O . GLU A 1 174 ? 52.663 29.794 9.193 1.00 30.53 220 GLU A O 1
ATOM 1396 N N . LYS A 1 175 ? 52.298 28.774 7.206 1.00 29.64 221 LYS A N 1
ATOM 1397 C CA . LYS A 1 175 ? 52.250 29.999 6.395 1.00 31.68 221 LYS A CA 1
ATOM 1398 C C . LYS A 1 175 ? 50.883 30.096 5.668 1.00 30.92 221 LYS A C 1
ATOM 1399 O O . LYS A 1 175 ? 50.754 29.719 4.488 1.00 30.69 221 LYS A O 1
ATOM 1405 N N . PRO A 1 176 ? 49.863 30.563 6.386 1.00 30.85 222 PRO A N 1
ATOM 1406 C CA . PRO A 1 176 ? 48.531 30.593 5.805 1.00 31.60 222 PRO A CA 1
ATOM 1407 C C . PRO A 1 176 ? 48.321 31.700 4.785 1.00 31.66 222 PRO A C 1
ATOM 1408 O O . PRO A 1 176 ? 49.157 32.620 4.655 1.00 32.13 222 PRO A O 1
ATOM 1412 N N . PHE A 1 177 ? 47.206 31.585 4.072 1.00 30.75 223 PHE A N 1
ATOM 1413 C CA . PHE A 1 177 ? 46.796 32.534 3.058 1.00 31.32 223 PHE A CA 1
ATOM 1414 C C . PHE A 1 177 ? 45.787 33.499 3.702 1.00 32.32 223 PHE A C 1
ATOM 1415 O O . PHE A 1 177 ? 45.125 33.159 4.693 1.00 31.61 223 PHE A O 1
ATOM 1423 N N . ILE A 1 178 ? 45.696 34.695 3.134 1.00 34.15 224 ILE A N 1
ATOM 1424 C CA . ILE A 1 178 ? 44.730 35.725 3.580 1.00 35.62 224 ILE A CA 1
ATOM 1425 C C . ILE A 1 178 ? 43.524 35.571 2.668 1.00 33.77 224 ILE A C 1
ATOM 1426 O O . ILE A 1 178 ? 43.621 35.718 1.445 1.00 31.34 224 ILE A O 1
ATOM 1431 N N . SER A 1 179 ? 42.386 35.223 3.250 1.00 35.24 225 SER A N 1
ATOM 1432 C CA . SER A 1 179 ? 41.220 34.831 2.469 1.00 36.31 225 SER A CA 1
ATOM 1433 C C . SER A 1 179 ? 40.617 35.958 1.620 1.00 37.54 225 SER A C 1
ATOM 1434 O O . SER A 1 179 ? 40.041 35.682 0.579 1.00 37.98 225 SER A O 1
ATOM 1437 N N . SER A 1 180 ? 40.801 37.214 2.024 1.00 38.40 226 SER A N 1
ATOM 1438 C CA . SER A 1 180 ? 40.394 38.371 1.179 1.00 39.57 226 SER A CA 1
ATOM 1439 C C . SER A 1 180 ? 41.111 38.403 -0.186 1.00 39.08 226 SER A C 1
ATOM 1440 O O . SER A 1 180 ? 40.625 39.009 -1.130 1.00 37.99 226 SER A O 1
ATOM 1443 N N . ARG A 1 181 ? 42.250 37.724 -0.303 1.00 38.59 227 ARG A N 1
ATOM 1444 C CA . ARG A 1 181 ? 42.988 37.645 -1.583 1.00 38.30 227 ARG A CA 1
ATOM 1445 C C . ARG A 1 181 ? 42.564 36.484 -2.493 1.00 38.16 227 ARG A C 1
ATOM 1446 O O . ARG A 1 181 ? 43.011 36.406 -3.622 1.00 37.16 227 ARG A O 1
ATOM 1454 N N . THR A 1 182 ? 41.724 35.572 -2.000 1.00 36.76 228 THR A N 1
ATOM 1455 C CA . THR A 1 182 ? 41.236 34.475 -2.815 1.00 36.35 228 THR A CA 1
ATOM 1456 C C . THR A 1 182 ? 40.218 34.990 -3.826 1.00 39.17 228 THR A C 1
ATOM 1457 O O . THR A 1 182 ? 39.287 35.714 -3.451 1.00 38.30 228 THR A O 1
ATOM 1461 N N . THR A 1 183 ? 40.421 34.650 -5.098 1.00 39.70 229 THR A N 1
ATOM 1462 C CA . THR A 1 183 ? 39.517 35.063 -6.182 1.00 41.72 229 THR A CA 1
ATOM 1463 C C . THR A 1 183 ? 39.445 33.956 -7.214 1.00 40.07 229 THR A C 1
ATOM 1464 O O . THR A 1 183 ? 40.427 33.209 -7.374 1.00 37.48 229 THR A O 1
ATOM 1468 N N . PRO A 1 184 ? 38.311 33.850 -7.936 1.00 40.66 230 PRO A N 1
ATOM 1469 C CA . PRO A 1 184 ? 38.239 32.820 -8.991 1.00 40.09 230 PRO A CA 1
ATOM 1470 C C . PRO A 1 184 ? 39.301 33.006 -10.093 1.00 38.17 230 PRO A C 1
ATOM 1471 O O . PRO A 1 184 ? 39.557 34.133 -10.503 1.00 37.53 230 PRO A O 1
ATOM 1475 N N . LYS A 1 185 ? 39.914 31.908 -10.533 1.00 36.43 231 LYS A N 1
ATOM 1476 C CA . LYS A 1 185 ? 40.916 31.910 -11.617 1.00 35.72 231 LYS A CA 1
ATOM 1477 C C . LYS A 1 185 ? 40.758 30.686 -12.512 1.00 33.87 231 LYS A C 1
ATOM 1478 O O . LYS A 1 185 ? 40.163 29.670 -12.121 1.00 34.08 231 LYS A O 1
ATOM 1484 N N . ASP A 1 186 ? 41.346 30.761 -13.695 1.00 32.00 232 ASP A N 1
ATOM 1485 C CA . ASP A 1 186 ? 41.302 29.655 -14.622 1.00 32.26 232 ASP A CA 1
ATOM 1486 C C . ASP A 1 186 ? 42.245 28.517 -14.159 1.00 30.48 232 ASP A C 1
ATOM 1487 O O . ASP A 1 186 ? 43.332 28.773 -13.660 1.00 30.78 232 ASP A O 1
ATOM 1492 N N . PHE A 1 187 ? 41.766 27.298 -14.313 1.00 29.50 233 PHE A N 1
ATOM 1493 C CA . PHE A 1 187 ? 42.529 26.087 -14.028 1.00 28.93 233 PHE A CA 1
ATOM 1494 C C . PHE A 1 187 ? 42.444 25.241 -15.285 1.00 29.01 233 PHE A C 1
ATOM 1495 O O . PHE A 1 187 ? 41.352 24.874 -15.723 1.00 28.39 233 PHE A O 1
ATOM 1503 N N . TYR A 1 188 ? 43.602 24.919 -15.845 1.00 29.67 234 TYR A N 1
ATOM 1504 C CA . TYR A 1 188 ? 43.729 24.246 -17.140 1.00 30.95 234 TYR A CA 1
ATOM 1505 C C . TYR A 1 188 ? 43.830 22.751 -16.903 1.00 30.87 234 TYR A C 1
ATOM 1506 O O . TYR A 1 188 ? 44.900 22.225 -16.651 1.00 30.81 234 TYR A O 1
ATOM 1515 N N . VAL A 1 189 ? 42.683 22.095 -16.958 1.00 31.32 235 VAL A N 1
ATOM 1516 C CA . VAL A 1 189 ? 42.566 20.650 -16.741 1.00 31.17 235 VAL A CA 1
ATOM 1517 C C . VAL A 1 189 ? 43.354 19.915 -17.815 1.00 32.43 235 VAL A C 1
ATOM 1518 O O . VAL A 1 189 ? 44.157 19.007 -17.523 1.00 31.86 235 VAL A O 1
ATOM 1522 N N . ASP A 1 190 ? 43.145 20.309 -19.067 1.00 32.24 236 ASP A N 1
ATOM 1523 C CA . ASP A 1 190 ? 43.976 19.803 -20.150 1.00 33.97 236 ASP A CA 1
ATOM 1524 C C . ASP A 1 190 ? 43.962 20.837 -21.277 1.00 35.42 236 ASP A C 1
ATOM 1525 O O . ASP A 1 190 ? 43.484 21.940 -21.075 1.00 33.59 236 ASP A O 1
ATOM 1530 N N . GLU A 1 191 ? 44.493 20.490 -22.440 1.00 37.35 237 GLU A N 1
ATOM 1531 C CA . GLU A 1 191 ? 44.618 21.451 -23.550 1.00 40.35 237 GLU A CA 1
ATOM 1532 C C . GLU A 1 191 ? 43.288 22.100 -24.013 1.00 40.17 237 GLU A C 1
ATOM 1533 O O . GLU A 1 191 ? 43.297 23.242 -24.540 1.00 38.90 237 GLU A O 1
ATOM 1539 N N . ASN A 1 192 ? 42.164 21.391 -23.838 1.00 39.95 238 ASN A N 1
ATOM 1540 C CA . ASN A 1 192 ? 40.854 21.864 -24.303 1.00 42.59 238 ASN A CA 1
ATOM 1541 C C . ASN A 1 192 ? 39.885 22.171 -23.181 1.00 41.51 238 ASN A C 1
ATOM 1542 O O . ASN A 1 192 ? 38.744 22.510 -23.456 1.00 41.54 238 ASN A O 1
ATOM 1547 N N . THR A 1 193 ? 40.294 22.007 -21.923 1.00 37.91 239 THR A N 1
ATOM 1548 C CA . THR A 1 193 ? 39.338 22.051 -20.812 1.00 36.76 239 THR A CA 1
ATOM 1549 C C . THR A 1 193 ? 39.859 22.968 -19.728 1.00 34.46 239 THR A C 1
ATOM 1550 O O . THR A 1 193 ? 40.958 22.764 -19.199 1.00 31.75 239 THR A O 1
ATOM 1554 N N . THR A 1 194 ? 39.045 23.965 -19.408 1.00 33.80 240 THR A N 1
ATOM 1555 C CA . THR A 1 194 ? 39.406 25.009 -18.471 1.00 34.10 240 THR A CA 1
ATOM 1556 C C . THR A 1 194 ? 38.235 25.199 -17.520 1.00 34.52 240 THR A C 1
ATOM 1557 O O . THR A 1 194 ? 37.101 25.352 -17.961 1.00 35.14 240 THR A O 1
ATOM 1561 N N . VAL A 1 195 ? 38.512 25.203 -16.218 1.00 34.06 241 VAL A N 1
ATOM 1562 C CA . VAL A 1 195 ? 37.468 25.408 -15.214 1.00 34.22 241 VAL A CA 1
ATOM 1563 C C . VAL A 1 195 ? 37.828 26.603 -14.366 1.00 35.26 241 VAL A C 1
ATOM 1564 O O . VAL A 1 195 ? 38.929 27.118 -14.447 1.00 34.88 241 VAL A O 1
ATOM 1568 N N . ARG A 1 196 ? 36.886 27.046 -13.549 1.00 37.15 242 ARG A N 1
ATOM 1569 C CA . ARG A 1 196 ? 37.114 28.169 -12.658 1.00 38.78 242 ARG A CA 1
ATOM 1570 C C . ARG A 1 196 ? 37.233 27.653 -11.256 1.00 36.38 242 ARG A C 1
ATOM 1571 O O . ARG A 1 196 ? 36.429 26.855 -10.839 1.00 37.29 242 ARG A O 1
ATOM 1579 N N . VAL A 1 197 ? 38.217 28.145 -10.520 1.00 36.01 243 VAL A N 1
ATOM 1580 C CA . VAL A 1 197 ? 38.414 27.724 -9.127 1.00 35.22 243 VAL A CA 1
ATOM 1581 C C . VAL A 1 197 ? 38.785 28.927 -8.290 1.00 34.06 243 VAL A C 1
ATOM 1582 O O . VAL A 1 197 ? 39.476 29.814 -8.784 1.00 32.10 243 VAL A O 1
ATOM 1586 N N . PRO A 1 198 ? 38.362 28.945 -7.014 1.00 33.68 244 PRO A N 1
ATOM 1587 C CA . PRO A 1 198 ? 38.921 29.959 -6.118 1.00 33.61 244 PRO A CA 1
ATOM 1588 C C . PRO A 1 198 ? 40.418 29.715 -5.935 1.00 32.51 244 PRO A C 1
ATOM 1589 O O . PRO A 1 198 ? 40.811 28.623 -5.536 1.00 32.36 244 PRO A O 1
ATOM 1593 N N . MET A 1 199 ? 41.218 30.695 -6.304 1.00 31.38 245 MET A N 1
ATOM 1594 C CA . MET A 1 199 ? 42.651 30.637 -6.214 1.00 31.19 245 MET A CA 1
ATOM 1595 C C . MET A 1 199 ? 43.134 31.483 -5.054 1.00 31.15 245 MET A C 1
ATOM 1596 O O . MET A 1 199 ? 42.928 32.706 -5.018 1.00 31.98 245 MET A O 1
ATOM 1601 N N . MET A 1 200 ? 43.775 30.823 -4.100 1.00 29.25 246 MET A N 1
ATOM 1602 C CA . MET A 1 200 ? 44.392 31.495 -2.966 1.00 29.87 246 MET A CA 1
ATOM 1603 C C . MET A 1 200 ? 45.695 32.079 -3.427 1.00 29.90 246 MET A C 1
ATOM 1604 O O . MET A 1 200 ? 46.315 31.553 -4.356 1.00 30.23 246 MET A O 1
ATOM 1609 N N . LEU A 1 201 ? 46.123 33.147 -2.770 1.00 31.37 247 LEU A N 1
ATOM 1610 C CA . LEU A 1 201 ? 47.368 33.832 -3.121 1.00 32.44 247 LEU A CA 1
ATOM 1611 C C . LEU A 1 201 ? 48.109 34.295 -1.864 1.00 32.74 247 LEU A C 1
ATOM 1612 O O . LEU A 1 201 ? 47.520 34.908 -0.989 1.00 33.83 247 LEU A O 1
ATOM 1617 N N . GLN A 1 202 ? 49.393 33.966 -1.774 1.00 33.63 248 GLN A N 1
ATOM 1618 C CA . GLN A 1 202 ? 50.305 34.591 -0.837 1.00 34.88 248 GLN A CA 1
ATOM 1619 C C . GLN A 1 202 ? 51.584 34.902 -1.579 1.00 35.75 248 GLN A C 1
ATOM 1620 O O . GLN A 1 202 ? 51.987 34.147 -2.435 1.00 34.77 248 GLN A O 1
ATOM 1626 N N . ASP A 1 203 ? 52.191 36.049 -1.262 1.00 37.37 249 ASP A N 1
ATOM 1627 C CA . ASP A 1 203 ? 53.426 36.482 -1.922 1.00 38.40 249 ASP A CA 1
ATOM 1628 C C . ASP A 1 203 ? 54.472 37.167 -1.024 1.00 39.82 249 ASP A C 1
ATOM 1629 O O . ASP A 1 203 ? 55.480 37.664 -1.537 1.00 41.35 249 ASP A O 1
ATOM 1634 N N . GLN A 1 204 ? 54.279 37.155 0.289 1.00 41.03 250 GLN A N 1
ATOM 1635 C CA . GLN A 1 204 ? 55.238 37.803 1.195 1.00 43.60 250 GLN A CA 1
ATOM 1636 C C . GLN A 1 204 ? 56.146 36.821 1.910 1.00 43.39 250 GLN A C 1
ATOM 1637 O O . GLN A 1 204 ? 57.144 37.236 2.510 1.00 44.62 250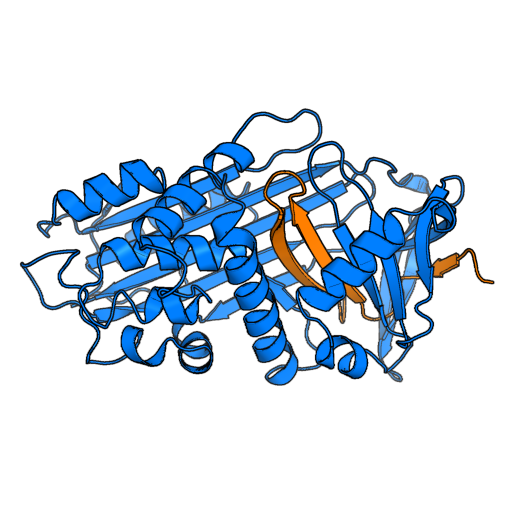 GLN A O 1
ATOM 1643 N N . GLU A 1 205 ? 55.836 35.523 1.835 1.00 41.55 251 GLU A N 1
ATOM 1644 C CA . GLU A 1 205 ? 56.539 34.533 2.636 1.00 40.65 251 GLU A CA 1
ATOM 1645 C C . GLU A 1 205 ? 57.630 33.835 1.839 1.00 37.29 251 GLU A C 1
ATOM 1646 O O . GLU A 1 205 ? 57.553 33.757 0.622 1.00 35.60 251 GLU A O 1
ATOM 1652 N N . HIS A 1 206 ? 58.645 33.348 2.548 1.00 35.71 252 HIS A N 1
ATOM 1653 C CA . HIS A 1 206 ? 59.592 32.385 1.976 1.00 35.49 252 HIS A CA 1
ATOM 1654 C C . HIS A 1 206 ? 58.939 31.016 2.030 1.00 32.17 252 HIS A C 1
ATOM 1655 O O . HIS A 1 206 ? 58.223 30.721 2.972 1.00 31.18 252 HIS A O 1
ATOM 1662 N N . HIS A 1 207 ? 59.208 30.198 1.019 1.00 31.40 253 HIS A N 1
ATOM 1663 C CA . HIS A 1 207 ? 58.737 28.818 0.964 1.00 30.00 253 HIS A CA 1
ATOM 1664 C C . HIS A 1 207 ? 59.849 27.884 0.520 1.00 29.86 253 HIS A C 1
ATOM 1665 O O . HIS A 1 207 ? 60.824 28.333 -0.094 1.00 29.14 253 HIS A O 1
ATOM 1672 N N . TRP A 1 208 ? 59.682 26.586 0.820 1.00 29.37 254 TRP A N 1
ATOM 1673 C CA . TRP A 1 208 ? 60.615 25.546 0.422 1.00 28.99 254 TRP A CA 1
ATOM 1674 C C . TRP A 1 208 ? 60.122 25.024 -0.905 1.00 28.63 254 TRP A C 1
ATOM 1675 O O . TRP A 1 208 ? 59.055 24.378 -0.954 1.00 26.68 254 TRP A O 1
ATOM 1686 N N . TYR A 1 209 ? 60.830 25.348 -1.989 1.00 27.16 255 TYR A N 1
ATOM 1687 C CA . TYR A 1 209 ? 60.450 24.857 -3.317 1.00 27.93 255 TYR A CA 1
ATOM 1688 C C . TYR A 1 209 ? 61.640 24.741 -4.255 1.00 28.30 255 TYR A C 1
ATOM 1689 O O . TYR A 1 209 ? 62.681 25.356 -4.039 1.00 27.10 255 TYR A O 1
ATOM 1698 N N . LEU A 1 210 ? 61.475 23.905 -5.278 1.00 29.07 256 LEU A N 1
ATOM 1699 C CA . LEU A 1 210 ? 62.495 23.735 -6.300 1.00 29.55 256 LEU A CA 1
ATOM 1700 C C . LEU A 1 210 ? 61.849 23.522 -7.645 1.00 30.64 256 LEU A C 1
ATOM 1701 O O . LEU A 1 210 ? 60.693 23.044 -7.739 1.00 28.25 256 LEU A O 1
ATOM 1706 N N . HIS A 1 211 ? 62.594 23.897 -8.680 1.00 30.60 257 HIS A N 1
ATOM 1707 C CA . HIS A 1 211 ? 62.279 23.530 -10.060 1.00 32.58 257 HIS A CA 1
ATOM 1708 C C . HIS A 1 211 ? 63.256 22.425 -10.411 1.00 32.50 257 HIS A C 1
ATOM 1709 O O . HIS A 1 211 ? 64.484 22.642 -10.436 1.00 32.61 257 HIS A O 1
ATOM 1716 N N . ASP A 1 212 ? 62.738 21.217 -10.629 1.00 30.79 258 ASP A N 1
ATOM 1717 C CA . ASP A 1 212 ? 63.581 20.033 -10.735 1.00 31.83 258 ASP A CA 1
ATOM 1718 C C . ASP A 1 212 ? 64.349 20.133 -12.080 1.00 34.17 258 ASP A C 1
ATOM 1719 O O . ASP A 1 212 ? 63.738 20.386 -13.139 1.00 32.57 258 ASP A O 1
ATOM 1724 N N . ARG A 1 213 ? 65.665 19.958 -12.029 1.00 35.99 259 ARG A N 1
ATOM 1725 C CA . ARG A 1 213 ? 66.483 19.969 -13.258 1.00 39.40 259 ARG A CA 1
ATOM 1726 C C . ARG A 1 213 ? 66.607 18.609 -13.939 1.00 39.27 259 ARG A C 1
ATOM 1727 O O . ARG A 1 213 ? 67.096 18.542 -15.062 1.00 41.09 259 ARG A O 1
ATOM 1735 N N . TYR A 1 214 ? 66.201 17.537 -13.264 1.00 38.06 260 TYR A N 1
ATOM 1736 C CA . TYR A 1 214 ? 66.178 16.195 -13.835 1.00 39.17 260 TYR A CA 1
ATOM 1737 C C . TYR A 1 214 ? 64.785 15.803 -14.350 1.00 37.56 260 TYR A C 1
ATOM 1738 O O . TYR A 1 214 ? 64.674 14.850 -15.123 1.00 39.53 260 TYR A O 1
ATOM 1747 N N . LEU A 1 215 ? 63.728 16.466 -13.886 1.00 34.18 261 LEU A N 1
ATOM 1748 C CA . LEU A 1 215 ? 62.359 16.070 -14.211 1.00 33.44 261 LEU A CA 1
ATOM 1749 C C . LEU A 1 215 ? 61.531 17.270 -14.571 1.00 31.90 261 LEU A C 1
ATOM 1750 O O . LEU A 1 215 ? 61.779 18.352 -14.067 1.00 31.73 261 LEU A O 1
ATOM 1755 N N . PRO A 1 216 ? 60.491 17.083 -15.393 1.00 31.49 262 PRO A N 1
ATOM 1756 C CA . PRO A 1 216 ? 59.654 18.215 -15.787 1.00 30.79 262 PRO A CA 1
ATOM 1757 C C . PRO A 1 216 ? 58.610 18.586 -14.719 1.00 29.41 262 PRO A C 1
ATOM 1758 O O . PRO A 1 216 ? 57.411 18.429 -14.928 1.00 30.11 262 PRO A O 1
ATOM 1762 N N . CYS A 1 217 ? 59.067 19.122 -13.587 1.00 27.92 263 CYS A N 1
ATOM 1763 C CA . CYS A 1 217 ? 58.162 19.511 -12.517 1.00 27.22 263 CYS A CA 1
ATOM 1764 C C . CYS A 1 217 ? 58.825 20.461 -11.557 1.00 26.34 263 CYS A C 1
ATOM 1765 O O . CYS A 1 217 ? 60.050 20.605 -11.550 1.00 25.68 263 CYS A O 1
ATOM 1768 N N . SER A 1 218 ? 57.981 21.160 -10.793 1.00 25.57 264 SER A N 1
ATOM 1769 C CA . SER A 1 218 ? 58.390 21.854 -9.591 1.00 25.93 264 SER A CA 1
ATOM 1770 C C . SER A 1 218 ? 57.783 21.175 -8.368 1.00 24.59 264 SER A C 1
ATOM 1771 O O . SER A 1 218 ? 56.778 20.496 -8.466 1.00 24.29 264 SER A O 1
ATOM 1774 N N . VAL A 1 219 ? 58.392 21.376 -7.215 1.00 23.98 265 VAL A N 1
ATOM 1775 C CA . VAL A 1 219 ? 57.947 20.763 -5.972 1.00 23.80 265 VAL A CA 1
ATOM 1776 C C . VAL A 1 219 ? 57.958 21.835 -4.889 1.00 24.03 265 VAL A C 1
ATOM 1777 O O . VAL A 1 219 ? 58.951 22.537 -4.714 1.00 25.29 265 VAL A O 1
ATOM 1781 N N . LEU A 1 220 ? 56.836 21.957 -4.194 1.00 23.17 266 LEU A N 1
ATOM 1782 C CA . LEU A 1 220 ? 56.651 22.851 -3.050 1.00 22.32 266 LEU A CA 1
ATOM 1783 C C . LEU A 1 220 ? 56.432 21.982 -1.849 1.00 22.27 266 LEU A C 1
ATOM 1784 O O . LEU A 1 220 ? 55.609 21.060 -1.912 1.00 21.51 266 LEU A O 1
ATOM 1789 N N . ARG A 1 221 ? 57.116 22.258 -0.735 1.00 22.72 267 ARG A N 1
ATOM 1790 C CA . ARG A 1 221 ? 56.757 21.596 0.505 1.00 24.42 267 ARG A CA 1
ATOM 1791 C C . ARG A 1 221 ? 56.236 22.671 1.456 1.00 24.86 267 ARG A C 1
ATOM 1792 O O . ARG A 1 221 ? 56.936 23.681 1.683 1.00 24.62 267 ARG A O 1
ATOM 1800 N N . MET A 1 222 ? 55.007 22.491 1.942 1.00 24.18 268 MET A N 1
ATOM 1801 C CA . MET A 1 222 ? 54.423 23.395 2.924 1.00 25.19 268 MET A CA 1
ATOM 1802 C C . MET A 1 222 ? 54.311 22.692 4.264 1.00 26.05 268 MET A C 1
ATOM 1803 O O . MET A 1 222 ? 53.860 21.537 4.364 1.00 25.59 268 MET A O 1
ATOM 1808 N N . ASP A 1 223 ? 54.745 23.386 5.299 1.00 24.75 269 ASP A N 1
ATOM 1809 C CA . ASP A 1 223 ? 54.713 22.823 6.633 1.00 25.48 269 ASP A CA 1
ATOM 1810 C C . ASP A 1 223 ? 53.380 23.137 7.267 1.00 24.57 269 ASP A C 1
ATOM 1811 O O . ASP A 1 223 ? 52.806 24.207 7.040 1.00 24.96 269 ASP A O 1
ATOM 1816 N N . TYR A 1 224 ? 52.913 22.197 8.073 1.00 23.99 270 TYR A N 1
ATOM 1817 C CA . TYR A 1 224 ? 51.804 22.411 8.986 1.00 24.34 270 TYR A CA 1
ATOM 1818 C C . TYR A 1 224 ? 52.335 22.736 10.377 1.00 25.66 270 TYR A C 1
ATOM 1819 O O . TYR A 1 224 ? 53.498 22.459 10.698 1.00 25.62 270 TYR A O 1
ATOM 1828 N N . LYS A 1 225 ? 51.489 23.326 11.211 1.00 28.03 271 LYS A N 1
ATOM 1829 C CA . LYS A 1 225 ? 51.792 23.471 12.634 1.00 30.21 271 LYS A CA 1
ATOM 1830 C C . LYS A 1 225 ? 51.617 22.103 13.265 1.00 32.00 271 LYS A C 1
ATOM 1831 O O . LYS A 1 225 ? 50.498 21.582 13.304 1.00 37.51 271 LYS A O 1
ATOM 1837 N N . GLY A 1 226 ? 52.707 21.524 13.737 1.00 30.85 272 GLY A N 1
ATOM 1838 C CA . GLY A 1 226 ? 52.766 20.118 14.167 1.00 30.24 272 GLY A CA 1
ATOM 1839 C C . GLY A 1 226 ? 53.633 19.278 13.253 1.00 29.58 272 GLY A C 1
ATOM 1840 O O . GLY A 1 226 ? 54.299 19.794 12.381 1.00 28.74 272 GLY A O 1
ATOM 1841 N N . ASP A 1 227 ? 53.626 17.976 13.453 1.00 29.52 273 ASP A N 1
ATOM 1842 C CA . ASP A 1 227 ? 54.626 17.119 12.840 1.00 29.54 273 ASP A CA 1
ATOM 1843 C C . ASP A 1 227 ? 54.095 16.571 11.517 1.00 28.13 273 ASP A C 1
ATOM 1844 O O . ASP A 1 227 ? 53.935 15.343 11.366 1.00 28.87 273 ASP A O 1
ATOM 1849 N N . ALA A 1 228 ? 53.797 17.465 10.590 1.00 25.57 274 ALA A N 1
ATOM 1850 C CA . ALA A 1 228 ? 53.339 17.055 9.262 1.00 24.49 274 ALA A CA 1
ATOM 1851 C C . ALA A 1 228 ? 53.739 18.060 8.232 1.00 23.71 274 ALA A C 1
ATOM 1852 O O . ALA A 1 228 ? 53.877 19.242 8.518 1.00 23.57 274 ALA A O 1
ATOM 1854 N N . THR A 1 229 ? 53.866 17.593 6.998 1.00 21.80 275 THR A N 1
ATOM 1855 C CA A THR A 1 229 ? 54.164 18.431 5.851 0.50 21.71 275 THR A CA 1
ATOM 1856 C CA B THR A 1 229 ? 54.137 18.450 5.886 0.50 21.64 275 THR A CA 1
ATOM 1857 C C . THR A 1 229 ? 53.324 17.951 4.678 1.00 21.26 275 THR A C 1
ATOM 1858 O O . THR A 1 229 ? 52.798 16.836 4.701 1.00 21.24 275 THR A O 1
ATOM 1865 N N . VAL A 1 230 ? 53.235 18.772 3.657 1.00 21.08 276 VAL A N 1
ATOM 1866 C CA . VAL A 1 230 ? 52.631 18.356 2.392 1.00 21.07 276 VAL A CA 1
ATOM 1867 C C . VAL A 1 230 ? 53.555 18.760 1.261 1.00 21.34 276 VAL A C 1
ATOM 1868 O O . VAL A 1 230 ? 54.046 19.890 1.221 1.00 20.35 276 VAL A O 1
ATOM 1872 N N . PHE A 1 231 ? 53.742 17.837 0.311 1.00 21.28 277 PHE A N 1
ATOM 1873 C CA . PHE A 1 231 ? 54.361 18.128 -0.951 1.00 21.39 277 PHE A CA 1
ATOM 1874 C C . PHE A 1 231 ? 53.284 18.306 -2.013 1.00 22.14 277 PHE A C 1
ATOM 1875 O O . PHE A 1 231 ? 52.443 17.406 -2.225 1.00 21.48 277 PHE A O 1
ATOM 1883 N N . PHE A 1 232 ? 53.332 19.461 -2.685 1.00 21.82 278 PHE A N 1
ATOM 1884 C CA . PHE A 1 232 ? 52.564 19.733 -3.854 1.00 22.35 278 PHE A CA 1
ATOM 1885 C C . PHE A 1 232 ? 53.541 19.689 -5.040 1.00 22.66 278 PHE A C 1
ATOM 1886 O O . PHE A 1 232 ? 54.461 20.510 -5.134 1.00 23.25 278 PHE A O 1
ATOM 1894 N N . ILE A 1 233 ? 53.328 18.717 -5.922 1.00 21.38 279 ILE A N 1
ATOM 1895 C CA . ILE A 1 233 ? 54.195 18.450 -7.048 1.00 22.35 279 ILE A CA 1
ATOM 1896 C C . ILE A 1 233 ? 53.453 18.861 -8.292 1.00 22.65 279 ILE A C 1
ATOM 1897 O O . ILE A 1 233 ? 52.345 18.405 -8.558 1.00 21.18 279 ILE A O 1
ATOM 1902 N N . LEU A 1 234 ? 54.076 19.781 -9.019 1.00 23.12 280 LEU A N 1
ATOM 1903 C CA . LEU A 1 234 ? 53.453 20.441 -10.157 1.00 24.30 280 LEU A CA 1
ATOM 1904 C C . LEU A 1 234 ? 54.165 20.050 -11.450 1.00 25.08 280 LEU A C 1
ATOM 1905 O O . LEU A 1 234 ? 55.174 20.663 -11.787 1.00 26.38 280 LEU A O 1
ATOM 1910 N N . PRO A 1 235 ? 53.655 19.024 -12.171 1.00 25.48 281 PRO A N 1
ATOM 1911 C CA . PRO A 1 235 ? 54.276 18.685 -13.442 1.00 26.27 281 PRO A CA 1
ATOM 1912 C C . PRO A 1 235 ? 54.071 19.834 -14.427 1.00 28.21 281 PRO A C 1
ATOM 1913 O O . PRO A 1 235 ? 53.070 20.571 -14.343 1.00 27.63 281 PRO A O 1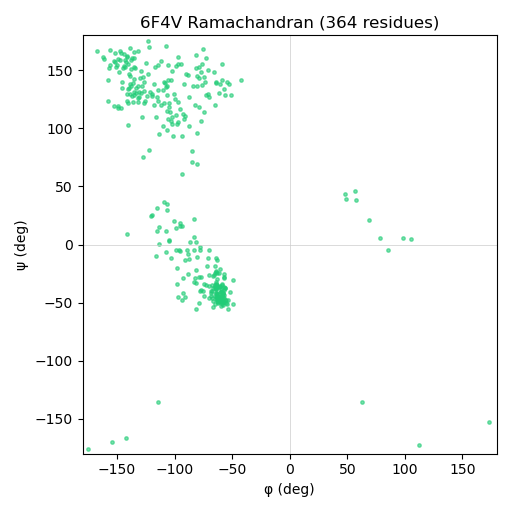
ATOM 1917 N N . ASN A 1 236 ? 55.033 20.017 -15.319 1.00 30.53 282 ASN A N 1
ATOM 1918 C CA . ASN A 1 236 ? 54.862 20.969 -16.421 1.00 32.45 282 ASN A CA 1
ATOM 1919 C C . ASN A 1 236 ? 53.630 20.516 -17.219 1.00 34.26 282 ASN A C 1
ATOM 1920 O O . ASN A 1 236 ? 53.230 19.338 -17.170 1.00 32.66 282 ASN A O 1
ATOM 1925 N N . GLN A 1 237 ? 53.000 21.453 -17.925 1.00 35.78 283 GLN A N 1
ATOM 1926 C CA . GLN A 1 237 ? 51.770 21.126 -18.657 1.00 39.25 283 GLN A CA 1
ATOM 1927 C C . GLN A 1 237 ? 51.951 19.877 -19.534 1.00 36.76 283 GLN A C 1
ATOM 1928 O O . GLN A 1 237 ? 52.934 19.772 -20.25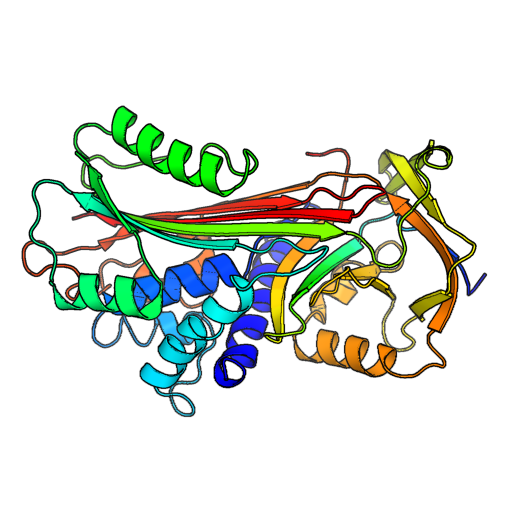7 1.00 36.71 283 GLN A O 1
ATOM 1934 N N . GLY A 1 238 ? 51.052 18.906 -19.410 1.00 36.06 284 GLY A N 1
ATOM 1935 C CA . GLY A 1 238 ? 51.143 17.667 -20.206 1.00 36.17 284 GLY A CA 1
ATOM 1936 C C . GLY A 1 238 ? 52.152 16.605 -19.746 1.00 36.69 284 GLY A C 1
ATOM 1937 O O . GLY A 1 238 ? 52.341 15.584 -20.419 1.00 35.42 284 GLY A O 1
ATOM 1938 N N . LYS A 1 239 ? 52.800 16.817 -18.597 1.00 34.29 285 LYS A N 1
ATOM 1939 C CA . LYS A 1 239 ? 53.894 15.948 -18.176 1.00 33.53 285 LYS A CA 1
ATOM 1940 C C . LYS A 1 239 ? 53.537 15.148 -16.917 1.00 31.23 285 LYS A C 1
ATOM 1941 O O . LYS A 1 239 ? 54.414 14.522 -16.319 1.00 29.86 285 LYS A O 1
ATOM 1947 N N . MET A 1 240 ? 52.246 15.099 -16.579 1.00 30.89 286 MET A N 1
ATOM 1948 C CA . MET A 1 240 ? 51.797 14.379 -15.395 1.00 29.98 286 MET A CA 1
ATOM 1949 C C . MET A 1 240 ? 52.249 12.935 -15.447 1.00 29.96 286 MET A C 1
ATOM 1950 O O . MET A 1 240 ? 52.786 12.413 -14.464 1.00 26.10 286 MET A O 1
ATOM 1955 N N . ARG A 1 241 ? 52.040 12.269 -16.593 1.00 30.90 287 ARG A N 1
ATOM 1956 C CA . ARG A 1 241 ? 52.441 10.860 -16.681 1.00 32.71 287 ARG A CA 1
ATOM 1957 C C . ARG A 1 241 ? 53.920 10.631 -16.458 1.00 30.07 287 ARG A C 1
ATOM 1958 O O . ARG A 1 241 ? 54.291 9.631 -15.819 1.00 27.93 287 ARG A O 1
ATOM 1966 N N . GLU A 1 242 ? 54.756 11.534 -16.960 1.00 29.34 288 GLU A N 1
ATOM 1967 C CA . GLU A 1 242 ? 56.206 11.406 -16.788 1.00 30.86 288 GLU A CA 1
ATOM 1968 C C . GLU A 1 242 ? 56.629 11.436 -15.303 1.00 28.19 288 GLU A C 1
ATOM 1969 O O . GLU A 1 242 ? 57.553 10.720 -14.852 1.00 28.14 288 GLU A O 1
ATOM 1975 N N . ILE A 1 243 ? 55.936 12.255 -14.527 1.00 26.70 289 ILE A N 1
ATOM 1976 C CA . ILE A 1 243 ? 56.230 12.331 -13.109 1.00 25.08 289 ILE A CA 1
ATOM 1977 C C . ILE A 1 243 ? 55.680 11.110 -12.382 1.00 25.26 289 ILE A C 1
ATOM 1978 O O . ILE A 1 243 ? 56.350 10.523 -11.506 1.00 24.55 289 ILE A O 1
ATOM 1983 N N . GLU A 1 244 ? 54.486 10.677 -12.773 1.00 25.26 290 GLU A N 1
ATOM 1984 C CA . GLU A 1 244 ? 53.900 9.478 -12.160 1.00 25.54 290 GLU A CA 1
ATOM 1985 C C . GLU A 1 244 ? 54.791 8.241 -12.344 1.00 25.73 290 GLU A C 1
ATOM 1986 O O . GLU A 1 244 ? 54.892 7.406 -11.430 1.00 24.61 290 GLU A O 1
ATOM 1992 N N . GLU A 1 245 ? 55.481 8.147 -13.496 1.00 27.82 291 GLU A N 1
ATOM 1993 C CA . GLU A 1 245 ? 56.383 7.009 -13.788 1.00 29.42 291 GLU A CA 1
ATOM 1994 C C . GLU A 1 245 ? 57.557 6.938 -12.846 1.00 29.21 291 GLU A C 1
ATOM 1995 O O . GLU A 1 245 ? 58.114 5.879 -12.684 1.00 29.50 291 GLU A O 1
ATOM 2001 N N . VAL A 1 246 ? 57.920 8.053 -12.216 1.00 27.07 292 VAL A N 1
ATOM 2002 C CA . VAL A 1 246 ? 59.049 8.084 -11.300 1.00 27.47 292 VAL A CA 1
ATOM 2003 C 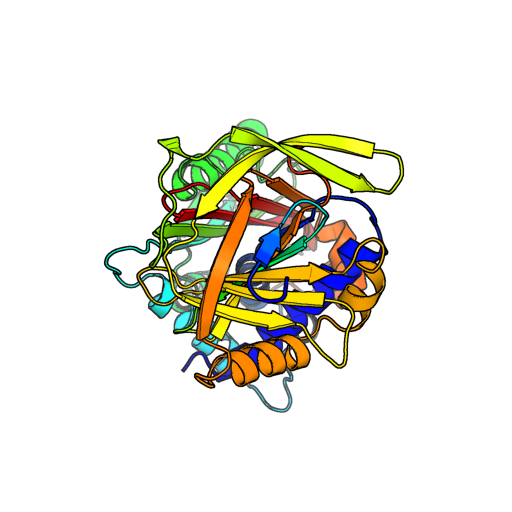C . VAL A 1 246 ? 58.636 8.399 -9.852 1.00 25.82 292 VAL A C 1
ATOM 2004 O O . VAL A 1 246 ? 59.509 8.667 -9.007 1.00 26.37 292 VAL A O 1
ATOM 2008 N N . LEU A 1 247 ? 57.327 8.371 -9.563 1.00 25.05 293 LEU A N 1
ATOM 2009 C CA . LEU A 1 247 ? 56.850 8.718 -8.225 1.00 24.34 293 LEU A CA 1
ATOM 2010 C C . LEU A 1 247 ? 57.027 7.503 -7.274 1.00 24.36 293 LEU A C 1
ATOM 2011 O O . LEU A 1 247 ? 56.189 6.574 -7.241 1.00 24.80 293 LEU A O 1
ATOM 2016 N N . THR A 1 248 ? 58.143 7.507 -6.544 1.00 23.72 294 THR A N 1
ATOM 2017 C CA . THR A 1 248 ? 58.537 6.409 -5.688 1.00 23.95 294 THR A CA 1
ATOM 2018 C C . THR A 1 248 ? 58.924 6.953 -4.320 1.00 23.24 294 THR A C 1
ATOM 2019 O O . THR A 1 248 ? 59.171 8.142 -4.172 1.00 23.93 294 THR A O 1
ATOM 2023 N N . PRO A 1 249 ? 59.042 6.072 -3.322 1.00 24.11 295 PRO A N 1
ATOM 2024 C CA . PRO A 1 249 ? 59.579 6.547 -2.026 1.00 24.65 295 PRO A CA 1
ATOM 2025 C C . PRO A 1 249 ? 60.945 7.198 -2.161 1.00 24.79 295 PRO A C 1
ATOM 2026 O O . PRO A 1 249 ? 61.182 8.239 -1.545 1.00 25.05 295 PRO A O 1
ATOM 2030 N N . GLU A 1 250 ? 61.789 6.648 -3.038 1.00 24.93 296 GLU A N 1
ATOM 2031 C CA . GLU A 1 250 ? 63.120 7.193 -3.269 1.00 26.45 296 GLU A CA 1
ATOM 2032 C C . GLU A 1 250 ? 63.060 8.598 -3.866 1.00 24.90 296 GLU A C 1
ATOM 2033 O O . GLU A 1 250 ? 63.833 9.464 -3.480 1.00 24.54 296 GLU A O 1
ATOM 2039 N N . MET A 1 251 ? 62.115 8.846 -4.770 1.00 24.30 297 MET A N 1
ATOM 2040 C CA . MET A 1 251 ? 61.969 10.173 -5.340 1.00 24.61 297 MET A CA 1
ATOM 2041 C C . MET A 1 251 ? 61.458 11.174 -4.284 1.00 23.89 297 MET A C 1
ATOM 2042 O O . MET A 1 251 ? 61.954 12.307 -4.218 1.00 22.85 297 MET A O 1
ATOM 2047 N N . LEU A 1 252 ? 60.489 10.753 -3.466 1.00 23.85 298 LEU A N 1
ATOM 2048 C CA . LEU A 1 252 ? 59.987 11.630 -2.399 1.00 24.40 298 LEU A CA 1
ATOM 2049 C C . LEU A 1 252 ? 61.144 12.033 -1.466 1.00 25.40 298 LEU A C 1
ATOM 2050 O O . LEU A 1 252 ? 61.276 13.196 -1.112 1.00 24.82 298 LEU A O 1
ATOM 2055 N N . MET A 1 253 ? 62.000 11.071 -1.128 1.00 26.18 299 MET A N 1
ATOM 2056 C CA . MET A 1 253 ? 63.161 11.357 -0.274 1.00 28.52 299 MET A CA 1
ATOM 2057 C C . MET A 1 253 ? 64.185 12.235 -0.929 1.00 26.71 299 MET A C 1
ATOM 2058 O O . MET A 1 253 ? 64.766 13.087 -0.267 1.00 25.98 299 MET A O 1
ATOM 2063 N N . ARG A 1 254 ? 64.367 12.077 -2.228 1.00 25.59 300 ARG A N 1
ATOM 2064 C CA . ARG A 1 254 ? 65.230 12.985 -2.972 1.00 25.61 300 ARG A CA 1
ATOM 2065 C C . ARG A 1 254 ? 64.725 14.406 -2.861 1.00 24.57 300 ARG A C 1
ATOM 2066 O O . ARG A 1 254 ? 65.505 15.313 -2.508 1.00 24.04 300 ARG A O 1
ATOM 2074 N N . TRP A 1 255 ? 63.446 14.626 -3.187 1.00 23.35 301 TRP A N 1
ATOM 2075 C CA . TRP A 1 255 ? 62.874 15.958 -3.084 1.00 23.84 301 TRP A CA 1
ATOM 2076 C C . TRP A 1 255 ? 62.946 16.526 -1.652 1.00 24.07 301 TRP A C 1
ATOM 2077 O O . TRP A 1 255 ? 63.302 17.708 -1.464 1.00 24.45 301 TRP A O 1
ATOM 2088 N N . ASN A 1 256 ? 62.601 15.680 -0.686 1.00 24.13 302 ASN A N 1
ATOM 2089 C CA . ASN A 1 256 ? 62.651 16.069 0.719 1.00 25.94 302 ASN A CA 1
ATOM 2090 C C . ASN A 1 256 ? 64.046 16.530 1.112 1.00 26.70 302 ASN A C 1
ATOM 2091 O O . ASN A 1 256 ? 64.183 17.586 1.738 1.00 25.85 302 ASN A O 1
ATOM 2096 N N . ASN A 1 257 ? 65.074 15.769 0.719 1.00 28.28 303 ASN A N 1
ATOM 2097 C CA . ASN A 1 257 ? 66.465 16.099 1.067 1.00 30.65 303 ASN A CA 1
ATOM 2098 C C . ASN A 1 257 ? 66.988 17.331 0.343 1.00 31.48 303 ASN A C 1
ATOM 2099 O O . ASN A 1 257 ? 67.691 18.150 0.967 1.00 32.25 303 ASN A O 1
ATOM 2104 N N . LEU A 1 258 ? 66.580 17.533 -0.911 1.00 29.17 304 LEU A N 1
ATOM 2105 C CA . LEU A 1 258 ? 66.883 18.770 -1.594 1.00 29.87 304 LEU A CA 1
ATOM 2106 C C . LEU A 1 258 ? 66.271 19.940 -0.845 1.00 30.11 304 LEU A C 1
ATOM 2107 O O . LEU A 1 258 ? 66.949 20.980 -0.646 1.00 30.71 304 LEU A O 1
ATOM 2112 N N . LEU A 1 259 ? 65.044 19.757 -0.347 1.00 27.21 305 LEU A N 1
ATOM 2113 C CA . LEU A 1 259 ? 64.383 20.832 0.376 1.00 28.43 305 LEU A CA 1
ATOM 2114 C C . LEU A 1 259 ? 64.782 20.928 1.859 1.00 29.61 305 LEU A C 1
ATOM 2115 O O . LEU A 1 259 ? 64.036 21.452 2.660 1.00 32.15 305 LEU A O 1
ATOM 2120 N N . ARG A 1 260 ? 65.929 20.401 2.223 1.00 31.56 306 ARG A N 1
ATOM 2121 C CA . ARG A 1 260 ? 66.521 20.642 3.545 1.00 34.39 306 ARG A CA 1
ATOM 2122 C C . ARG A 1 260 ? 67.694 21.621 3.447 1.00 35.53 306 ARG A C 1
ATOM 2123 O O . ARG A 1 260 ? 68.353 21.857 4.461 1.00 36.65 306 ARG A O 1
ATOM 2131 N N . LYS A 1 261 ? 67.971 22.149 2.245 1.00 35.19 307 LYS A N 1
ATOM 2132 C CA . LYS A 1 261 ? 69.091 23.067 2.007 1.00 37.03 307 LYS A CA 1
ATOM 2133 C C . LYS A 1 261 ? 68.498 24.424 1.818 1.00 35.87 307 LYS A C 1
ATOM 2134 O O . LYS A 1 261 ? 67.607 24.607 0.977 1.00 32.33 307 LYS A O 1
ATOM 2140 N N . ARG A 1 262 ? 69.021 25.399 2.571 1.00 35.79 308 ARG A N 1
ATOM 2141 C CA . ARG A 1 262 ? 68.425 26.710 2.621 1.00 37.09 308 ARG A CA 1
ATOM 2142 C C . ARG A 1 262 ? 68.455 27.468 1.313 1.00 34.74 308 ARG A C 1
ATOM 2143 O O . ARG A 1 262 ? 67.651 28.350 1.131 1.00 33.91 308 ARG A O 1
ATOM 2151 N N . ASN A 1 263 ? 69.303 27.104 0.360 1.00 36.36 309 ASN A N 1
ATOM 2152 C CA . ASN A 1 263 ? 69.187 27.697 -0.977 1.00 38.32 309 ASN A CA 1
ATOM 2153 C C . ASN A 1 263 ? 67.870 27.394 -1.705 1.00 36.81 309 ASN A C 1
ATOM 2154 O O . ASN A 1 263 ? 67.562 28.056 -2.692 1.00 35.70 309 ASN A O 1
ATOM 2159 N N . PHE A 1 264 ? 67.082 26.430 -1.208 1.00 34.18 310 PHE A N 1
ATOM 2160 C CA . PHE A 1 264 ? 65.735 26.205 -1.739 1.00 33.81 310 PHE A CA 1
ATOM 2161 C C . PHE A 1 264 ? 64.634 26.841 -0.888 1.00 34.18 310 PHE A C 1
ATOM 2162 O O . PHE A 1 264 ? 63.459 26.567 -1.087 1.00 33.53 310 PHE A O 1
ATOM 2170 N N . TYR A 1 265 ? 65.008 27.742 0.025 1.00 33.77 311 TYR A N 1
ATOM 2171 C CA . TYR A 1 265 ? 64.057 28.499 0.826 1.00 33.45 311 TYR A CA 1
ATOM 2172 C C . TYR A 1 265 ? 64.127 29.930 0.344 1.00 34.49 311 TYR A C 1
ATOM 2173 O O . TYR A 1 265 ? 65.070 30.647 0.662 1.00 34.75 311 TYR A O 1
ATOM 2182 N N . LYS A 1 266 ? 63.149 30.317 -0.464 1.00 34.95 312 LYS A N 1
ATOM 2183 C CA . LYS A 1 266 ? 63.160 31.598 -1.168 1.00 36.87 312 LYS A CA 1
ATOM 2184 C C . LYS A 1 266 ? 61.788 32.235 -1.102 1.00 37.62 312 LYS A C 1
ATOM 2185 O O . LYS A 1 266 ? 60.777 31.542 -0.880 1.00 34.84 312 LYS A O 1
ATOM 2191 N N . LYS A 1 267 ? 61.738 33.551 -1.343 1.00 37.80 313 LYS A N 1
ATOM 2192 C CA . LYS A 1 267 ? 60.453 34.234 -1.502 1.00 38.69 313 LYS A CA 1
ATOM 2193 C C . LYS A 1 267 ? 59.713 33.588 -2.676 1.00 35.87 313 LYS A C 1
ATOM 2194 O O . LYS A 1 267 ? 60.312 33.134 -3.662 1.00 36.13 313 LYS A O 1
ATOM 2200 N N . LEU A 1 268 ? 58.409 33.453 -2.501 1.00 34.17 314 LEU A N 1
ATOM 2201 C CA . LEU A 1 268 ? 57.578 32.826 -3.495 1.00 33.44 314 LEU A CA 1
ATOM 2202 C C . LEU A 1 268 ? 56.260 33.552 -3.642 1.00 33.34 314 LEU A C 1
ATOM 2203 O O . LEU A 1 268 ? 55.590 33.840 -2.654 1.00 35.25 314 LEU A O 1
ATOM 2208 N N . GLU A 1 269 ? 55.867 33.766 -4.883 1.00 33.03 315 GLU A N 1
ATOM 2209 C CA . GLU A 1 269 ? 54.503 34.130 -5.198 1.00 34.67 315 GLU A CA 1
ATOM 2210 C C . GLU A 1 269 ? 53.762 32.826 -5.490 1.00 32.42 315 GLU A C 1
ATOM 2211 O O . GLU A 1 269 ? 54.060 32.176 -6.479 1.00 32.55 315 GLU A O 1
ATOM 2217 N N . LEU A 1 270 ? 52.819 32.468 -4.621 1.00 31.46 316 LEU A N 1
ATOM 2218 C CA . LEU A 1 270 ? 52.175 31.146 -4.631 1.00 29.91 316 LEU A CA 1
ATOM 2219 C C . LEU A 1 270 ? 50.691 31.297 -4.884 1.00 29.08 316 LEU A C 1
ATOM 2220 O O . LEU A 1 270 ? 50.001 31.968 -4.125 1.00 29.98 316 LEU A O 1
ATOM 2225 N N . HIS A 1 271 ? 50.212 30.691 -5.953 1.00 29.06 317 HIS A N 1
ATOM 2226 C CA . HIS A 1 271 ? 48.796 30.629 -6.259 1.00 29.67 317 HIS A CA 1
ATOM 2227 C C . HIS A 1 271 ? 48.399 29.187 -6.104 1.00 28.49 317 HIS A C 1
ATOM 2228 O O . HIS A 1 271 ? 48.936 28.333 -6.812 1.00 26.83 317 HIS A O 1
ATOM 2235 N N . LEU A 1 272 ? 47.463 28.911 -5.202 1.00 27.55 318 LEU A N 1
ATOM 2236 C CA . LEU A 1 272 ? 47.099 27.543 -4.860 1.00 27.63 318 LEU A CA 1
ATOM 2237 C C . LEU A 1 272 ? 45.602 27.494 -4.727 1.00 28.07 318 LEU A C 1
ATOM 2238 O O . LEU A 1 272 ? 45.039 28.347 -4.043 1.00 28.69 318 LEU A O 1
ATOM 2243 N N . PRO A 1 273 ? 44.935 26.535 -5.389 1.00 28.00 319 PRO A N 1
ATOM 2244 C CA . PRO A 1 273 ? 43.492 26.584 -5.275 1.00 28.39 319 PRO A CA 1
ATOM 2245 C C . PRO A 1 273 ? 42.989 26.201 -3.907 1.00 28.27 319 PRO A C 1
ATOM 2246 O O . PRO A 1 273 ? 43.621 25.402 -3.194 1.00 25.96 319 PRO A O 1
ATOM 2250 N N . LYS A 1 274 ? 41.857 26.793 -3.567 1.00 28.41 320 LYS A N 1
ATOM 2251 C CA . LYS A 1 274 ? 41.011 26.335 -2.485 1.00 29.60 320 LYS A CA 1
ATOM 2252 C C . LYS A 1 274 ? 40.103 25.300 -3.129 1.00 30.07 320 LYS A C 1
ATOM 2253 O O . LYS A 1 274 ? 39.450 25.596 -4.133 1.00 31.28 320 LYS A O 1
ATOM 2259 N N . PHE A 1 275 ? 40.046 24.099 -2.569 1.00 29.02 321 PHE A N 1
ATOM 2260 C CA . PHE A 1 275 ? 39.363 22.994 -3.250 1.00 28.88 321 PHE A CA 1
ATOM 2261 C C . PHE A 1 275 ? 39.136 21.804 -2.356 1.00 28.46 321 PHE A C 1
ATOM 2262 O O . PHE A 1 275 ? 39.758 21.651 -1.286 1.00 26.17 321 PHE A O 1
ATOM 2270 N N . SER A 1 276 ? 38.274 20.944 -2.879 1.00 29.55 322 SER A N 1
ATOM 2271 C CA A SER A 1 276 ? 37.994 19.655 -2.288 0.50 29.51 322 SER A CA 1
ATOM 2272 C CA B SER A 1 276 ? 37.957 19.665 -2.289 0.50 29.26 322 SER A CA 1
ATOM 2273 C C . SER A 1 276 ? 37.982 18.597 -3.359 1.00 29.69 322 SER A C 1
ATOM 2274 O O . SER A 1 276 ? 37.446 18.830 -4.447 1.00 29.95 322 SER A O 1
ATOM 2279 N N . ILE A 1 277 ? 38.609 17.448 -3.049 1.00 27.82 323 ILE A N 1
ATOM 2280 C CA . ILE A 1 277 ? 38.499 16.235 -3.869 1.00 27.34 323 ILE A CA 1
ATOM 2281 C C . ILE A 1 277 ? 38.278 15.028 -2.963 1.00 26.36 323 ILE A C 1
ATOM 2282 O O . ILE A 1 277 ? 38.496 15.073 -1.721 1.00 26.01 323 ILE A O 1
ATOM 2287 N N . SER A 1 278 ? 37.873 13.935 -3.580 1.00 26.35 324 SER A N 1
ATOM 2288 C CA . SER A 1 278 ? 37.678 12.715 -2.852 1.00 27.51 324 SER A CA 1
ATOM 2289 C C . SER A 1 278 ? 38.014 11.532 -3.725 1.00 27.46 324 SER A C 1
ATOM 2290 O O . SER A 1 278 ? 38.115 11.675 -4.958 1.00 27.56 324 SER A O 1
ATOM 2293 N N . GLY A 1 279 ? 38.173 10.385 -3.069 1.00 26.06 325 GLY A N 1
ATOM 2294 C CA . GLY A 1 279 ? 38.380 9.109 -3.723 1.00 25.17 325 GLY A CA 1
ATOM 2295 C C . GLY A 1 279 ? 37.531 8.030 -3.119 1.00 25.15 325 GLY A C 1
ATOM 2296 O O . GLY A 1 279 ? 37.235 8.063 -1.938 1.00 24.99 325 GLY A O 1
ATOM 2297 N N . SER A 1 280 ? 37.188 7.023 -3.926 1.00 25.63 326 SER A N 1
ATOM 2298 C CA . SER A 1 280 ? 36.326 5.945 -3.490 1.00 26.62 326 SER A CA 1
ATOM 2299 C C . SER A 1 280 ? 36.742 4.700 -4.242 1.00 26.62 326 SER A C 1
ATOM 2300 O O . SER A 1 280 ? 36.699 4.697 -5.462 1.00 25.88 326 SER A O 1
ATOM 2303 N N . TYR A 1 281 ? 37.191 3.686 -3.514 1.00 25.28 327 TYR A N 1
ATOM 2304 C CA . TYR A 1 281 ? 37.830 2.504 -4.094 1.00 25.77 327 TYR A CA 1
ATOM 2305 C C . TYR A 1 281 ? 37.210 1.230 -3.562 1.00 25.84 327 TYR A C 1
ATOM 2306 O O . TYR A 1 281 ? 36.864 1.115 -2.376 1.00 24.71 327 TYR A O 1
ATOM 2315 N N . VAL A 1 282 ? 37.118 0.249 -4.456 1.00 25.86 328 VAL A N 1
ATOM 2316 C CA . VAL A 1 282 ? 36.691 -1.098 -4.120 1.00 25.64 328 VAL A CA 1
ATOM 2317 C C . VAL A 1 282 ? 37.947 -1.963 -4.033 1.00 25.53 328 VAL A C 1
ATOM 2318 O O . VAL A 1 282 ? 38.460 -2.491 -5.042 1.00 25.70 328 VAL A O 1
ATOM 2322 N N . LEU A 1 283 ? 38.479 -2.076 -2.818 1.00 24.79 329 LEU A N 1
ATOM 2323 C CA . LEU A 1 283 ? 39.763 -2.728 -2.622 1.00 24.58 329 LEU A CA 1
ATOM 2324 C C . LEU A 1 283 ? 39.755 -4.212 -2.985 1.00 24.91 329 LEU A C 1
ATOM 2325 O O . LEU A 1 283 ? 40.767 -4.724 -3.466 1.00 24.05 329 LEU A O 1
ATOM 2330 N N . ASP A 1 284 ? 38.622 -4.881 -2.789 1.00 26.42 330 ASP A N 1
ATOM 2331 C CA . ASP A 1 284 ? 38.516 -6.301 -3.183 1.00 28.35 330 ASP A CA 1
ATOM 2332 C C . ASP A 1 284 ? 38.679 -6.496 -4.685 1.00 29.73 330 ASP A C 1
ATOM 2333 O O . ASP A 1 284 ? 39.104 -7.576 -5.096 1.00 31.44 330 ASP A O 1
ATOM 2338 N N . GLN A 1 285 ? 38.393 -5.455 -5.475 1.00 30.00 331 GLN A N 1
ATOM 2339 C CA . GLN A 1 285 ? 38.612 -5.463 -6.924 1.00 32.22 331 GLN A CA 1
ATOM 2340 C C . GLN A 1 285 ? 40.005 -4.999 -7.343 1.00 31.63 331 GLN A C 1
ATOM 2341 O O . GLN A 1 285 ? 40.506 -5.445 -8.377 1.00 35.30 331 GLN A O 1
ATOM 2347 N N . ILE A 1 286 ? 40.661 -4.180 -6.524 1.00 28.29 332 ILE A N 1
ATOM 2348 C CA . ILE A 1 286 ? 41.980 -3.611 -6.834 1.00 26.70 332 ILE A CA 1
ATOM 2349 C C . ILE A 1 286 ? 43.162 -4.411 -6.294 1.00 25.30 332 ILE A C 1
ATOM 2350 O O . ILE A 1 286 ? 44.113 -4.683 -7.018 1.00 25.51 332 ILE A O 1
ATOM 2355 N N . LEU A 1 287 ? 43.101 -4.799 -5.027 1.00 24.56 333 LEU A N 1
ATOM 2356 C CA . LEU A 1 287 ? 44.241 -5.389 -4.354 1.00 24.64 333 LEU A CA 1
ATOM 2357 C C . LEU A 1 287 ? 44.726 -6.715 -4.880 1.00 25.37 333 LEU A C 1
ATOM 2358 O O . LEU A 1 287 ? 45.896 -7.002 -4.726 1.00 25.16 333 LEU A O 1
ATOM 2363 N N . PRO A 1 288 ? 43.876 -7.514 -5.558 1.00 26.71 334 PRO A N 1
ATOM 2364 C CA . PRO A 1 288 ? 44.463 -8.700 -6.177 1.00 28.06 334 PRO A CA 1
ATOM 2365 C C . PRO A 1 288 ? 45.601 -8.389 -7.163 1.00 29.42 334 PRO A C 1
ATOM 2366 O O . PRO A 1 288 ? 46.460 -9.250 -7.390 1.00 32.61 334 PRO A O 1
ATOM 2370 N N . ARG A 1 289 ? 45.612 -7.187 -7.744 1.00 28.58 335 ARG A N 1
ATOM 2371 C CA . ARG A 1 289 ? 46.697 -6.767 -8.614 1.00 28.97 335 ARG A CA 1
ATOM 2372 C C . ARG A 1 289 ? 47.890 -6.136 -7.908 1.00 28.57 335 ARG A C 1
ATOM 2373 O O . ARG A 1 289 ? 48.837 -5.755 -8.586 1.00 28.51 335 ARG A O 1
ATOM 2381 N N . LEU A 1 290 ? 47.869 -6.063 -6.572 1.00 28.09 336 LEU A N 1
ATOM 2382 C CA . LEU A 1 290 ? 48.991 -5.564 -5.778 1.00 28.47 336 LEU A CA 1
ATOM 2383 C C . LEU A 1 290 ? 49.526 -6.598 -4.801 1.00 28.76 336 LEU A C 1
ATOM 2384 O O . LEU A 1 290 ? 50.122 -6.234 -3.797 1.00 28.81 336 LEU A O 1
ATOM 2389 N N . GLY A 1 291 ? 49.318 -7.878 -5.093 1.00 28.93 337 GLY A N 1
ATOM 2390 C CA . GLY A 1 291 ? 49.858 -8.967 -4.287 1.00 28.66 337 GLY A CA 1
ATOM 2391 C C . GLY A 1 291 ? 48.874 -9.703 -3.387 1.00 27.26 337 GLY A C 1
ATOM 2392 O O . GLY A 1 291 ? 49.300 -10.573 -2.614 1.00 27.50 337 GLY A O 1
ATOM 2393 N N . PHE A 1 292 ? 47.585 -9.371 -3.468 1.00 25.82 338 PHE A N 1
ATOM 2394 C CA . PHE A 1 292 ? 46.611 -9.920 -2.527 1.00 26.70 338 PHE A CA 1
ATOM 2395 C C . PHE A 1 292 ? 45.697 -10.976 -3.172 1.00 27.30 338 PHE A C 1
ATOM 2396 O O . PHE A 1 292 ? 44.560 -11.153 -2.741 1.00 26.66 338 PHE A O 1
ATOM 2404 N N . THR A 1 293 ? 46.197 -11.697 -4.172 1.00 29.01 339 THR A N 1
ATOM 2405 C CA . THR A 1 293 ? 45.379 -12.753 -4.789 1.00 29.78 339 THR A CA 1
ATOM 2406 C C . THR A 1 293 ? 44.965 -13.827 -3.786 1.00 29.76 339 THR A C 1
ATOM 2407 O O . THR A 1 293 ? 43.805 -14.248 -3.800 1.00 31.11 339 THR A O 1
ATOM 2411 N N . ASP A 1 294 ? 45.858 -14.241 -2.894 1.00 29.45 340 ASP A N 1
ATOM 2412 C CA . ASP A 1 294 ? 45.501 -15.260 -1.899 1.00 29.59 340 ASP A CA 1
ATOM 2413 C C . ASP A 1 294 ? 44.336 -14.816 -1.038 1.00 28.85 340 ASP A C 1
ATOM 2414 O O . ASP A 1 294 ? 43.356 -15.555 -0.880 1.00 28.61 340 ASP A O 1
ATOM 2419 N N . LEU A 1 295 ? 44.434 -13.612 -0.477 1.00 27.24 341 LEU A N 1
ATOM 2420 C CA . LEU A 1 295 ? 43.422 -13.139 0.463 1.00 27.27 341 LEU A CA 1
ATOM 2421 C C . LEU A 1 295 ? 42.012 -13.121 -0.119 1.00 27.33 341 LEU A C 1
ATOM 2422 O O . LEU A 1 295 ? 41.020 -13.426 0.590 1.00 28.23 341 LEU A O 1
ATOM 2427 N N . PHE A 1 296 ? 41.912 -12.740 -1.380 1.00 27.83 342 PHE A N 1
ATOM 2428 C CA . PHE A 1 296 ? 40.616 -12.630 -2.066 1.00 28.65 342 PHE A CA 1
ATOM 2429 C C . PHE A 1 296 ? 40.213 -13.888 -2.833 1.00 30.60 342 PHE A C 1
ATOM 2430 O O . PHE A 1 296 ? 39.281 -13.838 -3.633 1.00 34.81 342 PHE A O 1
ATOM 2438 N N . SER A 1 297 ? 40.862 -15.007 -2.544 1.00 29.22 343 SER A N 1
ATOM 2439 C CA . SER A 1 297 ? 40.573 -16.276 -3.215 1.00 28.86 343 SER A CA 1
ATOM 2440 C C . SER A 1 297 ? 39.847 -17.213 -2.287 1.00 28.45 343 SER A C 1
ATOM 2441 O O . SER A 1 297 ? 39.758 -16.990 -1.080 1.00 28.25 343 SER A O 1
ATOM 2444 N N . LYS A 1 298 ? 39.371 -18.314 -2.872 1.00 28.75 344 LYS A N 1
ATOM 2445 C CA . LYS A 1 298 ? 38.797 -19.399 -2.129 1.00 28.90 344 LYS A CA 1
ATOM 2446 C C . LYS A 1 298 ? 39.799 -20.103 -1.185 1.00 28.72 344 LYS A C 1
ATOM 2447 O O . LYS A 1 298 ? 39.387 -20.936 -0.343 1.00 29.06 344 LYS A O 1
ATOM 2453 N N . TRP A 1 299 ? 41.100 -19.812 -1.326 1.00 27.15 345 TRP A N 1
ATOM 2454 C CA . TRP A 1 299 ? 42.145 -20.481 -0.570 1.00 27.20 345 TRP A CA 1
ATOM 2455 C C . TRP A 1 299 ? 42.616 -19.779 0.705 1.00 27.75 345 TRP A C 1
ATOM 2456 O O . TRP A 1 299 ? 43.388 -20.352 1.458 1.00 27.95 345 TRP A O 1
ATOM 2467 N N . ALA A 1 300 ? 42.115 -18.576 0.950 1.00 28.81 346 ALA A N 1
ATOM 2468 C CA . ALA A 1 300 ? 42.507 -17.762 2.100 1.00 29.06 346 ALA A CA 1
ATOM 2469 C C . ALA A 1 300 ? 42.262 -18.520 3.388 1.00 30.91 346 ALA A C 1
ATOM 2470 O O . ALA A 1 300 ? 41.211 -19.132 3.546 1.00 30.50 346 ALA A O 1
ATOM 2472 N N . ASP A 1 301 ? 43.246 -18.497 4.282 1.00 31.29 347 ASP A N 1
ATOM 2473 C CA . ASP A 1 301 ? 43.136 -19.115 5.588 1.00 33.53 347 ASP A CA 1
ATOM 2474 C C . ASP A 1 301 ? 42.993 -18.012 6.627 1.00 32.40 347 ASP A C 1
ATOM 2475 O O . ASP A 1 301 ? 43.970 -17.430 7.057 1.00 31.91 347 ASP A O 1
ATOM 2480 N N . LEU A 1 302 ? 41.756 -17.765 7.021 1.00 33.07 348 LEU A N 1
ATOM 2481 C CA . LEU A 1 302 ? 41.408 -16.811 8.028 1.00 33.87 348 LEU A CA 1
ATOM 2482 C C . LEU A 1 302 ? 40.927 -17.538 9.280 1.00 34.63 348 LEU A C 1
ATOM 2483 O O . LEU A 1 302 ? 40.076 -17.039 9.986 1.00 35.41 348 LEU A O 1
ATOM 2488 N N . SER A 1 303 ? 41.525 -18.674 9.595 1.00 34.72 349 SER A N 1
ATOM 2489 C CA . SER A 1 303 ? 41.038 -19.511 10.693 1.00 35.25 349 SER A CA 1
ATOM 2490 C C . SER A 1 303 ? 41.571 -19.034 12.064 1.00 35.23 349 SER A C 1
ATOM 2491 O O . SER A 1 303 ? 41.366 -19.700 13.074 1.00 34.68 349 SER A O 1
ATOM 2494 N N . GLY A 1 304 ? 42.270 -17.892 12.090 1.00 33.84 350 GLY A N 1
ATOM 2495 C CA . GLY A 1 304 ? 42.629 -17.220 13.336 1.00 33.10 350 GLY A CA 1
ATOM 2496 C C . GLY A 1 304 ? 41.536 -16.348 13.895 1.00 33.41 350 GLY A C 1
ATOM 2497 O O . GLY A 1 304 ? 41.711 -15.768 14.974 1.00 33.28 350 GLY A O 1
ATOM 2498 N N . ILE A 1 305 ? 40.421 -16.197 13.179 1.00 32.66 351 ILE A N 1
ATOM 2499 C CA . ILE A 1 305 ? 39.333 -15.344 13.636 1.00 33.58 351 ILE A CA 1
ATOM 2500 C C . ILE A 1 305 ? 38.310 -16.149 14.431 1.00 35.56 351 ILE A C 1
ATOM 2501 O O . ILE A 1 305 ? 37.829 -15.690 15.473 1.00 34.94 351 ILE A O 1
ATOM 2506 N N . THR A 1 306 ? 38.005 -17.340 13.930 1.00 38.97 352 THR A N 1
ATOM 2507 C CA . THR A 1 306 ? 37.102 -18.293 14.574 1.00 43.37 352 THR A CA 1
ATOM 2508 C C . THR A 1 306 ? 37.426 -19.716 14.083 1.00 45.20 352 THR A C 1
ATOM 2509 O O . THR A 1 306 ? 37.961 -19.905 12.973 1.00 44.27 352 THR A O 1
ATOM 2513 N N . LYS A 1 307 ? 37.100 -20.709 14.901 1.00 49.93 353 LYS A N 1
ATOM 2514 C CA . LYS A 1 307 ? 37.122 -22.121 14.455 1.00 53.59 353 LYS A CA 1
ATOM 2515 C C . LYS A 1 307 ? 35.722 -22.621 14.067 1.00 54.59 353 LYS A C 1
ATOM 2516 O O . LYS A 1 307 ? 35.577 -23.738 13.552 1.00 56.15 353 LYS A O 1
ATOM 2522 N N . GLN A 1 308 ? 34.707 -21.781 14.282 1.00 53.98 354 GLN A N 1
ATOM 2523 C CA . GLN A 1 308 ? 33.301 -22.181 14.200 1.00 56.80 354 GLN A CA 1
ATOM 2524 C C . GLN A 1 308 ? 32.755 -22.273 12.766 1.00 56.99 354 GLN A C 1
ATOM 2525 O O . GLN A 1 308 ? 31.809 -23.031 12.517 1.00 56.41 354 GLN A O 1
ATOM 2531 N N . GLN A 1 309 ? 33.324 -21.486 11.848 1.00 54.03 355 GLN A N 1
ATOM 2532 C CA . GLN A 1 309 ? 32.971 -21.523 10.431 1.00 54.45 355 GLN A CA 1
ATOM 2533 C C . GLN A 1 309 ? 34.242 -21.331 9.601 1.00 51.95 355 GLN A C 1
ATOM 2534 O O . GLN A 1 309 ? 35.245 -20.772 10.092 1.00 47.59 355 GLN A O 1
ATOM 2540 N N . LYS A 1 310 ? 34.189 -21.794 8.350 1.00 50.16 356 LYS A N 1
ATOM 2541 C CA . LYS A 1 310 ? 35.229 -21.491 7.358 1.00 50.26 356 LYS A CA 1
ATOM 2542 C C . LYS A 1 310 ? 34.964 -20.116 6.747 1.00 46.24 356 LYS A C 1
ATOM 2543 O O . LYS A 1 310 ? 33.917 -19.887 6.137 1.00 47.23 356 LYS A O 1
ATOM 2549 N N . LEU A 1 311 ? 35.923 -19.208 6.915 1.00 42.89 357 LEU A N 1
ATOM 2550 C CA . LEU A 1 311 ? 35.707 -17.812 6.585 1.00 40.09 357 LEU A CA 1
ATOM 2551 C C . LEU A 1 311 ? 36.344 -17.431 5.268 1.00 38.19 357 LEU A C 1
ATOM 2552 O O . LEU A 1 311 ? 37.383 -17.958 4.900 1.00 36.77 357 LEU A O 1
ATOM 2557 N N . GLU A 1 312 ? 35.742 -16.475 4.576 1.00 37.22 358 GLU A N 1
ATOM 2558 C CA . GLU A 1 312 ? 36.411 -15.914 3.409 1.00 36.88 358 GLU A CA 1
ATOM 2559 C C . GLU A 1 312 ? 36.191 -14.399 3.305 1.00 34.73 358 GLU A C 1
ATOM 2560 O O . GLU A 1 312 ? 35.281 -13.831 3.933 1.00 31.13 358 GLU A O 1
ATOM 2566 N N . ALA A 1 313 ? 37.053 -13.754 2.526 1.00 32.28 359 ALA A N 1
ATOM 2567 C CA . ALA A 1 313 ? 36.939 -12.323 2.285 1.00 32.02 359 ALA A CA 1
ATOM 2568 C C . ALA A 1 313 ? 35.652 -12.005 1.542 1.00 31.51 359 ALA A C 1
ATOM 2569 O O . ALA A 1 313 ? 35.264 -12.750 0.658 1.00 33.06 359 ALA A O 1
ATOM 2571 N N . SER A 1 314 ? 34.992 -10.917 1.930 1.00 31.07 360 SER A N 1
ATOM 2572 C CA . SER A 1 314 ? 33.869 -10.363 1.216 1.00 32.16 360 SER A CA 1
ATOM 2573 C C . SER A 1 314 ? 34.320 -8.975 0.687 1.00 32.16 360 SER A C 1
ATOM 2574 O O . SER A 1 314 ? 35.413 -8.868 0.136 1.00 35.14 360 SER A O 1
ATOM 2577 N N . LYS A 1 315 ? 33.508 -7.936 0.811 1.00 30.40 361 LYS A N 1
ATOM 2578 C CA . LYS A 1 315 ? 33.820 -6.650 0.207 1.00 29.23 361 LYS A CA 1
ATOM 2579 C C . LYS A 1 315 ? 34.791 -5.864 1.092 1.00 27.63 361 LYS A C 1
ATOM 2580 O O . LYS A 1 315 ? 34.769 -5.993 2.319 1.00 27.24 361 LYS A O 1
ATOM 2586 N N . SER A 1 316 ? 35.588 -5.015 0.454 1.00 25.57 362 SER A N 1
ATOM 2587 C CA . SER A 1 316 ? 36.508 -4.088 1.147 1.00 25.10 362 SER A CA 1
ATOM 2588 C C . SER A 1 316 ? 36.514 -2.742 0.442 1.00 24.95 362 SER A C 1
ATOM 2589 O O . SER A 1 316 ? 36.788 -2.666 -0.776 1.00 25.97 362 SER A O 1
ATOM 2592 N N . PHE A 1 317 ? 36.174 -1.681 1.188 1.00 24.98 363 PHE A N 1
ATOM 2593 C CA . PHE A 1 317 ? 36.060 -0.338 0.619 1.00 25.22 363 PHE A CA 1
ATOM 2594 C C . PHE A 1 317 ? 37.069 0.601 1.223 1.00 24.61 363 PHE A C 1
ATOM 2595 O O . PHE A 1 317 ? 37.515 0.406 2.360 1.00 24.57 363 PHE A O 1
ATOM 2603 N N . HIS A 1 318 ? 37.446 1.606 0.455 1.00 22.77 364 HIS A N 1
ATOM 2604 C CA . HIS A 1 318 ? 38.249 2.708 0.963 1.00 22.79 364 HIS A CA 1
ATOM 2605 C C . HIS A 1 318 ? 37.693 4.021 0.409 1.00 22.81 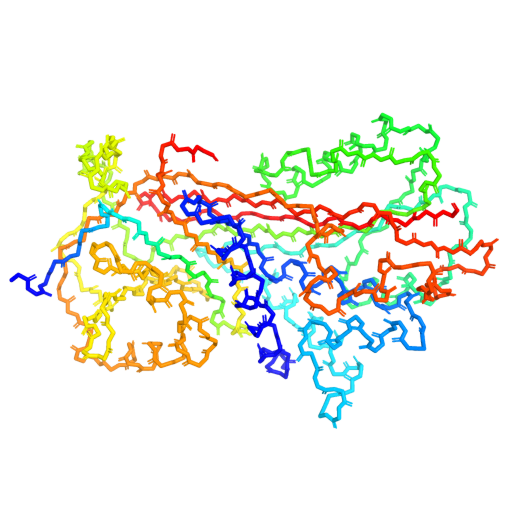364 HIS A C 1
ATOM 2606 O O . HIS A 1 318 ? 37.457 4.125 -0.788 1.00 23.81 364 HIS A O 1
ATOM 2613 N N . LYS A 1 319 ? 37.422 4.991 1.275 1.00 23.72 365 LYS A N 1
ATOM 2614 C CA . LYS A 1 319 ? 37.042 6.321 0.854 1.00 24.32 365 LYS A CA 1
ATOM 2615 C C . LYS A 1 319 ? 37.885 7.342 1.554 1.00 23.88 365 LYS A C 1
ATOM 2616 O O . LYS A 1 319 ? 38.312 7.138 2.700 1.00 22.87 365 LYS A O 1
ATOM 2622 N N . ALA A 1 320 ? 38.113 8.441 0.868 1.00 22.98 366 ALA A N 1
ATOM 2623 C CA . ALA A 1 320 ? 38.944 9.499 1.399 1.00 22.83 366 ALA A CA 1
ATOM 2624 C C . ALA A 1 320 ? 38.532 10.866 0.854 1.00 23.47 366 ALA A C 1
ATOM 2625 O O . ALA A 1 320 ? 38.048 10.962 -0.284 1.00 24.35 366 ALA A O 1
ATOM 2627 N N . THR A 1 321 ? 38.794 11.910 1.639 1.00 23.32 367 THR A N 1
ATOM 2628 C CA . THR A 1 321 ? 38.475 13.295 1.230 1.00 24.57 367 THR A CA 1
ATOM 2629 C C . THR A 1 321 ? 39.585 14.248 1.606 1.00 23.56 367 THR A C 1
ATOM 2630 O O . THR A 1 321 ? 40.207 14.098 2.657 1.00 24.11 367 THR A O 1
ATOM 2634 N N . LEU A 1 322 ? 39.797 15.244 0.763 1.00 23.77 368 LEU A N 1
ATOM 2635 C CA . LEU A 1 322 ? 40.793 16.313 0.950 1.00 24.29 368 LEU A CA 1
ATOM 2636 C C . LEU A 1 322 ? 40.100 17.659 0.814 1.00 24.76 368 LEU A C 1
ATOM 2637 O O . LEU A 1 322 ? 39.383 17.869 -0.173 1.00 24.14 368 LEU A O 1
ATOM 2642 N N . ASP A 1 323 ? 40.369 18.547 1.770 1.00 25.48 369 ASP A N 1
ATOM 2643 C CA A ASP A 1 323 ? 39.845 19.914 1.785 0.46 26.13 369 ASP A CA 1
ATOM 2644 C CA B ASP A 1 323 ? 39.838 19.916 1.792 0.54 25.76 369 ASP A CA 1
ATOM 2645 C C . ASP A 1 323 ? 40.987 20.868 2.115 1.00 25.28 369 ASP A C 1
ATOM 2646 O O . ASP A 1 323 ? 41.544 20.831 3.223 1.00 24.71 369 ASP A O 1
ATOM 2655 N N . VAL A 1 324 ? 41.322 21.720 1.154 1.00 24.02 370 VAL A N 1
ATOM 2656 C CA . VAL A 1 324 ? 42.395 22.680 1.264 1.00 24.53 370 VAL A CA 1
ATOM 2657 C C . VAL A 1 324 ? 41.791 24.078 1.220 1.00 25.30 370 VAL A C 1
ATOM 2658 O O . VAL A 1 324 ? 41.035 24.426 0.296 1.00 25.92 370 VAL A O 1
ATOM 2662 N N . ASP A 1 325 ? 42.127 24.882 2.218 1.00 25.76 371 ASP A N 1
ATOM 2663 C CA . ASP A 1 325 ? 41.708 26.285 2.219 1.00 26.72 371 ASP A CA 1
ATOM 2664 C C . ASP A 1 325 ? 42.816 27.179 2.793 1.00 26.90 371 ASP A C 1
ATOM 2665 O O . ASP A 1 325 ? 43.967 26.766 2.932 1.00 24.74 371 ASP A O 1
ATOM 2670 N N . GLU A 1 326 ? 42.459 28.429 3.102 1.00 26.82 372 GLU A N 1
ATOM 2671 C CA . GLU A 1 326 ? 43.437 29.429 3.440 1.00 26.69 372 GLU A CA 1
ATOM 2672 C C . GLU A 1 326 ? 44.091 29.182 4.778 1.00 25.36 372 GLU A C 1
ATOM 2673 O O . GLU A 1 326 ? 45.197 29.625 4.981 1.00 26.13 372 GLU A O 1
ATOM 2679 N N . ALA A 1 327 ? 43.415 28.495 5.681 1.00 24.87 373 ALA A N 1
ATOM 2680 C CA . ALA A 1 327 ? 43.904 28.271 7.028 1.00 25.47 373 ALA A CA 1
ATOM 2681 C C . ALA A 1 327 ? 44.698 26.946 7.184 1.00 24.39 373 ALA A C 1
ATOM 2682 O O . ALA A 1 327 ? 45.583 26.838 8.040 1.00 24.17 373 ALA A O 1
ATOM 2684 N N . GLY A 1 328 ? 44.362 25.956 6.374 1.00 24.14 374 GLY A N 1
ATOM 2685 C CA . GLY A 1 328 ? 45.054 24.678 6.420 1.00 23.36 374 GLY A CA 1
ATOM 2686 C C . GLY A 1 328 ? 44.436 23.611 5.555 1.00 23.34 374 GLY A C 1
ATOM 2687 O O . GLY A 1 328 ? 43.767 23.876 4.548 1.00 24.29 374 GLY A O 1
ATOM 2688 N N . THR A 1 329 ? 44.648 22.372 5.971 1.00 23.89 375 THR A N 1
ATOM 2689 C CA . THR A 1 329 ? 44.143 21.188 5.274 1.00 23.60 375 THR A CA 1
ATOM 2690 C C . THR A 1 329 ? 43.359 20.313 6.220 1.00 23.67 375 THR A C 1
ATOM 2691 O O . THR A 1 329 ? 43.774 20.114 7.352 1.00 23.71 375 THR A O 1
ATOM 2695 N N . GLU A 1 330 ? 42.246 19.767 5.727 1.00 23.55 376 GLU A N 1
ATOM 2696 C CA . GLU A 1 330 ? 41.520 18.714 6.381 1.00 23.94 376 GLU A CA 1
ATOM 2697 C C . GLU A 1 330 ? 41.502 17.506 5.444 1.00 23.35 376 GLU A C 1
ATOM 2698 O O . GLU A 1 330 ? 41.187 17.631 4.260 1.00 24.35 376 GLU A O 1
ATOM 2704 N N . ALA A 1 331 ? 41.882 16.367 5.984 1.00 22.76 377 ALA A N 1
ATOM 2705 C CA . ALA A 1 331 ? 41.876 15.104 5.208 1.00 22.68 377 ALA A CA 1
ATOM 2706 C C . ALA A 1 331 ? 41.351 13.974 6.074 1.00 22.63 377 ALA A C 1
ATOM 2707 O O . ALA A 1 331 ? 41.651 13.893 7.261 1.00 23.25 377 ALA A O 1
ATOM 2709 N N . ALA A 1 332 ? 40.509 13.119 5.490 1.00 22.60 378 ALA A N 1
ATOM 2710 C CA . ALA A 1 332 ? 39.962 12.015 6.184 1.00 23.13 378 ALA A CA 1
ATOM 2711 C C . ALA A 1 332 ? 39.904 10.798 5.277 1.00 22.72 378 ALA A C 1
ATOM 2712 O O . ALA A 1 332 ? 39.879 10.914 4.055 1.00 22.19 378 ALA A O 1
ATOM 2714 N N . ALA A 1 333 ? 39.904 9.631 5.903 1.00 22.19 379 ALA A N 1
ATOM 2715 C CA . ALA A 1 333 ? 39.769 8.383 5.166 1.00 21.50 379 ALA A CA 1
ATOM 2716 C C . ALA A 1 333 ? 39.340 7.268 6.075 1.00 21.31 379 ALA A C 1
ATOM 2717 O O . ALA A 1 333 ? 39.485 7.329 7.299 1.00 21.34 379 ALA A O 1
ATOM 2719 N N . ALA A 1 334 ? 38.790 6.231 5.466 1.00 21.81 380 ALA A N 1
ATOM 2720 C CA . ALA A 1 334 ? 38.483 5.022 6.180 1.00 21.81 380 ALA A CA 1
ATOM 2721 C C . ALA A 1 334 ? 38.529 3.814 5.268 1.00 22.20 380 ALA A C 1
ATOM 2722 O O . ALA A 1 334 ? 38.376 3.940 4.062 1.00 22.05 380 ALA A O 1
ATOM 2724 N N . THR A 1 335 ? 38.735 2.650 5.877 1.00 22.38 381 THR A N 1
ATOM 2725 C CA . THR A 1 335 ? 38.843 1.377 5.163 1.00 22.69 381 THR A CA 1
ATOM 2726 C C . THR A 1 335 ? 37.990 0.367 5.885 1.00 23.52 381 THR A C 1
ATOM 2727 O O . THR A 1 335 ? 38.033 0.292 7.110 1.00 24.27 381 THR A O 1
ATOM 2731 N N . SER A 1 336 ? 37.205 -0.395 5.127 1.00 24.09 382 SER A N 1
ATOM 2732 C CA . SER A 1 336 ? 36.454 -1.520 5.658 1.00 24.74 382 SER A CA 1
ATOM 2733 C C . SER A 1 336 ? 36.958 -2.839 5.062 1.00 24.83 382 SER A C 1
ATOM 2734 O O . SER A 1 336 ? 37.491 -2.868 3.940 1.00 25.09 382 SER A O 1
ATOM 2737 N N . PHE A 1 337 ? 36.750 -3.917 5.806 1.00 25.00 383 PHE A N 1
ATOM 2738 C CA . PHE A 1 337 ? 36.992 -5.267 5.302 1.00 25.52 383 PHE A CA 1
ATOM 2739 C C . PHE A 1 337 ? 35.975 -6.216 5.919 1.00 26.92 383 PHE A C 1
ATOM 2740 O O . PHE A 1 337 ? 35.987 -6.404 7.126 1.00 25.89 383 PHE A O 1
ATOM 2748 N N . ALA A 1 338 ? 35.140 -6.827 5.077 1.00 27.98 384 ALA A N 1
ATOM 2749 C CA . ALA A 1 338 ? 34.074 -7.707 5.513 1.00 28.60 384 ALA A CA 1
ATOM 2750 C C . ALA A 1 338 ? 34.483 -9.159 5.278 1.00 29.60 384 ALA A C 1
ATOM 2751 O O . ALA A 1 338 ? 35.141 -9.488 4.275 1.00 28.16 384 ALA A O 1
ATOM 2753 N N . ILE A 1 339 ? 34.106 -10.013 6.239 1.00 31.23 385 ILE A N 1
ATOM 2754 C CA . ILE A 1 339 ? 34.435 -11.430 6.248 1.00 33.85 385 ILE A CA 1
ATOM 2755 C C . ILE A 1 339 ? 33.118 -12.176 6.274 1.00 35.84 385 ILE A C 1
ATOM 2756 O O . ILE A 1 339 ? 32.252 -11.851 7.090 1.00 33.25 385 ILE A O 1
ATOM 2761 N N . LYS A 1 340 ? 32.969 -13.166 5.394 1.00 36.94 386 LYS A N 1
ATOM 2762 C CA . LYS A 1 340 ? 31.735 -13.965 5.328 1.00 39.79 386 LYS A CA 1
ATOM 2763 C C . LYS A 1 340 ? 32.048 -15.446 5.517 1.00 41.21 386 LYS A C 1
ATOM 2764 O O . LYS A 1 340 ? 33.206 -15.846 5.577 1.00 37.81 386 LYS A O 1
ATOM 2770 N N . PHE A 1 341 ? 30.999 -16.254 5.577 1.00 46.75 387 PHE A N 1
ATOM 2771 C CA . PHE A 1 341 ? 31.144 -17.718 5.650 1.00 52.15 387 PHE A CA 1
ATOM 2772 C C . PHE A 1 341 ? 30.270 -18.411 4.598 1.00 55.25 387 PHE A C 1
ATOM 2773 O O . PHE A 1 341 ? 29.626 -17.783 3.747 1.00 55.91 387 PHE A O 1
ATOM 2782 N N . ASN B 2 6 ? 60.783 34.221 -14.534 1.00 73.46 393 ASN G N 1
ATOM 2783 C CA . ASN B 2 6 ? 59.808 34.190 -13.392 1.00 71.99 393 ASN G CA 1
ATOM 2784 C C . ASN B 2 6 ? 60.053 32.964 -12.478 1.00 67.14 393 ASN G C 1
ATOM 2785 O O . ASN B 2 6 ? 59.163 32.141 -12.281 1.00 67.31 393 ASN G O 1
ATOM 2790 N N . ARG B 2 7 ? 61.254 32.844 -11.911 1.00 60.84 394 ARG G N 1
ATOM 2791 C CA . ARG B 2 7 ? 61.623 31.632 -11.154 1.00 56.04 394 ARG G CA 1
ATOM 2792 C C . ARG B 2 7 ? 61.085 31.596 -9.710 1.00 49.51 394 ARG G C 1
ATOM 2793 O O . ARG B 2 7 ? 61.170 30.554 -9.053 1.00 47.52 394 ARG G O 1
ATOM 2801 N N . HIS B 2 8 ? 60.542 32.719 -9.225 1.00 44.27 395 HIS G N 1
ATOM 2802 C CA . HIS B 2 8 ? 59.998 32.831 -7.864 1.00 43.63 395 HIS G CA 1
ATOM 2803 C C . HIS B 2 8 ? 58.475 32.868 -7.827 1.00 39.71 395 HIS G C 1
ATOM 2804 O O . HIS B 2 8 ? 57.878 33.516 -6.972 1.00 37.76 395 HIS G O 1
ATOM 2811 N N . ILE B 2 9 ? 57.853 32.136 -8.744 1.00 37.69 396 ILE G N 1
ATOM 2812 C CA . ILE B 2 9 ? 56.404 32.028 -8.812 1.00 37.25 396 ILE G CA 1
ATOM 2813 C C . ILE B 2 9 ? 55.987 30.568 -9.055 1.00 34.16 396 ILE G C 1
ATOM 2814 O O . ILE B 2 9 ? 56.607 29.853 -9.839 1.00 33.10 396 ILE G O 1
ATOM 2819 N N . LEU B 2 10 ? 54.934 30.141 -8.367 1.00 31.61 397 LEU G N 1
ATOM 2820 C CA . LEU B 2 10 ? 54.297 28.882 -8.655 1.00 29.90 397 LEU G CA 1
ATOM 2821 C C . LEU B 2 10 ? 52.803 29.101 -8.761 1.00 29.48 397 LEU G C 1
ATOM 2822 O O . LEU B 2 10 ? 52.186 29.625 -7.841 1.00 30.71 397 LEU G O 1
ATOM 2827 N N . ARG B 2 11 ? 52.225 28.660 -9.870 1.00 29.14 398 ARG G N 1
ATOM 2828 C CA . ARG B 2 11 ? 50.789 28.687 -10.077 1.00 30.38 398 ARG G CA 1
ATOM 2829 C C . ARG B 2 11 ? 50.256 27.292 -10.210 1.00 28.05 398 ARG G C 1
ATOM 2830 O O . ARG B 2 11 ? 50.500 26.635 -11.206 1.00 26.56 398 ARG G O 1
ATOM 2838 N N . PHE B 2 12 ? 49.510 26.838 -9.203 1.00 27.39 399 PHE G N 1
ATOM 2839 C CA . PHE B 2 12 ? 48.891 25.534 -9.259 1.00 26.26 399 PHE G CA 1
ATOM 2840 C C . PHE B 2 12 ? 47.550 25.627 -10.005 1.00 26.82 399 PHE G C 1
ATOM 2841 O O . PHE B 2 12 ? 46.480 25.507 -9.427 1.00 27.05 399 PHE G O 1
ATOM 2849 N N . ASN B 2 13 ? 47.661 25.842 -11.314 1.00 26.90 400 ASN G N 1
ATOM 2850 C CA . ASN B 2 13 ? 46.516 26.079 -12.203 1.00 28.28 400 ASN G CA 1
ATOM 2851 C C . ASN B 2 13 ? 46.463 25.014 -13.278 1.00 28.25 400 ASN G C 1
ATOM 2852 O O . ASN B 2 13 ? 45.913 25.243 -14.370 1.00 28.65 400 ASN G O 1
ATOM 2857 N N . ARG B 2 14 ? 47.022 23.849 -12.971 1.00 27.06 401 ARG G N 1
ATOM 2858 C CA . ARG B 2 14 ? 46.976 22.680 -13.840 1.00 27.92 401 ARG G CA 1
ATOM 2859 C C . ARG B 2 14 ? 47.157 21.468 -12.919 1.00 26.61 401 ARG G C 1
ATOM 2860 O O . ARG B 2 14 ? 47.523 21.661 -11.765 1.00 25.36 401 ARG G O 1
ATOM 2868 N N . PRO B 2 15 ? 46.902 20.251 -13.409 1.00 25.42 402 PRO G N 1
ATOM 2869 C CA . PRO B 2 15 ? 46.919 19.098 -12.493 1.00 24.77 402 PRO G CA 1
ATOM 2870 C C . PRO B 2 15 ? 48.212 18.954 -11.684 1.00 24.43 402 PRO G C 1
ATOM 2871 O O . PRO B 2 15 ? 49.312 19.191 -12.199 1.00 24.14 402 PRO G O 1
ATOM 2875 N N . PHE B 2 16 ? 48.061 18.594 -10.410 1.00 23.13 403 PHE G N 1
ATOM 2876 C CA . PHE B 2 16 ? 49.189 18.455 -9.505 1.00 22.22 403 PHE G CA 1
ATOM 2877 C C . PHE B 2 16 ? 48.981 17.316 -8.543 1.00 21.93 403 PHE G C 1
ATOM 2878 O O . PHE B 2 16 ? 47.852 16.833 -8.376 1.00 21.89 403 PHE G O 1
ATOM 2886 N N . LEU B 2 17 ? 50.071 16.900 -7.909 1.00 21.45 404 LEU G N 1
ATOM 2887 C CA . LEU B 2 17 ? 50.051 15.794 -6.964 1.00 21.77 404 LEU G CA 1
ATOM 2888 C C . LEU B 2 17 ? 50.156 16.308 -5.551 1.00 21.46 404 LEU G C 1
ATOM 2889 O O . LEU B 2 17 ? 5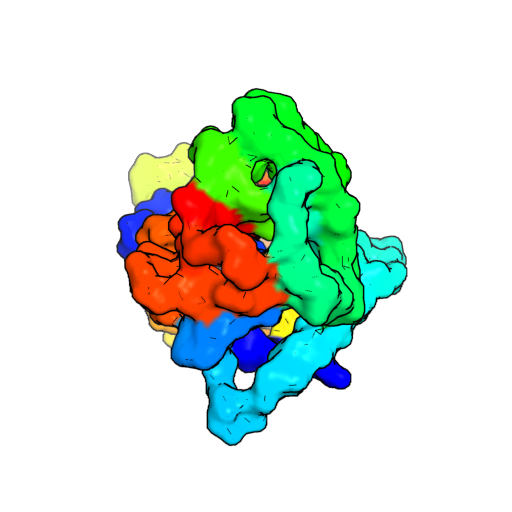0.731 17.375 -5.314 1.00 21.63 404 LEU G O 1
ATOM 2894 N N . VAL B 2 18 ? 49.627 15.518 -4.622 1.00 20.73 405 VAL G N 1
ATOM 2895 C CA . VAL B 2 18 ? 49.606 15.887 -3.204 1.00 20.63 405 VAL G CA 1
ATOM 2896 C C . VAL B 2 18 ? 50.107 14.732 -2.368 1.00 20.02 405 VAL G C 1
ATOM 2897 O O . VAL B 2 18 ? 49.577 13.651 -2.478 1.00 19.99 405 VAL G O 1
ATOM 2901 N N . VAL B 2 19 ? 51.102 14.971 -1.519 1.00 19.41 406 VAL G N 1
ATOM 2902 C CA . VAL B 2 19 ? 51.625 13.931 -0.613 1.00 20.07 406 VAL G CA 1
ATOM 2903 C C . VAL B 2 19 ? 51.618 14.536 0.794 1.00 20.03 406 VAL G C 1
ATOM 2904 O O . VAL B 2 19 ? 52.418 15.416 1.066 1.00 20.37 406 VAL G O 1
ATOM 2908 N N . ILE B 2 20 ? 50.737 14.054 1.658 1.00 20.07 407 ILE G N 1
ATOM 2909 C CA . ILE B 2 20 ? 50.683 14.530 3.052 1.00 20.68 407 ILE G CA 1
ATOM 2910 C C . ILE B 2 20 ? 51.478 13.526 3.867 1.00 20.52 407 ILE G C 1
ATOM 2911 O O . ILE B 2 20 ? 51.158 12.326 3.892 1.00 19.50 407 ILE G O 1
ATOM 2916 N N . PHE B 2 21 ? 52.489 14.047 4.559 1.00 21.39 408 PHE G N 1
ATOM 2917 C CA . PHE B 2 21 ? 53.515 13.261 5.197 1.00 23.07 408 PHE G CA 1
ATOM 2918 C C . PHE B 2 21 ? 53.609 13.578 6.696 1.00 23.91 408 PHE G C 1
ATOM 2919 O O . PHE B 2 21 ? 53.661 14.755 7.058 1.00 23.76 408 PHE G O 1
ATOM 2927 N N . SER B 2 22 ? 53.553 12.544 7.557 1.00 23.75 409 SER G N 1
ATOM 2928 C CA . SER B 2 22 ? 53.865 12.661 8.983 1.00 24.30 409 SER G CA 1
ATOM 2929 C C . SER B 2 22 ? 55.370 12.666 9.157 1.00 25.35 409 SER G C 1
ATOM 2930 O O . SER B 2 22 ? 56.059 11.695 8.806 1.00 23.58 409 SER G O 1
ATOM 2933 N N . THR B 2 23 ? 55.920 13.760 9.697 1.00 25.73 410 THR G N 1
ATOM 2934 C CA . THR B 2 23 ? 57.353 13.818 9.870 1.00 27.52 410 THR G CA 1
ATOM 2935 C C . THR B 2 23 ? 57.785 13.078 11.146 1.00 28.60 410 THR G C 1
ATOM 2936 O O . THR B 2 23 ? 58.913 12.649 11.204 1.00 31.61 410 THR G O 1
ATOM 2940 N N . SER B 2 24 ? 56.905 12.892 12.121 1.00 29.62 411 SER G N 1
ATOM 2941 C CA . SER B 2 24 ? 57.256 12.119 13.324 1.00 31.16 411 SER G CA 1
ATOM 2942 C C . SER B 2 24 ? 57.302 10.607 13.047 1.00 31.75 411 SER G C 1
ATOM 2943 O O . SER B 2 24 ? 58.106 9.900 13.645 1.00 34.03 411 SER G O 1
ATOM 2946 N N . THR B 2 25 ? 56.443 10.103 12.162 1.00 29.03 412 THR G N 1
ATOM 2947 C CA . THR B 2 25 ? 56.433 8.674 11.869 1.00 27.97 412 THR G CA 1
ATOM 2948 C C . THR B 2 25 ? 57.006 8.314 10.498 1.00 27.33 412 THR G C 1
ATOM 2949 O O . THR B 2 25 ? 57.144 7.117 10.183 1.00 25.72 412 THR G O 1
ATOM 2953 N N . GLN B 2 26 ? 57.328 9.326 9.683 1.00 27.12 413 GLN G N 1
ATOM 2954 C CA . GLN B 2 26 ? 57.811 9.164 8.330 1.00 27.61 413 GLN G CA 1
ATOM 2955 C C . GLN B 2 26 ? 56.804 8.361 7.453 1.00 27.12 413 GLN G C 1
ATOM 2956 O O . GLN B 2 26 ? 57.221 7.516 6.656 1.00 26.17 413 GLN G O 1
ATOM 2962 N N . SER B 2 27 ? 55.512 8.608 7.664 1.00 24.80 414 SER G N 1
ATOM 2963 C CA . SER B 2 27 ? 54.420 7.924 6.962 1.00 24.58 414 SER G CA 1
ATOM 2964 C C . SER B 2 27 ? 53.742 8.845 5.993 1.00 21.90 414 SER G C 1
ATOM 2965 O O . SER B 2 27 ? 53.470 10.017 6.292 1.00 21.34 414 SER G O 1
ATOM 2968 N N . VAL B 2 28 ? 53.441 8.295 4.837 1.00 20.17 415 VAL G N 1
ATOM 2969 C CA . VAL B 2 28 ? 52.528 8.930 3.908 1.00 20.04 415 VAL G CA 1
ATOM 2970 C C . VAL B 2 28 ? 51.134 8.700 4.422 1.00 19.11 415 VAL G C 1
ATOM 2971 O O . VAL B 2 28 ? 50.605 7.601 4.362 1.00 20.35 415 VAL G O 1
ATOM 2975 N N . LEU B 2 29 ? 50.538 9.759 4.960 1.00 19.12 416 LEU G N 1
ATOM 2976 C CA . LEU B 2 29 ? 49.175 9.707 5.449 1.00 19.40 416 LEU G CA 1
ATOM 2977 C C . LEU B 2 29 ? 48.143 9.743 4.352 1.00 19.13 416 LEU G C 1
ATOM 2978 O O . LEU B 2 29 ? 47.140 9.045 4.431 1.00 19.83 416 LEU G O 1
ATOM 2983 N N . PHE B 2 30 ? 48.385 10.552 3.331 1.00 18.52 417 PHE G N 1
ATOM 2984 C CA . PHE B 2 30 ? 47.449 10.703 2.214 1.00 18.27 417 PHE G CA 1
ATOM 2985 C C . PHE B 2 30 ? 48.240 10.996 0.959 1.00 18.63 417 PHE G C 1
ATOM 2986 O O . PHE B 2 30 ? 49.349 11.584 0.987 1.00 17.74 417 PHE G O 1
ATOM 2994 N N . LEU B 2 31 ? 47.693 10.521 -0.154 1.00 19.30 418 LEU G N 1
ATOM 2995 C CA . LEU B 2 31 ? 48.332 10.678 -1.430 1.00 19.91 418 LEU G CA 1
ATOM 2996 C C . LEU B 2 31 ? 47.270 10.853 -2.487 1.00 20.15 418 LEU G C 1
ATOM 2997 O O . LEU B 2 31 ? 46.227 10.198 -2.467 1.00 20.49 418 LEU G O 1
ATOM 3002 N N . GLY B 2 32 ? 47.523 11.742 -3.423 1.00 19.91 419 GLY G N 1
ATOM 3003 C CA . GLY B 2 32 ? 46.566 11.944 -4.446 1.00 20.87 419 GLY G CA 1
ATOM 3004 C C . GLY B 2 32 ? 46.990 12.888 -5.538 1.00 20.73 419 GLY G C 1
ATOM 3005 O O . GLY B 2 32 ? 48.132 13.326 -5.609 1.00 20.40 419 GLY G O 1
ATOM 3006 N N . LYS B 2 33 ? 46.033 13.103 -6.424 1.00 21.21 420 LYS G N 1
ATOM 3007 C CA . LYS B 2 33 ? 46.185 13.923 -7.590 1.00 21.73 420 LYS G CA 1
ATOM 3008 C C . LYS B 2 33 ? 44.917 14.734 -7.812 1.00 22.06 420 LYS G C 1
ATOM 3009 O O . LYS B 2 33 ? 43.808 14.177 -7.840 1.00 21.62 420 LYS G O 1
ATOM 3015 N N . VAL B 2 34 ? 45.113 16.010 -8.076 1.00 22.86 421 VAL G N 1
ATOM 3016 C CA . VAL B 2 34 ? 44.041 16.931 -8.464 1.00 25.06 421 VAL G CA 1
ATOM 3017 C C . VAL B 2 34 ? 44.142 17.130 -9.980 1.00 25.40 421 VAL G C 1
ATOM 3018 O O . VAL B 2 34 ? 45.083 17.730 -10.475 1.00 24.63 421 VAL G O 1
ATOM 3022 N N . VAL B 2 35 ? 43.179 16.593 -10.700 1.00 26.30 422 VAL G N 1
ATOM 3023 C CA . VAL B 2 35 ? 43.056 16.803 -12.141 1.00 27.25 422 VAL G CA 1
ATOM 3024 C C . VAL B 2 35 ? 42.051 17.917 -12.434 1.00 29.31 422 VAL G C 1
ATOM 3025 O O . VAL B 2 35 ? 42.313 18.765 -13.273 1.00 28.58 422 VAL G O 1
ATOM 3029 N N . ASP B 2 36 ? 40.902 17.878 -11.752 1.00 30.33 423 ASP G N 1
ATOM 3030 C CA . ASP B 2 36 ? 39.872 18.886 -11.880 1.00 31.61 423 ASP G CA 1
ATOM 3031 C C . ASP B 2 36 ? 39.302 19.156 -10.486 1.00 33.44 423 ASP G C 1
ATOM 3032 O O . ASP B 2 36 ? 38.499 18.382 -9.971 1.00 34.62 423 ASP G O 1
ATOM 3037 N N . PRO B 2 37 ? 39.701 20.275 -9.879 1.00 34.40 424 PRO G N 1
ATOM 3038 C CA . PRO B 2 37 ? 39.228 20.570 -8.528 1.00 37.57 424 PRO G CA 1
ATOM 3039 C C . PRO B 2 37 ? 37.733 20.951 -8.391 1.00 41.20 424 PRO G C 1
ATOM 3040 O O . PRO B 2 37 ? 37.262 21.090 -7.244 1.00 44.83 424 PRO G O 1
ATOM 3044 N N . THR B 2 38 ? 37.009 21.072 -9.507 1.00 41.06 425 THR G N 1
ATOM 3045 C CA . THR B 2 38 ? 35.552 21.316 -9.492 1.00 44.74 425 THR G CA 1
ATOM 3046 C C . THR B 2 38 ? 34.753 20.021 -9.618 1.00 49.02 425 THR G C 1
ATOM 3047 O O . THR B 2 38 ? 33.575 20.032 -10.025 1.00 49.72 425 THR G O 1
ATOM 3051 N N . LYS B 2 39 ? 35.420 18.902 -9.329 1.00 53.02 426 LYS G N 1
ATOM 3052 C CA . LYS B 2 39 ? 34.763 17.681 -8.867 1.00 57.44 426 LYS G CA 1
ATOM 3053 C C . LYS B 2 39 ? 35.009 17.468 -7.359 1.00 58.87 426 LYS G C 1
ATOM 3054 O O . LYS B 2 39 ? 36.144 17.155 -6.960 1.00 56.11 426 LYS G O 1
ATOM 3060 N N . PRO B 2 40 ? 33.962 17.665 -6.508 0.90 62.80 427 PRO G N 1
ATOM 3061 C CA . PRO B 2 40 ? 34.104 17.280 -5.084 0.90 61.87 427 PRO G CA 1
ATOM 3062 C C . PRO B 2 40 ? 34.263 15.765 -4.881 0.90 62.57 427 PRO G C 1
ATOM 3063 O O . PRO B 2 40 ? 34.748 15.318 -3.837 0.90 58.05 427 PRO G O 1
#

Sequence (376 aa):
GSLKIAPANADFAFRFYYLIASETPGKNIFFSPLSISAAYAMLSLGACSHSRSSQILEGLGFNLTELSESDVHRGFQHLLLHTLNLPGHGLETTRVGSALFLSHNLKFLAKFLNDTMAVYEAKLFHTNFYDTVGTIQLINDHVKKETRGKIVDLVSELKKDVLMVLVNYIYFKALWEKPFISSRTTPKDFYVDENTTVRVPMMLQDQEHHWYLHDRYLPCSVLRMDYKGDATTVFFILPNQGKMREIEEVLTPEMLMRWNNLLRKRNFYKKLELHLPKFSSISGSYVLDQILPRLGFTDLFSKWADLSGITKQQKLEASKSFHKATLDDVDEAGTEAAAATSFAIKFNRHILRFNRPFLVVIFSTSTQSVLFLGKVVDPTKP

B-factor: mean 35.06, std 11.74, range [17.74, 92.53]

GO terms:
  GO:0004867 serine-type endopeptidase inhibitor activity (F, TAS)
  GO:0005576 extracellular region (C, TAS)
  GO:0031089 platelet dense granule lumen (C, TAS)
  GO:0005515 protein binding (F, IPI)
  GO:0005576 extracellular region (C, HDA)
  GO:0070062 extracellular exosome (C, HDA)

Solvent-accessible surface area: 16158 Å² total; per-residue (Å²): 81,2,108,128,0,16,93,7,8,15,53,0,0,8,73,0,2,86,14,10,0,49,89,67,81,51,127,30,0,0,0,0,2,4,1,0,0,2,0,1,0,0,0,0,14,0,0,39,80,79,0,45,42,67,2,0,93,5,0,24,6,74,56,133,133,25,59,66,69,41,0,11,134,3,0,63,79,1,12,98,32,13,62,99,132,43,204,12,28,45,12,57,12,12,5,0,0,1,0,5,125,105,16,151,11,46,72,150,3,28,94,30,0,80,52,10,4,121,7,112,56,61,100,9,67,7,147,73,33,125,27,2,43,114,74,0,9,74,28,0,82,161,30,0,132,29,64,2,61,85,1,4,78,84,17,89,134,51,1,19,1,0,0,0,0,17,0,0,0,100,3,82,1,85,42,69,11,114,75,99,81,28,63,82,98,55,0,103,22,76,155,142,55,73,28,146,2,62,8,0,37,10,37,122,68,75,3,45,11,6,45,17,234,191,29,28,5,12,0,0,26,4,40,4,84,42,87,3,9,1,0,1,0,3,2,66,131,80,78,29,85,91,0,2,97,47,8,52,28,128,33,3,60,70,0,29,81,59,1,170,129,191,85,58,59,86,106,1,60,0,20,0,0,89,15,34,0,44,8,80,21,46,0,23,109,18,0,37,130,18,42,2,84,16,2,46,33,161,176,14,41,3,59,16,0,1,173,99,69,194,16,64,14,9,24,0,12,0,54,1,20,0,37,4,58,18,52,7,4,34,0,0,0,0,0,2,0,6,0,42,107,177,165,102,37,8,107,0,22,51,23,0,0,0,0,0,9,1,57,51,1,68,3,6,1,0,0,0,4,0,15,36,10,67,130,110

Foldseek 3Di:
DLVLCVQLLQQLVLVLVLLCCVVDPLDDDDFDSLQVLLLLLLLLLLFDDPLSVLSCVLSPDDCVVDPNCSNQQSQQVVQVVQCDDADQKHKHKAKEKAFEPPADWDPSSVVSCCNRRVYHYHYDHLQPVVVVQCVVQVVQCVVQVNPRGSQPVDGDSQFGMKMKMKMKMGFFWPQFFDQVQWDWDWDDSAPPDIDIFGKTKDFPAWFQKDCDPVAQWIWTWTDTRDDDIDIDIGGDHPCVVVVSVVPGPVVVVVSVVSSVDCVRGGGDIDIHTFDKDKDKDWCLVPSCVSRNVCQSDPNTGSCSTDVPDGKHWDTKMKMKMWGQDRTGIIIMMMMMTTMGD/DVPDDDPPAKDKDFDADPVVRDGPDIDIPHDPVPD

Organism: Homo sapiens (NCBI:txid9606)

Radius of gyration: 20.95 Å; Cα contacts (8 Å, |Δi|>4): 899; chains: 2; bounding box: 49×61×47 Å

InterPro domains:
  IPR000215 Serpin family [PTHR11461] (51-425)
  IPR023795 Serpin, conserved site [PS00284] (397-407)
  IPR023796 Serpin domain [PF00079] (54-424)
  IPR023796 Serpin domain [SM00093] (60-424)
  IPR036186 Serpin superfamily [SSF56574] (1-424)
  IPR042178 Serpin superfamily, domain 1 [G3DSA:3.30.497.10] (55-372)
  IPR042185 Serpin superfamily, domain 2 [G3DSA:2.30.39.10] (219-424)